Protein AF-0000000072251639 (afdb_homodimer)

Organism: Cyanidioschyzon merolae (strain NIES-3377 / 10D) (NCBI:txid280699)

Nearest PDB structures (foldseek):
  4tkm-assembly1_B  TM=5.376E-01  e=5.139E-01  Sphingomonas sp. A1
  6xwl-assembly3_C  TM=2.854E-01  e=1.997E-01  Toxoplasma gondii ME49
  4tkm-assembly1_A-2  TM=4.533E-01  e=2.532E+00  Sphingomonas sp. A1
  6xwl-assembly1_F  TM=2.696E-01  e=2.119E-01  Toxoplasma gondii ME49
  2gn1-assembly1_A  TM=3.396E-01  e=1.579E+00  Salmonella enterica subsp. enterica serovar Typhimurium

Foldseek 3Di:
DDDPPPPDDPPPVVVVVVVVVVVVVPPLPPPPPVPCPPPVPQDDDDPVQLVLLLVLQVVFDDCPPAWALLSNLCGSPVDDDFQCPCCNFLSNQDRDGPVVLVVQLVQLQVQVVQQADDLDFDLLVRQVRHHDFSGAAPPWDFFFDDAPQTFIDGDLSSVVVSCCCCCPRVVFAAAEEEEAADQVQPCRRVQRSCVSVVRHAYEYEAQPYDDDDPVGDPSSVSRYDYYNAHDAALQDCNALLNVCVVVVQLTPNRAHAEYEEDDQQRLLRRQLLLLVLVVVVVVPPDPPPDDDPSSVSSVSNLSSVLRYFKYKYKHQQVNDTSVSVVSSSVSCVVSAKGWHDKDANCPPPNRNIIITMIGHTDPVSNDDDPPVPD/DDDDPPPDDPPPVVVVVVVVVVVVVPPLPPPPPVPCPPPVPQDDDDPVQLVLLLVLQVVFDDCPPAWALLSNLCRSPVDDDFQCPCCNFLSNQDRDGPVVLVVQLVQLQVQVVQQADDLDFDLLVRQVRHHDFSGAAPDWDFFFDDAPQTFIDGDLSSVVVSQCCCCPRVVFAAAEEEEAADQVQPCRRVQRSCVSVVRHAYEYEAQPYDDDDPVGDPSSVSRYDYYNAHDAALQDCNALLNVCVVVVQLTPNHAAAEYEEDDQQRLLRRQLLLLVLVVVPVVCVPDPPDQDPSSVSSVSNLSSVLRYFKYKYKHQQVNDTSVSVVSSSVSCVVSAKGWHDKDANCPPPNRNIIITMIGGTDPVSNDDDPPVPD

Radius of gyration: 28.44 Å; Cα contacts (8 Å, |Δi|>4): 1311; chains: 2; bounding box: 60×128×89 Å

InterPro domains:
  IPR025714 Methyltransferase domain [PF13383] (86-271)
  IPR026913 Probable methyltransferase-like protein 24 [PTHR32026] (68-270)

Sequence (748 aa):
MTWRKPCIASGALTFLIYALIVIYRATSVLNGRSSGVQRADLPAVDDSCVRSVSRALRRGSSLRNAKTLTEIWDRTLPVTSKDTRALKESLGFWCESDALWAQRRIRSQRQRKRQTVTLEPNPSVFFYNNWEPDIGCTLEERIGNNGDGGKWVCDPPAILNRGRLFREQLRLPYRCIVYSFGSNDDFSFETKLHERLPDCDFFVFDPTSSPPSAMHSESFLERVRFFRRPLGPAESNNSLAEIMSGLGHLELPNVVEVLKIDIEGGEFTSFLGAFRAADKLLRQGRSQRELSSEEQYALRTWHALRHVNQVLIEVHAGFASIPELDEFFRGFMHAGFAIFHKEPNLYWCCGSCEEYSFIRMHDSFFEFKDTIHPMTWRKPCIASGALTFLIYALIVIYRATSVLNGRSSGVQRADLPAVDDSCVRSVSRALRRGSSLRNAKTLTEIWDRTLPVTSKDTRALKESLGFWCESDALWAQRRIRSQRQRKRQTVTLEPNPSVFFYNNWEPDIGCTLEERIGNNGDGGKWVCDPPAILNRGRLFREQLRLPYRCIVYSFGSNDDFSFETKLHERLPDCDFFVFDPTSSPPSAMHSESFLERVRFFRRPLGPAESNNSLAEIMSGLGHLELPNVVEVLKIDIEGGEFTSFLGAFRAADKLLRQGRSQRELSSEEQYALRTWHALRHVNQVLIEVHAGFASIPELDEFFRGFMHAGFAIFHKEPNLYWCCGSCEEYSFIRMHDSFFEFKDTIHP

Structure (mmCIF, N/CA/C/O backbone):
data_AF-0000000072251639-model_v1
#
loop_
_entity.id
_entity.type
_entity.pdbx_description
1 polymer 'Methyltransferase domain-containing protein'
#
loop_
_atom_site.group_PDB
_atom_site.id
_atom_site.type_symbol
_atom_site.label_atom_id
_atom_site.label_alt_id
_atom_site.label_comp_id
_atom_site.label_asym_id
_atom_site.label_entity_id
_atom_site.label_seq_id
_atom_site.pdbx_PDB_ins_code
_atom_site.Cartn_x
_atom_site.Cartn_y
_atom_site.Cartn_z
_atom_site.occupancy
_atom_site.B_iso_or_equiv
_atom_site.auth_seq_id
_atom_site.auth_comp_id
_atom_site.auth_asym_id
_atom_site.auth_atom_id
_atom_site.pdbx_PDB_model_num
ATOM 1 N N . MET A 1 1 ? 8.133 -52.625 -54.625 1 22.58 1 MET A N 1
ATOM 2 C CA . MET A 1 1 ? 8.477 -53.094 -53.281 1 22.58 1 MET A CA 1
ATOM 3 C C . MET A 1 1 ? 9.062 -51.969 -52.438 1 22.58 1 MET A C 1
ATOM 5 O O . MET A 1 1 ? 10.25 -51.688 -52.531 1 22.58 1 MET A O 1
ATOM 9 N N . THR A 1 2 ? 8.406 -50.875 -52.25 1 25.67 2 THR A N 1
ATOM 10 C CA . THR A 1 2 ? 8.727 -49.531 -51.75 1 25.67 2 THR A CA 1
ATOM 11 C C . THR A 1 2 ? 9.07 -49.562 -50.25 1 25.67 2 THR A C 1
ATOM 13 O O . THR A 1 2 ? 8.367 -50.188 -49.469 1 25.67 2 THR A O 1
ATOM 16 N N . TRP A 1 3 ? 10.383 -49.375 -49.875 1 24 3 TRP A N 1
ATOM 17 C CA . TRP A 1 3 ? 11.148 -49.531 -48.625 1 24 3 TRP A CA 1
ATOM 18 C C . TRP A 1 3 ? 10.656 -48.562 -47.562 1 24 3 TRP A C 1
ATOM 20 O O . TRP A 1 3 ? 10.633 -47.344 -47.781 1 24 3 TRP A O 1
ATOM 30 N N . ARG A 1 4 ? 9.625 -48.875 -46.75 1 24.38 4 ARG A N 1
ATOM 31 C CA . ARG A 1 4 ? 8.93 -48.156 -45.688 1 24.38 4 ARG A CA 1
ATOM 32 C C . ARG A 1 4 ? 9.875 -47.875 -44.531 1 24.38 4 ARG A C 1
ATOM 34 O O . ARG A 1 4 ? 10.438 -48.781 -43.938 1 24.38 4 ARG A O 1
ATOM 41 N N . LYS A 1 5 ? 10.68 -46.75 -44.625 1 26.56 5 LYS A N 1
ATOM 42 C CA . LYS A 1 5 ? 11.695 -46.344 -43.656 1 26.56 5 LYS A CA 1
ATOM 43 C C . LYS A 1 5 ? 11.094 -46.219 -42.25 1 26.56 5 LYS A C 1
ATOM 45 O O . LYS A 1 5 ? 10.078 -45.562 -42.062 1 26.56 5 LYS A O 1
ATOM 50 N N . PRO A 1 6 ? 11.359 -47.156 -41.312 1 25.11 6 PRO A N 1
ATOM 51 C CA . PRO A 1 6 ? 10.789 -47.219 -39.969 1 25.11 6 PRO A CA 1
ATOM 52 C C . PRO A 1 6 ? 11.188 -46.031 -39.094 1 25.11 6 PRO A C 1
ATOM 54 O O . PRO A 1 6 ? 12.305 -45.5 -39.219 1 25.11 6 PRO A O 1
ATOM 57 N N . CYS A 1 7 ? 10.32 -45.062 -38.875 1 23.05 7 CYS A N 1
ATOM 58 C CA . CYS A 1 7 ? 10.406 -43.844 -38.031 1 23.05 7 CYS A CA 1
ATOM 59 C C . CYS A 1 7 ? 10.836 -44.188 -36.625 1 23.05 7 CYS A C 1
ATOM 61 O O . CYS A 1 7 ? 10.078 -44.812 -35.875 1 23.05 7 CYS A O 1
ATOM 63 N N . ILE A 1 8 ? 12.086 -44.594 -36.344 1 23.31 8 ILE A N 1
ATOM 64 C CA . ILE A 1 8 ? 12.695 -45.062 -35.125 1 23.31 8 ILE A CA 1
ATOM 65 C C . ILE A 1 8 ? 12.391 -44.062 -34 1 23.31 8 ILE A C 1
ATOM 67 O O . ILE A 1 8 ? 12.078 -42.906 -34.25 1 23.31 8 ILE A O 1
ATOM 71 N N . ALA A 1 9 ? 13.164 -44.188 -32.656 1 23.5 9 ALA A N 1
ATOM 72 C CA . ALA A 1 9 ? 13.18 -44.312 -31.219 1 23.5 9 ALA A CA 1
ATOM 73 C C . ALA A 1 9 ? 13.453 -42.969 -30.547 1 23.5 9 ALA A C 1
ATOM 75 O O . ALA A 1 9 ? 14.602 -42.5 -30.531 1 23.5 9 ALA A O 1
ATOM 76 N N . SER A 1 10 ? 12.75 -41.906 -30.781 1 27.2 10 SER A N 1
ATOM 77 C CA . SER A 1 10 ? 12.961 -40.594 -30.188 1 27.2 10 SER A CA 1
ATOM 78 C C . SER A 1 10 ? 12.844 -40.656 -28.656 1 27.2 10 SER A C 1
ATOM 80 O O . SER A 1 10 ? 12.836 -39.625 -27.984 1 27.2 10 SER A O 1
ATOM 82 N N . GLY A 1 11 ? 12.688 -41.844 -28.062 1 28.42 11 GLY A N 1
ATOM 83 C CA . GLY A 1 11 ? 12.445 -41.938 -26.625 1 28.42 11 GLY A CA 1
ATOM 84 C C . GLY A 1 11 ? 13.633 -41.531 -25.797 1 28.42 11 GLY A C 1
ATOM 85 O O . GLY A 1 11 ? 13.531 -41.406 -24.578 1 28.42 11 GLY A O 1
ATOM 86 N N . ALA A 1 12 ? 14.852 -41.594 -26.312 1 29.94 12 ALA A N 1
ATOM 87 C CA . ALA A 1 12 ? 16.016 -41.594 -25.438 1 29.94 12 ALA A CA 1
ATOM 88 C C . ALA A 1 12 ? 16.297 -40.188 -24.906 1 29.94 12 ALA A C 1
ATOM 90 O O . ALA A 1 12 ? 16.875 -40.031 -23.828 1 29.94 12 ALA A O 1
ATOM 91 N N . LEU A 1 13 ? 15.914 -39.219 -25.656 1 30.42 13 LEU A N 1
ATOM 92 C CA . LEU A 1 13 ? 16.453 -37.906 -25.25 1 30.42 13 LEU A CA 1
ATOM 93 C C . LEU A 1 13 ? 15.719 -37.406 -24.016 1 30.42 13 LEU A C 1
ATOM 95 O O . LEU A 1 13 ? 16.281 -36.625 -23.234 1 30.42 13 LEU A O 1
ATOM 99 N N . THR A 1 14 ? 14.531 -37.906 -23.766 1 31.22 14 THR A N 1
ATOM 100 C CA . THR A 1 14 ? 13.805 -37.375 -22.609 1 31.22 14 THR A CA 1
ATOM 101 C C . THR A 1 14 ? 14.406 -37.875 -21.312 1 31.22 14 THR A C 1
ATOM 103 O O . THR A 1 14 ? 14.367 -37.188 -20.281 1 31.22 14 THR A O 1
ATOM 106 N N . PHE A 1 15 ? 15.102 -39.062 -21.312 1 34.19 15 PHE A N 1
ATOM 107 C CA . PHE A 1 15 ? 15.609 -39.625 -20.062 1 34.19 15 PHE A CA 1
ATOM 108 C C . PHE A 1 15 ? 16.859 -38.875 -19.609 1 34.19 15 PHE A C 1
ATOM 110 O O . PHE A 1 15 ? 17.094 -38.719 -18.406 1 34.19 15 PHE A O 1
ATOM 117 N N . LEU A 1 16 ? 17.641 -38.375 -20.531 1 33.41 16 LEU A N 1
ATOM 118 C CA . LEU A 1 16 ? 18.891 -37.75 -20.109 1 33.41 16 LEU A CA 1
ATOM 119 C C . LEU A 1 16 ? 18.641 -36.438 -19.391 1 33.41 16 LEU A C 1
ATOM 121 O O . LEU A 1 16 ? 19.328 -36.125 -18.406 1 33.41 16 LEU A O 1
ATOM 125 N N . ILE A 1 17 ? 17.625 -35.781 -19.781 1 33.38 17 ILE A N 1
ATOM 126 C CA . ILE A 1 17 ? 17.422 -34.531 -19.094 1 33.38 17 ILE A CA 1
ATOM 127 C C . ILE A 1 17 ? 16.953 -34.781 -17.656 1 33.38 17 ILE A C 1
ATOM 129 O O . ILE A 1 17 ? 17.406 -34.125 -16.734 1 33.38 17 ILE A O 1
ATOM 133 N N . TYR A 1 18 ? 16.359 -35.969 -17.406 1 34.75 18 TYR A N 1
ATOM 134 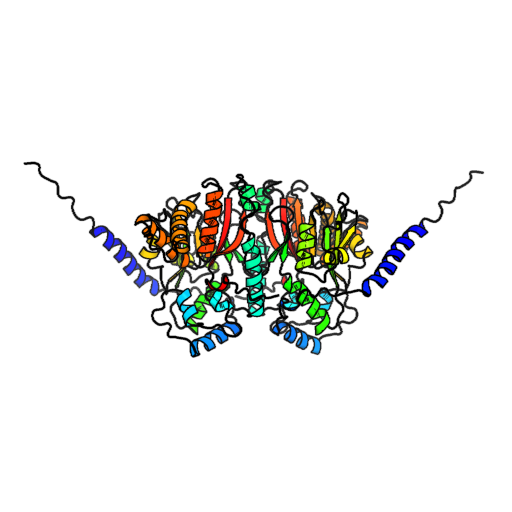C CA . TYR A 1 18 ? 15.945 -36.281 -16.047 1 34.75 18 TYR A CA 1
ATOM 135 C C . TYR A 1 18 ? 17.156 -36.688 -15.195 1 34.75 18 TYR A C 1
ATOM 137 O O . TYR A 1 18 ? 17.219 -36.312 -14.016 1 34.75 18 TYR A O 1
ATOM 145 N N . ALA A 1 19 ? 18.109 -37.406 -15.766 1 36.81 19 ALA A N 1
ATOM 146 C CA . ALA A 1 19 ? 19.234 -37.906 -14.977 1 36.81 19 ALA A CA 1
ATOM 147 C C . ALA A 1 19 ? 20.125 -36.75 -14.539 1 36.81 19 ALA A C 1
ATOM 149 O O . ALA A 1 19 ? 20.641 -36.75 -13.422 1 36.81 19 ALA A O 1
ATOM 150 N N . LEU A 1 20 ? 20.359 -35.812 -15.359 1 35.34 20 LEU A N 1
ATOM 151 C CA . LEU A 1 20 ? 21.234 -34.719 -14.953 1 35.34 20 LEU A CA 1
ATOM 152 C C . LEU A 1 20 ? 20.578 -33.875 -13.859 1 35.34 20 LEU A C 1
ATOM 154 O O . LEU A 1 20 ? 21.266 -33.312 -12.992 1 35.34 20 LEU A O 1
ATOM 158 N N . ILE A 1 21 ? 19.312 -33.906 -13.812 1 35.03 21 ILE A N 1
ATOM 159 C CA . ILE A 1 21 ? 18.656 -33.188 -12.727 1 35.03 21 ILE A CA 1
ATOM 160 C C . ILE A 1 21 ? 18.781 -33.969 -11.43 1 35.03 21 ILE A C 1
ATOM 162 O O . ILE A 1 21 ? 19.031 -33.406 -10.367 1 35.03 21 ILE A O 1
ATOM 166 N N . VAL A 1 22 ? 18.844 -35.312 -11.477 1 34.53 22 VAL A N 1
ATOM 167 C CA . VAL A 1 22 ? 18.969 -36.125 -10.266 1 34.53 22 VAL A CA 1
ATOM 168 C C . VAL A 1 22 ? 20.391 -36.031 -9.711 1 34.53 22 VAL A C 1
ATOM 170 O O . VAL A 1 22 ? 20.578 -35.906 -8.5 1 34.53 22 VAL A O 1
ATOM 173 N N . ILE A 1 23 ? 21.438 -36.125 -10.539 1 35.16 23 ILE A N 1
ATOM 174 C CA . ILE A 1 23 ? 22.797 -36.094 -10.031 1 35.16 23 ILE A CA 1
ATOM 175 C C . ILE A 1 23 ? 23.109 -34.719 -9.469 1 35.16 23 ILE A C 1
ATOM 177 O O . ILE A 1 23 ? 23.766 -34.594 -8.43 1 35.16 23 ILE A O 1
ATOM 181 N N . TYR A 1 24 ? 22.641 -33.656 -10.07 1 31.36 24 TYR A N 1
ATOM 182 C CA . TYR A 1 24 ? 22.906 -32.344 -9.492 1 31.36 24 TYR A CA 1
ATOM 183 C C . TYR A 1 24 ? 22.203 -32.188 -8.148 1 31.36 24 TYR A C 1
ATOM 185 O O . TYR A 1 24 ? 22.594 -31.359 -7.328 1 31.36 24 TYR A O 1
ATOM 193 N N . ARG A 1 25 ? 21.219 -32.969 -7.852 1 32.59 25 ARG A N 1
ATOM 194 C CA . ARG A 1 25 ? 20.578 -32.906 -6.543 1 32.59 25 ARG A CA 1
ATOM 195 C C . ARG A 1 25 ? 21.5 -33.5 -5.465 1 32.59 25 ARG A C 1
ATOM 197 O O . ARG A 1 25 ? 21.438 -33.062 -4.309 1 32.59 25 ARG A O 1
ATOM 204 N N . ALA A 1 26 ? 22.297 -34.5 -5.723 1 33.53 26 ALA A N 1
ATOM 205 C CA . ALA A 1 26 ? 23.031 -35.188 -4.668 1 33.53 26 ALA A CA 1
ATOM 206 C C . ALA A 1 26 ? 24.188 -34.344 -4.148 1 33.53 26 ALA A C 1
ATOM 208 O O . ALA A 1 26 ? 24.453 -34.312 -2.947 1 33.53 26 ALA A O 1
ATOM 209 N N . THR A 1 27 ? 25.062 -33.812 -5.004 1 32.5 27 THR A N 1
ATOM 210 C CA . THR A 1 27 ? 26.281 -33.219 -4.488 1 32.5 27 THR A CA 1
ATOM 211 C C . THR A 1 27 ? 25.984 -31.875 -3.838 1 32.5 27 THR A C 1
ATOM 213 O O . THR A 1 27 ? 26.75 -31.391 -2.998 1 32.5 27 THR A O 1
ATOM 216 N N . SER A 1 28 ? 25 -31.172 -4.324 1 29.19 28 SER A N 1
ATOM 217 C CA . SER A 1 28 ? 24.828 -29.828 -3.777 1 29.19 28 SER A CA 1
ATOM 218 C C . SER A 1 28 ? 24.328 -29.875 -2.34 1 29.19 28 SER A C 1
ATOM 220 O O . SER A 1 28 ? 24.188 -28.844 -1.691 1 29.19 28 SER A O 1
ATOM 222 N N . VAL A 1 29 ? 23.906 -31.062 -1.861 1 30.14 29 VAL A N 1
ATOM 223 C CA . VAL A 1 29 ? 23.438 -31.109 -0.481 1 30.14 29 VAL A CA 1
ATOM 224 C C . VAL A 1 29 ? 24.609 -30.969 0.473 1 30.14 29 VAL A C 1
ATOM 226 O O . VAL A 1 29 ? 24.453 -30.547 1.616 1 30.14 29 VAL A O 1
ATOM 229 N N . LEU A 1 30 ? 25.781 -31.406 0.069 1 28.42 30 LEU A N 1
ATOM 230 C CA . LEU A 1 30 ? 26.719 -31.578 1.165 1 28.42 30 LEU A CA 1
ATOM 231 C C . LEU A 1 30 ? 27.266 -30.219 1.627 1 28.42 30 LEU A C 1
ATOM 233 O O . LEU A 1 30 ? 27.484 -30.016 2.824 1 28.42 30 LEU A O 1
ATOM 237 N N . ASN A 1 31 ? 27.938 -29.531 0.713 1 28.33 31 ASN A N 1
ATOM 238 C CA . ASN A 1 31 ? 28.797 -28.5 1.289 1 28.33 31 ASN A CA 1
ATOM 239 C C . ASN A 1 31 ? 28 -27.25 1.653 1 28.33 31 ASN A C 1
ATOM 241 O O . ASN A 1 31 ? 27.922 -26.312 0.86 1 28.33 31 ASN A O 1
ATOM 245 N N . GLY A 1 32 ? 26.828 -27.422 2.074 1 25.53 32 GLY A N 1
ATOM 246 C CA . GLY A 1 32 ? 26.031 -26.297 2.547 1 25.53 32 GLY A CA 1
ATOM 247 C C . GLY A 1 32 ? 26.75 -25.453 3.576 1 25.53 32 GLY A C 1
ATOM 248 O O . GLY A 1 32 ? 26.641 -25.688 4.781 1 25.53 32 GLY A O 1
ATOM 249 N N . ARG A 1 33 ? 28.031 -24.969 3.289 1 26.08 33 ARG A N 1
ATOM 250 C CA . ARG A 1 33 ? 28.438 -23.953 4.242 1 26.08 33 ARG A CA 1
ATOM 251 C C . ARG A 1 33 ? 27.375 -22.859 4.355 1 26.08 33 ARG A C 1
ATOM 253 O O . ARG A 1 33 ? 27.016 -22.234 3.359 1 26.08 33 ARG A O 1
ATOM 260 N N . SER A 1 34 ? 26.391 -22.969 5.203 1 26.77 34 SER A N 1
ATOM 261 C CA . SER A 1 34 ? 25.5 -21.922 5.68 1 26.77 34 SER A CA 1
ATOM 262 C C . SER A 1 34 ? 26.219 -20.594 5.789 1 26.77 34 SER A C 1
ATOM 264 O O . SER A 1 34 ? 27.141 -20.438 6.582 1 26.77 34 SER A O 1
ATOM 266 N N . SER A 1 35 ? 26.609 -20.031 4.785 1 29.31 35 SER A N 1
ATOM 267 C CA . SER A 1 35 ? 27.016 -18.656 5.082 1 29.31 35 SER A CA 1
ATOM 268 C C . SER A 1 35 ? 26.047 -18 6.062 1 29.31 35 SER A C 1
ATOM 270 O O . SER A 1 35 ? 24.828 -18.109 5.918 1 29.31 35 SER A O 1
ATOM 272 N N . GLY A 1 36 ? 26.5 -17.828 7.316 1 27.44 36 GLY A N 1
ATOM 273 C CA . GLY A 1 36 ? 25.844 -17.188 8.445 1 27.44 36 GLY A CA 1
ATOM 274 C C . GLY A 1 36 ? 25.141 -15.891 8.078 1 27.44 36 GLY A C 1
ATOM 275 O O . GLY A 1 36 ? 25.75 -14.82 8.156 1 27.44 36 GLY A O 1
ATOM 276 N N . VAL A 1 37 ? 24.484 -15.828 7.016 1 31.42 37 VAL A N 1
ATOM 277 C CA . VAL A 1 37 ? 23.562 -14.703 7.102 1 31.42 37 VAL A CA 1
ATOM 278 C C . VAL A 1 37 ? 23.047 -14.555 8.531 1 31.42 37 VAL A C 1
ATOM 280 O O . VAL A 1 37 ? 22.578 -15.523 9.133 1 31.42 37 VAL A O 1
ATOM 283 N N . GLN A 1 38 ? 23.547 -13.727 9.25 1 32.75 38 GLN A N 1
ATOM 284 C CA . GLN A 1 38 ? 23.172 -13.484 10.641 1 32.75 38 GLN A CA 1
ATOM 285 C C . GLN A 1 38 ? 21.656 -13.594 10.836 1 32.75 38 GLN A C 1
ATOM 287 O O . GLN A 1 38 ? 20.891 -12.805 10.266 1 32.75 38 GLN A O 1
ATOM 292 N N . ARG A 1 39 ? 21.031 -14.758 11.109 1 36.56 39 ARG A N 1
ATOM 293 C CA . ARG A 1 39 ? 19.719 -15.164 11.594 1 36.56 39 ARG A CA 1
ATOM 294 C C . ARG A 1 39 ? 19.141 -14.109 12.531 1 36.56 39 ARG A C 1
ATOM 296 O O . ARG A 1 39 ? 18 -14.25 13 1 36.56 39 ARG A O 1
ATOM 303 N N . ALA A 1 40 ? 20 -13.258 12.93 1 37.31 40 ALA A N 1
ATOM 304 C CA . ALA A 1 40 ? 19.562 -12.367 14 1 37.31 40 ALA A CA 1
ATOM 305 C C . ALA A 1 40 ? 18.422 -11.477 13.531 1 37.31 40 ALA A C 1
ATOM 307 O O . ALA A 1 40 ? 17.656 -10.961 14.352 1 37.31 40 ALA A O 1
ATOM 308 N N . ASP A 1 41 ? 18.281 -11.203 12.203 1 42.19 41 ASP A N 1
ATOM 309 C CA . ASP A 1 41 ? 17.312 -10.203 11.773 1 42.19 41 ASP A CA 1
ATOM 310 C C . ASP A 1 41 ? 16 -10.859 11.375 1 42.19 41 ASP A C 1
ATOM 312 O O . ASP A 1 41 ? 15.172 -10.234 10.703 1 42.19 41 ASP A O 1
ATOM 316 N N . LEU A 1 42 ? 16.031 -12.211 11.523 1 47.34 42 LEU A N 1
ATOM 317 C CA . LEU A 1 42 ? 14.75 -12.766 11.086 1 47.34 42 LEU A CA 1
ATOM 318 C C . LEU A 1 42 ? 13.656 -12.492 12.117 1 47.34 42 LEU A C 1
ATOM 320 O O . LEU A 1 42 ? 13.844 -12.758 13.305 1 47.34 42 LEU A O 1
ATOM 324 N N . PRO A 1 43 ? 12.703 -11.852 11.781 1 52.06 43 PRO A N 1
ATOM 325 C CA . PRO A 1 43 ? 11.641 -11.5 12.727 1 52.06 43 PRO A CA 1
ATOM 326 C C . PRO A 1 43 ? 10.977 -12.727 13.344 1 52.06 43 PRO A C 1
ATOM 328 O O . PRO A 1 43 ? 10.82 -13.75 12.68 1 52.06 43 PRO A O 1
ATOM 331 N N . ALA A 1 44 ? 11.078 -12.828 14.594 1 51.12 44 ALA A N 1
ATOM 332 C CA . ALA A 1 44 ? 10.367 -13.852 15.359 1 51.12 44 ALA A CA 1
ATOM 333 C C . ALA A 1 44 ? 8.906 -13.938 14.938 1 51.12 44 ALA A C 1
ATOM 335 O O . ALA A 1 44 ? 8.266 -12.922 14.672 1 51.12 44 ALA A O 1
ATOM 336 N N . VAL A 1 45 ? 8.508 -15.195 14.438 1 55.69 45 VAL A N 1
ATOM 337 C CA . VAL A 1 45 ? 7.094 -15.469 14.211 1 55.69 45 VAL A CA 1
ATOM 338 C C . VAL A 1 45 ? 6.273 -14.984 15.406 1 55.69 45 VAL A C 1
ATOM 340 O O . VAL A 1 45 ? 6.688 -15.141 16.562 1 55.69 45 VAL A O 1
ATOM 343 N N . ASP A 1 46 ? 5.293 -14.172 15.078 1 61.41 46 ASP A N 1
ATOM 344 C CA . ASP A 1 46 ? 4.367 -13.719 16.109 1 61.41 46 ASP A CA 1
ATOM 345 C C . ASP A 1 46 ? 3.854 -14.891 16.938 1 61.41 46 ASP A C 1
ATOM 347 O O . ASP A 1 46 ? 3.256 -15.828 16.406 1 61.41 46 ASP A O 1
ATOM 351 N N . ASP A 1 47 ? 4.203 -14.906 18.094 1 68.12 47 ASP A N 1
ATOM 352 C CA . ASP A 1 47 ? 3.84 -15.945 19.047 1 68.12 47 ASP A CA 1
ATOM 353 C C . ASP A 1 47 ? 2.336 -16.219 19.031 1 68.12 47 ASP A C 1
ATOM 355 O O . ASP A 1 47 ? 1.902 -17.359 19.188 1 68.12 47 ASP A O 1
ATOM 359 N N . SER A 1 48 ? 1.656 -15.219 18.688 1 69.81 48 SER A N 1
ATOM 360 C CA . SER A 1 48 ? 0.208 -15.398 18.688 1 69.81 48 SER A CA 1
ATOM 361 C C . SER A 1 48 ? -0.23 -16.328 17.547 1 69.81 48 SER A C 1
ATOM 363 O O . SER A 1 48 ? -1.131 -17.141 17.734 1 69.81 48 SER A O 1
ATOM 365 N N . CYS A 1 49 ? 0.518 -16.297 16.547 1 75.69 49 CYS A N 1
ATOM 366 C CA . CYS A 1 49 ? 0.201 -17.141 15.406 1 75.69 49 CYS A CA 1
ATOM 367 C C . CYS A 1 49 ? 0.508 -18.594 15.703 1 75.69 49 CYS A C 1
ATOM 369 O O . CYS A 1 49 ? -0.292 -19.484 15.391 1 75.69 49 CYS A O 1
ATOM 371 N N . VAL A 1 50 ? 1.544 -18.75 16.359 1 77 50 VAL A N 1
ATOM 372 C CA . VAL A 1 50 ? 1.994 -20.094 16.703 1 77 50 VAL A CA 1
ATOM 373 C C . VAL A 1 50 ? 0.99 -20.75 17.656 1 77 50 VAL A C 1
ATOM 375 O O . VAL A 1 50 ? 0.62 -21.906 17.469 1 77 50 VAL A O 1
ATOM 378 N N . ARG A 1 51 ? 0.552 -19.953 18.484 1 77.88 51 ARG A N 1
ATOM 379 C CA . ARG A 1 51 ? -0.4 -20.484 19.469 1 77.88 51 ARG A CA 1
ATOM 380 C C . ARG A 1 51 ? -1.715 -20.859 18.797 1 77.88 51 ARG A C 1
ATOM 382 O O . ARG A 1 51 ? -2.305 -21.891 19.109 1 77.88 51 ARG A O 1
ATOM 389 N N . SER A 1 52 ? -2.074 -20.047 17.922 1 78.06 52 SER A N 1
ATOM 390 C CA . SER A 1 52 ? -3.322 -20.312 17.203 1 78.06 52 SER A CA 1
ATOM 391 C C . SER A 1 52 ? -3.225 -21.578 16.375 1 78.06 52 SER A C 1
ATOM 393 O O . SER A 1 52 ? -4.152 -22.391 16.359 1 78.06 52 SER A O 1
ATOM 395 N N . VAL A 1 53 ? -2.125 -21.766 15.75 1 81 53 VAL A N 1
ATOM 396 C CA . VAL A 1 53 ? -1.919 -22.938 14.906 1 81 53 VAL A CA 1
ATOM 397 C C . VAL A 1 53 ? -1.812 -24.188 15.766 1 81 53 VAL A C 1
ATOM 399 O O . VAL A 1 53 ? -2.391 -25.234 15.445 1 81 53 VAL A O 1
ATOM 402 N N . SER A 1 54 ? -1.134 -24 16.828 1 79.56 54 SER A N 1
ATOM 403 C CA . SER A 1 54 ? -0.972 -25.125 17.734 1 79.56 54 SER A CA 1
ATOM 404 C C . SER A 1 54 ? -2.316 -25.594 18.281 1 79.56 54 SER A C 1
ATOM 406 O O . SER A 1 54 ? -2.57 -26.797 18.359 1 79.56 54 SER A O 1
ATOM 408 N N . ARG A 1 55 ? -3.096 -24.688 18.609 1 79.06 55 ARG A N 1
ATOM 409 C CA . ARG A 1 55 ? -4.426 -25.016 19.109 1 79.06 55 ARG A CA 1
ATOM 410 C C . ARG A 1 55 ? -5.262 -25.703 18.031 1 79.06 55 ARG A C 1
ATOM 412 O O . ARG A 1 55 ? -6.004 -26.656 18.328 1 79.06 55 ARG A O 1
ATOM 419 N N . ALA A 1 56 ? -5.066 -25.219 16.875 1 78.31 56 ALA A N 1
ATOM 420 C CA . ALA A 1 56 ? -5.836 -25.766 15.75 1 78.31 56 ALA A CA 1
ATOM 421 C C . ALA A 1 56 ? -5.395 -27.188 15.43 1 78.31 56 ALA A C 1
ATOM 423 O O . ALA A 1 56 ? -6.219 -28.047 15.086 1 78.31 56 ALA A O 1
ATOM 424 N N . LEU A 1 57 ? -4.168 -27.484 15.57 1 80.12 57 LEU A N 1
ATOM 425 C CA . LEU A 1 57 ? -3.615 -28.797 15.234 1 80.12 57 LEU A CA 1
ATOM 426 C C . LEU A 1 57 ? -4.078 -29.844 16.219 1 80.12 57 LEU A C 1
ATOM 428 O O . LEU A 1 57 ? -4.18 -31.031 15.883 1 80.12 57 LEU A O 1
ATOM 432 N N . ARG A 1 58 ? -4.316 -29.312 17.359 1 77.31 58 ARG A N 1
ATOM 433 C CA . ARG A 1 58 ? -4.801 -30.266 18.359 1 77.31 58 ARG A CA 1
ATOM 434 C C . ARG A 1 58 ? -6.207 -30.75 18.016 1 77.31 58 ARG A C 1
ATOM 436 O O . ARG A 1 58 ? -6.598 -31.844 18.406 1 77.31 58 ARG A O 1
ATOM 443 N N . ARG A 1 59 ? -6.844 -29.906 17.297 1 69.62 59 ARG A N 1
ATOM 444 C CA . ARG A 1 59 ? -8.242 -30.203 17 1 69.62 59 ARG A CA 1
ATOM 445 C C . ARG A 1 59 ? -8.414 -30.672 15.555 1 69.62 59 ARG A C 1
ATOM 447 O O . ARG A 1 59 ? -9.477 -31.172 15.18 1 69.62 59 ARG A O 1
ATOM 454 N N . GLY A 1 60 ? -7.324 -30.344 14.859 1 64.81 60 GLY A N 1
ATOM 455 C CA . GLY A 1 60 ? -7.508 -30.484 13.422 1 64.81 60 GLY A CA 1
ATOM 456 C C . GLY A 1 60 ? -7.309 -31.906 12.93 1 64.81 60 GLY A C 1
ATOM 457 O O . GLY A 1 60 ? -7.062 -32.812 13.727 1 64.81 60 GLY A O 1
ATOM 458 N N . SER A 1 61 ? -7.668 -32.031 11.609 1 69.88 61 SER A N 1
ATOM 459 C CA . SER A 1 61 ? -7.586 -33.25 10.852 1 69.88 61 SER A CA 1
ATOM 460 C C . SER A 1 61 ? -6.152 -33.562 10.414 1 69.88 61 SER A C 1
ATOM 462 O O . SER A 1 61 ? -5.289 -32.688 10.484 1 69.88 61 SER A O 1
ATOM 464 N N . SER A 1 62 ? -6.027 -34.75 10.023 1 80.69 62 SER A N 1
ATOM 465 C CA . SER A 1 62 ? -4.746 -35.219 9.484 1 80.69 62 SER A CA 1
ATOM 466 C C . SER A 1 62 ? -4.355 -34.406 8.25 1 80.69 62 SER A C 1
ATOM 468 O O . SER A 1 62 ? -5.195 -34.125 7.402 1 80.69 62 SER A O 1
ATOM 470 N N . LEU A 1 63 ? -3.17 -33.938 8.25 1 89.12 63 LEU A N 1
ATOM 471 C CA . LEU A 1 63 ? -2.646 -33.188 7.117 1 89.12 63 LEU A CA 1
ATOM 472 C C . LEU A 1 63 ? -1.97 -34.125 6.117 1 89.12 63 LEU A C 1
ATOM 474 O O . LEU A 1 63 ? -1.402 -33.688 5.121 1 89.12 63 LEU A O 1
ATOM 478 N N . ARG A 1 64 ? -2.299 -35.375 6.371 1 84 64 ARG A N 1
ATOM 479 C CA . ARG A 1 64 ? -1.715 -36.375 5.48 1 84 64 ARG A CA 1
ATOM 480 C C . ARG A 1 64 ? -2.275 -36.25 4.07 1 84 64 ARG A C 1
ATOM 482 O O . ARG A 1 64 ? -3.479 -36.031 3.889 1 84 64 ARG A O 1
ATOM 489 N N . ASN A 1 65 ? -1.506 -36.125 3.066 1 87.31 65 ASN A N 1
ATOM 490 C CA . ASN A 1 65 ? -1.839 -36.156 1.646 1 87.31 65 ASN A CA 1
ATOM 491 C C . ASN A 1 65 ? -2.34 -34.812 1.168 1 87.31 65 ASN A C 1
ATOM 493 O O . ASN A 1 65 ? -2.893 -34.688 0.072 1 87.31 65 ASN A O 1
ATOM 497 N N . ALA A 1 66 ? -2.256 -33.844 2.074 1 91.69 66 ALA A N 1
ATOM 498 C CA . ALA A 1 66 ? -2.566 -32.531 1.578 1 91.69 66 ALA A CA 1
ATOM 499 C C . ALA A 1 66 ? -1.568 -32.094 0.506 1 91.69 66 ALA A C 1
ATOM 501 O O . ALA A 1 66 ? -0.359 -32.281 0.665 1 91.69 66 ALA A O 1
ATOM 502 N N . LYS A 1 67 ? -2.148 -31.531 -0.575 1 93.88 67 LYS A N 1
ATOM 503 C CA . LYS A 1 67 ? -1.288 -31.25 -1.724 1 93.88 67 LYS A CA 1
ATOM 504 C C . LYS A 1 67 ? -1.144 -29.75 -1.96 1 93.88 67 LYS A C 1
ATOM 506 O O . LYS A 1 67 ? -0.242 -29.312 -2.68 1 93.88 67 LYS A O 1
ATOM 511 N N . THR A 1 68 ? -2.072 -28.984 -1.41 1 96.06 68 THR A N 1
ATOM 512 C CA . THR A 1 68 ? -2.064 -27.547 -1.664 1 96.06 68 THR A CA 1
ATOM 513 C C . THR A 1 68 ? -2.178 -26.766 -0.359 1 96.06 68 THR A C 1
ATOM 515 O O . THR A 1 68 ? -2.594 -27.312 0.665 1 96.06 68 THR A O 1
ATOM 518 N N . LEU A 1 69 ? -1.828 -25.484 -0.386 1 96.12 69 LEU A N 1
ATOM 519 C CA . LEU A 1 69 ? -2.002 -24.609 0.77 1 96.12 69 LEU A CA 1
ATOM 520 C C . LEU A 1 69 ? -3.469 -24.531 1.183 1 96.12 69 LEU A C 1
ATOM 522 O O . LEU A 1 69 ? -3.783 -24.531 2.375 1 96.12 69 LEU A O 1
ATOM 526 N N . THR A 1 70 ? -4.305 -24.484 0.185 1 95.62 70 THR A N 1
ATOM 527 C CA . THR A 1 70 ? -5.734 -24.422 0.469 1 95.62 70 THR A CA 1
ATOM 528 C C . THR A 1 70 ? -6.172 -25.641 1.277 1 95.62 70 THR A C 1
ATOM 530 O O . THR A 1 70 ? -6.871 -25.516 2.285 1 95.62 70 THR A O 1
ATOM 533 N N . GLU A 1 71 ? -5.723 -26.781 0.888 1 94.31 71 GLU A N 1
ATOM 534 C CA . GLU A 1 71 ? -6.07 -28 1.601 1 94.31 71 GLU A CA 1
ATOM 535 C C . GLU A 1 71 ? -5.512 -28 3.02 1 94.31 71 GLU A C 1
ATOM 537 O O . GLU A 1 71 ? -6.195 -28.406 3.965 1 94.31 71 GLU A O 1
ATOM 542 N N . ILE A 1 72 ? -4.32 -27.547 3.154 1 93.94 72 ILE A N 1
ATOM 543 C CA . ILE A 1 72 ? -3.664 -27.516 4.457 1 93.94 72 ILE A CA 1
ATOM 544 C C . ILE A 1 72 ? -4.473 -26.641 5.418 1 93.94 72 ILE A C 1
ATOM 546 O O . ILE A 1 72 ? -4.789 -27.062 6.531 1 93.94 72 ILE A O 1
ATOM 550 N N . TRP A 1 73 ? -4.855 -25.578 4.992 1 93.06 73 TRP A N 1
ATOM 551 C CA . TRP A 1 73 ? -5.484 -24.625 5.906 1 93.06 73 TRP A CA 1
ATOM 552 C C . TRP A 1 73 ? -6.965 -24.953 6.094 1 93.06 73 TRP A C 1
ATOM 554 O O . TRP A 1 73 ? -7.543 -24.656 7.145 1 93.06 73 TRP A O 1
ATOM 564 N N . ASP A 1 74 ? -7.582 -25.609 5.09 1 92.75 74 ASP A N 1
ATOM 565 C CA . ASP A 1 74 ? -8.938 -26.125 5.285 1 92.75 74 ASP A CA 1
ATOM 566 C C . ASP A 1 74 ? -8.953 -27.234 6.34 1 92.75 74 ASP A C 1
ATOM 568 O O . ASP A 1 74 ? -9.898 -27.328 7.129 1 92.75 74 ASP A O 1
ATOM 572 N N . ARG A 1 75 ? -7.922 -27.969 6.316 1 91.38 75 ARG A N 1
ATOM 573 C CA . ARG A 1 75 ? -7.859 -29.094 7.242 1 91.38 75 ARG A CA 1
ATOM 574 C C . ARG A 1 75 ? -7.387 -28.641 8.617 1 91.38 75 ARG A C 1
ATOM 576 O O . ARG A 1 75 ? -7.816 -29.188 9.641 1 91.38 75 ARG A O 1
ATOM 583 N N . THR A 1 76 ? -6.508 -27.703 8.688 1 89.19 76 THR A N 1
ATOM 584 C CA . THR A 1 76 ? -5.996 -27.188 9.945 1 89.19 76 THR A CA 1
ATOM 585 C C . THR A 1 76 ? -7.066 -26.359 10.664 1 89.19 76 THR A C 1
ATOM 587 O O . THR A 1 76 ? -7.18 -26.422 11.891 1 89.19 76 THR A O 1
ATOM 590 N N . LEU A 1 77 ? -7.828 -25.625 9.836 1 89.06 77 LEU A N 1
ATOM 591 C CA . LEU A 1 77 ? -8.859 -24.75 10.375 1 89.06 77 LEU A CA 1
ATOM 592 C C . LEU A 1 77 ? -10.18 -24.938 9.641 1 89.06 77 LEU A C 1
ATOM 594 O O . LEU A 1 77 ? -10.664 -24.016 8.984 1 89.06 77 LEU A O 1
ATOM 598 N N . PRO A 1 78 ? -10.797 -26.062 9.883 1 82 78 PRO A N 1
ATOM 599 C CA . PRO A 1 78 ? -12.094 -26.281 9.227 1 82 78 PRO A CA 1
ATOM 600 C C . PRO A 1 78 ? -13.133 -25.234 9.641 1 82 78 PRO A C 1
ATOM 602 O O . PRO A 1 78 ? -13.93 -24.797 8.805 1 82 78 PRO A O 1
ATOM 605 N N . VAL A 1 79 ? -13.031 -24.906 10.93 1 79.94 79 VAL A N 1
ATOM 606 C CA . VAL A 1 79 ? -13.805 -23.797 11.469 1 79.94 79 VAL A CA 1
ATOM 607 C C . VAL A 1 79 ? -12.867 -22.797 12.141 1 79.94 79 VAL A C 1
ATOM 609 O O . VAL A 1 79 ? -11.953 -23.188 12.875 1 79.94 79 VAL A O 1
ATOM 612 N N . THR A 1 80 ? -13.133 -21.625 11.742 1 80.81 80 THR A N 1
ATOM 613 C CA . THR A 1 80 ? -12.227 -20.641 12.328 1 80.81 80 THR A CA 1
ATOM 614 C C . THR A 1 80 ? -12.617 -20.344 13.773 1 80.81 80 THR A C 1
ATOM 616 O O . THR A 1 80 ? -13.805 -20.281 14.102 1 80.81 80 THR A O 1
ATOM 619 N N . SER A 1 81 ? -11.586 -20.266 14.57 1 79.94 81 SER A N 1
ATOM 620 C CA . SER A 1 81 ? -11.719 -19.828 15.953 1 79.94 81 SER A CA 1
ATOM 621 C C . SER A 1 81 ? -11.148 -18.438 16.156 1 79.94 81 SER A C 1
ATOM 623 O O . SER A 1 81 ? -10.875 -17.734 15.172 1 79.94 81 SER A O 1
ATOM 625 N N . LYS A 1 82 ? -11.125 -18.047 17.359 1 78.19 82 LYS A N 1
ATOM 626 C CA . LYS A 1 82 ? -10.688 -16.688 17.672 1 78.19 82 LYS A CA 1
ATOM 627 C C . LYS A 1 82 ? -9.297 -16.422 17.094 1 78.19 82 LYS A C 1
ATOM 629 O O . LYS A 1 82 ? -8.359 -17.172 17.344 1 78.19 82 LYS A O 1
ATOM 634 N N . ASP A 1 83 ? -9.211 -15.453 16.281 1 80.88 83 ASP A N 1
ATOM 635 C CA . ASP A 1 83 ? -7.977 -14.883 15.742 1 80.88 83 ASP A CA 1
ATOM 636 C C . ASP A 1 83 ? -7.258 -15.883 14.828 1 80.88 83 ASP A C 1
ATOM 638 O O . ASP A 1 83 ? -6.027 -15.969 14.852 1 80.88 83 ASP A O 1
ATOM 642 N N . THR A 1 84 ? -8.102 -16.719 14.094 1 88 84 THR A N 1
ATOM 643 C CA . THR A 1 84 ? -7.48 -17.656 13.164 1 88 84 THR A CA 1
ATOM 644 C C . THR A 1 84 ? -7.973 -17.406 11.742 1 88 84 THR A C 1
ATOM 646 O O . THR A 1 84 ? -7.453 -18 10.789 1 88 84 THR A O 1
ATOM 649 N N . ARG A 1 85 ? -8.875 -16.547 11.633 1 91.38 85 ARG A N 1
ATOM 650 C CA . ARG A 1 85 ? -9.477 -16.344 10.32 1 91.38 85 ARG A CA 1
ATOM 651 C C . ARG A 1 85 ? -8.453 -15.805 9.328 1 91.38 85 ARG A C 1
ATOM 653 O O . ARG A 1 85 ? -8.406 -16.234 8.172 1 91.38 85 ARG A O 1
ATOM 660 N N . ALA A 1 86 ? -7.645 -14.844 9.805 1 93.69 86 ALA A N 1
ATOM 661 C CA . ALA A 1 86 ? -6.613 -14.273 8.938 1 93.69 86 ALA A CA 1
ATOM 662 C C . ALA A 1 86 ? -5.664 -15.359 8.43 1 93.69 86 ALA A C 1
ATOM 664 O O . ALA A 1 86 ? -5.285 -15.359 7.258 1 93.69 86 ALA A O 1
ATOM 665 N N . LEU A 1 87 ? -5.34 -16.25 9.281 1 92.44 87 LEU A N 1
ATOM 666 C CA . LEU A 1 87 ? -4.422 -17.328 8.93 1 92.44 87 LEU A CA 1
ATOM 667 C C . LEU A 1 87 ? -5.008 -18.219 7.84 1 92.44 87 LEU A C 1
ATOM 669 O O . LEU A 1 87 ? -4.348 -18.5 6.836 1 92.44 87 LEU A O 1
ATOM 673 N N . LYS A 1 88 ? -6.176 -18.594 8.016 1 93.06 88 LYS A N 1
ATOM 674 C CA . LYS A 1 88 ? -6.824 -19.453 7.039 1 93.06 88 LYS A CA 1
ATOM 675 C C . LYS A 1 88 ? -7.027 -18.734 5.711 1 93.06 88 LYS A C 1
ATOM 677 O O . LYS A 1 88 ? -6.605 -19.219 4.66 1 93.06 88 LYS A O 1
ATOM 682 N N . GLU A 1 89 ? -7.551 -17.531 5.816 1 96.19 89 GLU A N 1
ATOM 683 C CA . GLU A 1 89 ? -7.996 -16.844 4.605 1 96.19 89 GLU A CA 1
ATOM 684 C C . GLU A 1 89 ? -6.812 -16.266 3.832 1 96.19 89 GLU A C 1
ATOM 686 O O . GLU A 1 89 ? -6.934 -15.961 2.646 1 96.19 89 GLU A O 1
ATOM 691 N N . SER A 1 90 ? -5.68 -16.078 4.5 1 96.88 90 SER A N 1
ATOM 692 C CA . SER A 1 90 ? -4.473 -15.633 3.812 1 96.88 90 SER A CA 1
ATOM 693 C C . SER A 1 90 ? -3.568 -16.812 3.465 1 96.88 90 SER A C 1
ATOM 695 O O . SER A 1 90 ? -2.418 -16.625 3.066 1 96.88 90 SER A O 1
ATOM 697 N N . LEU A 1 91 ? -4.047 -18 3.701 1 96.31 91 LEU A N 1
ATOM 698 C CA . LEU A 1 91 ? -3.318 -19.219 3.408 1 96.31 91 LEU A CA 1
ATOM 699 C C . LEU A 1 91 ? -1.996 -19.266 4.164 1 96.31 91 LEU A C 1
ATOM 701 O O . LEU A 1 91 ? -0.951 -19.562 3.582 1 96.31 91 LEU A O 1
ATOM 705 N N . GLY A 1 92 ? -2.088 -18.828 5.434 1 93.31 92 GLY A N 1
ATOM 706 C CA . GLY A 1 92 ? -0.947 -18.906 6.332 1 93.31 92 GLY A CA 1
ATOM 707 C C . GLY A 1 92 ? -0.007 -17.719 6.207 1 93.31 92 GLY A C 1
ATOM 708 O O . GLY A 1 92 ? 1.111 -17.75 6.727 1 93.31 92 GLY A O 1
ATOM 709 N N . PHE A 1 93 ? -0.388 -16.672 5.562 1 95.19 93 PHE A N 1
ATOM 710 C CA . PHE A 1 93 ? 0.487 -15.555 5.258 1 95.19 93 PHE A CA 1
ATOM 711 C C . PHE A 1 93 ? 0.463 -14.531 6.387 1 95.19 93 PHE A C 1
ATOM 713 O O . PHE A 1 93 ? 1.509 -14.008 6.785 1 95.19 93 PHE A O 1
ATOM 720 N N . TRP A 1 94 ? -0.738 -14.211 6.855 1 93.62 94 TRP A N 1
ATOM 721 C CA . TRP A 1 94 ? -0.871 -13.211 7.91 1 93.62 94 TRP A CA 1
ATOM 722 C C . TRP A 1 94 ? -1.525 -13.805 9.148 1 93.62 94 TRP A C 1
ATOM 724 O O . TRP A 1 94 ? -2.422 -14.648 9.039 1 93.62 94 TRP A O 1
ATOM 734 N N . CYS A 1 95 ? -1.051 -13.367 10.312 1 88.88 95 CYS A N 1
ATOM 735 C CA . CYS A 1 95 ? -1.637 -13.656 11.617 1 88.88 95 CYS A CA 1
ATOM 736 C C . CYS A 1 95 ? -2.086 -12.375 12.305 1 88.88 95 CYS A C 1
ATOM 738 O O . CYS A 1 95 ? -1.287 -11.711 12.961 1 88.88 95 CYS A O 1
ATOM 740 N N . GLU A 1 96 ? -3.297 -12.07 12.094 1 88.19 96 GLU A N 1
ATOM 741 C CA . GLU A 1 96 ? -3.869 -10.836 12.633 1 88.19 96 GLU A CA 1
ATOM 742 C C . GLU A 1 96 ? -5.141 -11.125 13.422 1 88.19 96 GLU A C 1
ATOM 744 O O . GLU A 1 96 ? -5.715 -12.211 13.32 1 88.19 96 GLU A O 1
ATOM 749 N N . SER A 1 97 ? -5.523 -10.133 14.234 1 85.75 97 SER A N 1
ATOM 750 C CA . SER A 1 97 ? -6.754 -10.281 15.008 1 85.75 97 SER A CA 1
ATOM 751 C C . SER A 1 97 ? -7.973 -10.367 14.094 1 85.75 97 SER A C 1
ATOM 753 O O . SER A 1 97 ? -7.961 -9.836 12.984 1 85.75 97 SER A O 1
ATOM 755 N N . ASP A 1 98 ? -9 -11.055 14.602 1 87.94 98 ASP A N 1
ATOM 756 C CA . ASP A 1 98 ? -10.242 -11.156 13.852 1 87.94 98 ASP A CA 1
ATOM 757 C C . ASP A 1 98 ? -10.828 -9.773 13.57 1 87.94 98 ASP A C 1
ATOM 759 O O . ASP A 1 98 ? -11.422 -9.547 12.516 1 87.94 98 ASP A O 1
ATOM 763 N N . ALA A 1 99 ? -10.617 -8.859 14.461 1 87 99 ALA A N 1
ATOM 764 C CA . ALA A 1 99 ? -11.148 -7.504 14.312 1 87 99 ALA A CA 1
ATOM 765 C C . ALA A 1 99 ? -10.484 -6.785 13.141 1 87 99 ALA A C 1
ATOM 767 O O . ALA A 1 99 ? -11.164 -6.211 12.289 1 87 99 ALA A O 1
ATOM 768 N N . LEU A 1 100 ? -9.195 -6.84 13.125 1 90.06 100 LEU A N 1
ATOM 769 C CA . LEU A 1 100 ? -8.477 -6.203 12.023 1 90.06 100 LEU A CA 1
ATOM 770 C C . LEU A 1 100 ? -8.789 -6.891 10.703 1 90.06 100 LEU A C 1
ATOM 772 O O . LEU A 1 100 ? -8.977 -6.223 9.68 1 90.06 100 LEU A O 1
ATOM 776 N N . TRP A 1 101 ? -8.875 -8.219 10.734 1 92.94 101 TRP A N 1
ATOM 777 C CA . TRP A 1 101 ? -9.133 -8.977 9.516 1 92.94 101 TRP A CA 1
ATOM 778 C C . TRP A 1 101 ? -10.523 -8.664 8.961 1 92.94 101 TRP A C 1
ATOM 780 O O . TRP A 1 101 ? -10.719 -8.594 7.75 1 92.94 101 TRP A O 1
ATOM 790 N N . ALA A 1 102 ? -11.461 -8.508 9.875 1 92.56 102 ALA A N 1
ATOM 791 C CA . ALA A 1 102 ? -12.805 -8.125 9.445 1 92.56 102 ALA A CA 1
ATOM 792 C C . ALA A 1 102 ? -12.781 -6.785 8.711 1 92.56 102 ALA A C 1
ATOM 794 O O . ALA A 1 102 ? -13.461 -6.621 7.695 1 92.56 102 ALA A O 1
ATOM 795 N N . GLN A 1 103 ? -11.977 -5.875 9.195 1 93.06 103 GLN A N 1
ATOM 796 C CA . GLN A 1 103 ? -11.859 -4.574 8.539 1 93.06 103 GLN A CA 1
ATOM 797 C C . GLN A 1 103 ? -11.203 -4.703 7.168 1 93.06 103 GLN A C 1
ATOM 799 O O . GLN A 1 103 ? -11.594 -4.02 6.219 1 93.06 103 GLN A O 1
ATOM 804 N N . ARG A 1 104 ? -10.227 -5.578 7.066 1 95.06 104 ARG A N 1
ATOM 805 C CA . ARG A 1 104 ? -9.578 -5.828 5.777 1 95.06 104 ARG A CA 1
ATOM 806 C C . ARG A 1 104 ? -10.586 -6.344 4.754 1 95.06 104 ARG A C 1
ATOM 808 O O . ARG A 1 104 ? -10.578 -5.918 3.6 1 95.06 104 ARG A O 1
ATOM 815 N N . ARG A 1 105 ? -11.398 -7.25 5.254 1 95.19 105 ARG A N 1
ATOM 816 C CA . ARG A 1 105 ? -12.406 -7.844 4.379 1 95.19 105 ARG A CA 1
ATOM 817 C C . ARG A 1 105 ? -13.398 -6.793 3.895 1 95.19 105 ARG A C 1
ATOM 819 O O . ARG A 1 105 ? -13.719 -6.73 2.705 1 95.19 105 ARG A O 1
ATOM 826 N N . ILE A 1 106 ? -13.828 -5.957 4.789 1 93.75 106 ILE A N 1
ATOM 827 C CA . ILE A 1 106 ? -14.797 -4.918 4.461 1 93.75 106 ILE A CA 1
ATOM 828 C C . ILE A 1 106 ? -14.188 -3.947 3.449 1 93.75 106 ILE A C 1
ATOM 830 O O . ILE A 1 106 ? -14.82 -3.611 2.445 1 93.75 106 ILE A O 1
ATOM 834 N N . ARG A 1 107 ? -13.016 -3.578 3.736 1 94.19 107 ARG A N 1
ATOM 835 C CA . ARG A 1 107 ? -12.32 -2.658 2.842 1 94.19 107 ARG A CA 1
ATOM 836 C C . ARG A 1 107 ? -12.125 -3.279 1.462 1 94.19 107 ARG A C 1
ATOM 838 O O . ARG A 1 107 ? -12.312 -2.609 0.443 1 94.19 107 ARG A O 1
ATOM 845 N N . SER A 1 108 ? -11.742 -4.492 1.404 1 95.69 108 SER A N 1
ATOM 846 C CA . SER A 1 108 ? -11.555 -5.199 0.139 1 95.69 108 SER A CA 1
ATOM 847 C C . SER A 1 108 ? -12.852 -5.25 -0.66 1 95.69 108 SER A C 1
ATOM 849 O O . SER A 1 108 ? -12.859 -4.973 -1.86 1 95.69 108 SER A O 1
ATOM 851 N N . GLN A 1 109 ? -13.906 -5.551 0.008 1 94.25 109 GLN A N 1
ATOM 852 C CA . GLN A 1 109 ? -15.203 -5.656 -0.646 1 94.25 109 GLN A CA 1
ATOM 853 C C . GLN A 1 109 ? -15.625 -4.316 -1.242 1 94.25 109 GLN A C 1
ATOM 855 O O . GLN A 1 109 ? -16.156 -4.266 -2.357 1 94.25 109 GLN A O 1
ATOM 860 N N . ARG A 1 110 ? -15.422 -3.281 -0.501 1 92.62 110 ARG A N 1
ATOM 861 C CA . ARG A 1 110 ? -15.805 -1.953 -0.966 1 92.62 110 ARG A CA 1
ATOM 862 C C . ARG A 1 110 ? -15.094 -1.598 -2.264 1 92.62 110 ARG A C 1
ATOM 864 O O . ARG A 1 110 ? -15.703 -1.083 -3.199 1 92.62 110 ARG A O 1
ATOM 871 N N . GLN A 1 111 ? -13.836 -1.874 -2.295 1 94.06 111 GLN A N 1
ATOM 872 C CA . GLN A 1 111 ? -13.086 -1.548 -3.498 1 94.06 111 GLN A CA 1
ATOM 873 C C . GLN A 1 111 ? -13.453 -2.479 -4.648 1 94.06 111 GLN A C 1
ATOM 875 O O . GLN A 1 111 ? -13.523 -2.051 -5.805 1 94.06 111 GLN A O 1
ATOM 880 N N . ARG A 1 112 ? -13.688 -3.746 -4.387 1 93.88 112 ARG A N 1
ATOM 881 C CA . ARG A 1 112 ? -13.977 -4.734 -5.418 1 93.88 112 ARG A CA 1
ATOM 882 C C . ARG A 1 112 ? -15.258 -4.383 -6.176 1 93.88 112 ARG A C 1
ATOM 884 O O . ARG A 1 112 ? -15.375 -4.664 -7.367 1 93.88 112 ARG A O 1
ATOM 891 N N . LYS A 1 113 ? -16.141 -3.684 -5.539 1 91.81 113 LYS A N 1
ATOM 892 C CA . LYS A 1 113 ? -17.422 -3.303 -6.141 1 91.81 113 LYS A CA 1
ATOM 893 C C . LYS A 1 113 ? -17.234 -2.174 -7.152 1 91.81 113 LYS A C 1
ATOM 895 O O . LYS A 1 113 ? -18.125 -1.902 -7.957 1 91.81 113 LYS A O 1
ATOM 900 N N . ARG A 1 114 ? -16.062 -1.618 -7.109 1 91.75 114 ARG A N 1
ATOM 901 C CA . ARG A 1 114 ? -15.875 -0.475 -8 1 91.75 114 ARG A CA 1
ATOM 902 C C . ARG A 1 114 ? -14.594 -0.618 -8.812 1 91.75 114 ARG A C 1
ATOM 904 O O . ARG A 1 114 ? -13.906 0.37 -9.078 1 91.75 114 ARG A O 1
ATOM 911 N N . GLN A 1 115 ? -14.242 -1.837 -9.141 1 94.12 115 GLN A N 1
ATOM 912 C CA . GLN A 1 115 ? -13.008 -2.105 -9.867 1 94.12 115 GLN A CA 1
ATOM 913 C C . GLN A 1 115 ? -13.109 -1.627 -11.312 1 94.12 115 GLN A C 1
ATOM 915 O O . GLN A 1 115 ? -12.094 -1.312 -11.945 1 94.12 115 GLN A O 1
ATOM 920 N N . THR A 1 116 ? -14.312 -1.632 -11.898 1 91.5 116 THR A N 1
ATOM 921 C CA . THR A 1 116 ? -14.477 -1.176 -13.273 1 91.5 116 THR A CA 1
ATOM 922 C C . THR A 1 116 ? -15.461 -0.009 -13.344 1 91.5 116 THR A C 1
ATOM 924 O O . THR A 1 116 ? -16.641 -0.169 -13.039 1 91.5 116 THR A O 1
ATOM 927 N N . VAL A 1 117 ? -14.93 1.111 -13.758 1 87.38 117 VAL A N 1
ATOM 928 C CA . VAL A 1 117 ? -15.742 2.324 -13.836 1 87.38 117 VAL A CA 1
ATOM 929 C C . VAL A 1 117 ? -15.977 2.699 -15.297 1 87.38 117 VAL A C 1
ATOM 931 O O . VAL A 1 117 ? -17.047 3.191 -15.656 1 87.38 117 VAL A O 1
ATOM 934 N N . THR A 1 118 ? -15.008 2.469 -16.078 1 90.12 118 THR A N 1
ATOM 935 C CA . THR A 1 118 ? -15.133 2.865 -17.484 1 90.12 118 THR A CA 1
ATOM 936 C C . THR A 1 118 ? -14.383 1.895 -18.391 1 90.12 118 THR A C 1
ATOM 938 O O . THR A 1 118 ? -13.391 1.292 -17.984 1 90.12 118 THR A O 1
ATOM 941 N N . LEU A 1 119 ? -14.875 1.743 -19.594 1 93 119 LEU A N 1
ATOM 942 C CA . LEU A 1 119 ? -14.188 0.966 -20.625 1 93 119 LEU A CA 1
ATOM 943 C C . LEU A 1 119 ? -13.805 1.849 -21.797 1 93 119 LEU A C 1
ATOM 945 O O . LEU A 1 119 ? -13.766 1.385 -22.938 1 93 119 LEU A O 1
ATOM 949 N N . GLU A 1 120 ? -13.484 3.082 -21.438 1 88.31 120 GLU A N 1
ATOM 950 C CA . GLU A 1 120 ? -13.023 4.02 -22.469 1 88.31 120 GLU A CA 1
ATOM 951 C C . GLU A 1 120 ? -11.781 3.49 -23.172 1 88.31 120 GLU A C 1
ATOM 953 O O . GLU A 1 120 ? -10.906 2.881 -22.547 1 88.31 120 GLU A O 1
ATOM 958 N N . PRO A 1 121 ? -11.609 3.76 -24.453 1 89.31 121 PRO A N 1
ATOM 959 C CA . PRO A 1 121 ? -10.609 3.104 -25.297 1 89.31 121 PRO A CA 1
ATOM 960 C C . PRO A 1 121 ? -9.188 3.564 -24.984 1 89.31 121 PRO A C 1
ATOM 962 O O . PRO A 1 121 ? -8.219 2.906 -25.375 1 89.31 121 PRO A O 1
ATOM 965 N N . ASN A 1 122 ? -8.969 4.582 -24.344 1 89.38 122 ASN A N 1
ATOM 966 C CA . ASN A 1 122 ? -7.625 5.02 -23.969 1 89.38 122 ASN A CA 1
ATOM 967 C C . ASN A 1 122 ? -7.086 4.223 -22.781 1 89.38 122 ASN A C 1
ATOM 969 O O . ASN A 1 122 ? -7.586 4.348 -21.672 1 89.38 122 ASN A O 1
ATOM 973 N N . PRO A 1 123 ? -6.023 3.453 -23.016 1 90.81 123 PRO A N 1
ATOM 974 C CA . PRO A 1 123 ? -5.516 2.582 -21.953 1 90.81 123 PRO A CA 1
ATOM 975 C C . PRO A 1 123 ? -5.125 3.352 -20.688 1 90.81 123 PRO A C 1
ATOM 977 O O . PRO A 1 123 ? -5.305 2.852 -19.578 1 90.81 123 PRO A O 1
ATOM 980 N N . SER A 1 124 ? -4.586 4.512 -20.906 1 87.75 124 SER A N 1
ATOM 981 C CA . SER A 1 124 ? -4.203 5.312 -19.75 1 87.75 124 SER A CA 1
ATOM 982 C C . SER A 1 124 ? -5.422 5.688 -18.906 1 87.75 124 SER A C 1
ATOM 984 O O . SER A 1 124 ? -5.355 5.695 -17.672 1 87.75 124 SER A O 1
ATOM 986 N N . VAL A 1 125 ? -6.465 6 -19.578 1 88.44 125 VAL A N 1
ATOM 987 C CA . VAL A 1 125 ? -7.703 6.344 -18.891 1 88.44 125 VAL A CA 1
ATOM 988 C C . VAL A 1 125 ? -8.289 5.098 -18.234 1 88.44 125 VAL A C 1
ATOM 990 O O . VAL A 1 125 ? -8.812 5.164 -17.125 1 88.44 125 VAL A O 1
ATOM 993 N N . PHE A 1 126 ? -8.203 3.967 -18.906 1 92.94 126 PHE A N 1
ATOM 994 C CA . PHE A 1 126 ? -8.664 2.697 -18.359 1 92.94 126 PHE A CA 1
ATOM 995 C C . PHE A 1 126 ? -7.953 2.383 -17.047 1 92.94 126 PHE A C 1
ATOM 997 O O . PHE A 1 126 ? -8.602 2.109 -16.031 1 92.94 126 PHE A O 1
ATOM 1004 N N . PHE A 1 127 ? -6.652 2.473 -17.047 1 92.5 127 PHE A N 1
ATOM 1005 C CA . PHE A 1 127 ? -5.875 2.125 -15.867 1 92.5 127 PHE A CA 1
ATOM 1006 C C . PHE A 1 127 ? -6.09 3.143 -14.758 1 92.5 127 PHE A C 1
ATOM 1008 O O . PHE A 1 127 ? -6.125 2.785 -13.578 1 92.5 127 PHE A O 1
ATOM 1015 N N . TYR A 1 128 ? -6.262 4.352 -15.148 1 89.56 128 TYR A N 1
ATOM 1016 C CA . TYR A 1 128 ? -6.418 5.426 -14.172 1 89.56 128 TYR A CA 1
ATOM 1017 C C . TYR A 1 128 ? -7.719 5.27 -13.398 1 89.56 128 TYR A C 1
ATOM 1019 O O . TYR A 1 128 ? -7.805 5.66 -12.227 1 89.56 128 TYR A O 1
ATOM 1027 N N . ASN A 1 129 ? -8.688 4.59 -13.992 1 92.38 129 ASN A N 1
ATOM 1028 C CA . ASN A 1 129 ? -10.023 4.598 -13.414 1 92.38 129 ASN A CA 1
ATOM 1029 C C . ASN A 1 129 ? -10.43 3.211 -12.906 1 92.38 129 ASN A C 1
ATOM 1031 O O . ASN A 1 129 ? -11.461 3.057 -12.258 1 92.38 129 ASN A O 1
ATOM 1035 N N . ASN A 1 130 ? -9.586 2.254 -13.297 1 94.88 130 ASN A N 1
ATOM 1036 C CA . ASN A 1 130 ? -10.031 0.893 -13.023 1 94.88 130 ASN A CA 1
ATOM 1037 C C . ASN A 1 130 ? -8.977 0.098 -12.258 1 94.88 130 ASN A C 1
ATOM 1039 O O . ASN A 1 130 ? -7.797 0.449 -12.281 1 94.88 130 ASN A O 1
ATOM 1043 N N . TRP A 1 131 ? -9.43 -0.909 -11.523 1 96.25 131 TRP A N 1
ATOM 1044 C CA . TRP A 1 131 ? -8.648 -1.999 -10.961 1 96.25 131 TRP A CA 1
ATOM 1045 C C . TRP A 1 131 ? -7.59 -1.465 -10 1 96.25 131 TRP A C 1
ATOM 1047 O O . TRP A 1 131 ? -6.402 -1.769 -10.141 1 96.25 131 TRP A O 1
ATOM 1057 N N . GLU A 1 132 ? -8.039 -0.776 -9.016 1 96.12 132 GLU A N 1
ATOM 1058 C CA . GLU A 1 132 ? -7.223 -0.244 -7.93 1 96.12 132 GLU A CA 1
ATOM 1059 C C . GLU A 1 132 ? -6.945 -1.31 -6.875 1 96.12 132 GLU A C 1
ATOM 1061 O O . GLU A 1 132 ? -7.676 -2.299 -6.777 1 96.12 132 GLU A O 1
ATOM 1066 N N . PRO A 1 133 ? -5.863 -1.162 -6.133 1 96.94 133 PRO A N 1
ATOM 1067 C CA . PRO A 1 133 ? -5.602 -2.104 -5.043 1 96.94 133 PRO A CA 1
ATOM 1068 C C . PRO A 1 133 ? -6.805 -2.285 -4.117 1 96.94 133 PRO A C 1
ATOM 1070 O O . PRO A 1 133 ? -7.406 -1.301 -3.68 1 96.94 133 PRO A O 1
ATOM 1073 N N . ASP A 1 134 ? -7.145 -3.566 -3.871 1 97.06 134 ASP A N 1
ATOM 1074 C CA . ASP A 1 134 ? -8.297 -3.854 -3.027 1 97.06 134 ASP A CA 1
ATOM 1075 C C . ASP A 1 134 ? -7.879 -4.547 -1.734 1 97.06 134 ASP A C 1
ATOM 1077 O O . ASP A 1 134 ? -8.727 -5.039 -0.983 1 97.06 134 ASP A O 1
ATOM 1081 N N . ILE A 1 135 ? -6.621 -4.609 -1.494 1 97.06 135 ILE A N 1
ATOM 1082 C CA . ILE A 1 135 ? -6.074 -5.062 -0.219 1 97.06 135 ILE A CA 1
ATOM 1083 C C . ILE A 1 135 ? -4.773 -4.32 0.079 1 97.06 135 ILE A C 1
ATOM 1085 O O . ILE A 1 135 ? -4.07 -3.895 -0.84 1 97.06 135 ILE A O 1
ATOM 1089 N N . GLY A 1 136 ? -4.516 -4.07 1.319 1 95.62 136 GLY A N 1
ATOM 1090 C CA . GLY A 1 136 ? -3.264 -3.434 1.7 1 95.62 136 GLY A CA 1
ATOM 1091 C C . GLY A 1 136 ? -2.217 -4.418 2.186 1 95.62 136 GLY A C 1
ATOM 1092 O O . GLY A 1 136 ? -2.553 -5.496 2.684 1 95.62 136 GLY A O 1
ATOM 1093 N N . CYS A 1 137 ? -0.998 -4.027 2.049 1 96.75 137 CYS A N 1
ATOM 1094 C CA . CYS A 1 137 ? 0.134 -4.809 2.535 1 96.75 137 CYS A CA 1
ATOM 1095 C C . CYS A 1 137 ? 1.079 -3.943 3.361 1 96.75 137 CYS A C 1
ATOM 1097 O O . CYS A 1 137 ? 1.726 -3.039 2.828 1 96.75 137 CYS A O 1
ATOM 1099 N N . THR A 1 138 ? 1.192 -4.273 4.598 1 94.25 138 THR A N 1
ATOM 1100 C CA . THR A 1 138 ? 1.92 -3.473 5.574 1 94.25 138 THR A CA 1
ATOM 1101 C C . THR A 1 138 ? 3.402 -3.4 5.219 1 94.25 138 THR A C 1
ATOM 1103 O O . THR A 1 138 ? 4.02 -2.338 5.324 1 94.25 138 THR A O 1
ATOM 1106 N N . LEU A 1 139 ? 3.92 -4.516 4.797 1 96.56 139 LEU A N 1
ATOM 1107 C CA . LEU A 1 139 ? 5.355 -4.582 4.551 1 96.56 139 LEU A CA 1
ATOM 1108 C C . LEU A 1 139 ? 5.645 -4.789 3.068 1 96.56 139 LEU A C 1
ATOM 1110 O O . LEU A 1 139 ? 6.523 -5.574 2.705 1 96.56 139 LEU A O 1
ATOM 1114 N N . GLU A 1 140 ? 4.859 -4.133 2.217 1 97 140 GLU A N 1
ATOM 1115 C CA . GLU A 1 140 ? 5.195 -4.176 0.798 1 97 140 GLU A CA 1
ATOM 1116 C C . GLU A 1 140 ? 6.504 -3.443 0.519 1 97 140 GLU A C 1
ATOM 1118 O O . GLU A 1 140 ? 6.785 -2.41 1.132 1 97 140 GLU A O 1
ATOM 1123 N N . GLU A 1 141 ? 7.27 -3.982 -0.365 1 95.19 141 GLU A N 1
ATOM 1124 C CA . GLU A 1 141 ? 8.578 -3.426 -0.678 1 95.19 141 GLU A CA 1
ATOM 1125 C C . GLU A 1 141 ? 8.859 -3.475 -2.178 1 95.19 141 GLU A C 1
ATOM 1127 O O . GLU A 1 141 ? 8.547 -4.465 -2.84 1 95.19 141 GLU A O 1
ATOM 1132 N N . ARG A 1 142 ? 9.328 -2.348 -2.641 1 94.88 142 ARG A N 1
ATOM 1133 C CA . ARG A 1 142 ? 9.836 -2.365 -4.008 1 94.88 142 ARG A CA 1
ATOM 1134 C C . ARG A 1 142 ? 11.18 -3.092 -4.078 1 94.88 142 ARG A C 1
ATOM 1136 O O . ARG A 1 142 ? 12.148 -2.674 -3.451 1 94.88 142 ARG A O 1
ATOM 1143 N N . ILE A 1 143 ? 11.219 -4.133 -4.848 1 96.19 143 ILE A N 1
ATOM 1144 C CA . ILE A 1 143 ? 12.398 -4.988 -4.949 1 96.19 143 ILE A CA 1
ATOM 1145 C C . ILE A 1 143 ? 13.031 -4.824 -6.332 1 96.19 143 ILE A C 1
ATOM 1147 O O . ILE A 1 143 ? 12.328 -4.824 -7.348 1 96.19 143 ILE A O 1
ATOM 1151 N N . GLY A 1 144 ? 14.375 -4.781 -6.363 1 93.56 144 GLY A N 1
ATOM 1152 C CA . GLY A 1 144 ? 15.078 -4.539 -7.613 1 93.56 144 GLY A CA 1
ATOM 1153 C C . GLY A 1 144 ? 15.344 -3.066 -7.871 1 93.56 144 GLY A C 1
ATOM 1154 O O . GLY A 1 144 ? 15.391 -2.266 -6.938 1 93.56 144 GLY A O 1
ATOM 1155 N N . ASN A 1 145 ? 15.57 -2.672 -9.078 1 86.56 145 ASN A N 1
ATOM 1156 C CA . ASN A 1 145 ? 15.828 -1.286 -9.461 1 86.56 145 ASN A CA 1
ATOM 1157 C C . ASN A 1 145 ? 14.625 -0.393 -9.172 1 86.56 145 ASN A C 1
ATOM 1159 O O . ASN A 1 145 ? 13.477 -0.853 -9.203 1 86.56 145 ASN A O 1
ATOM 1163 N N . ASN A 1 146 ? 15.086 0.875 -8.867 1 82.75 146 ASN A N 1
ATOM 1164 C CA . ASN A 1 146 ? 14 1.842 -8.906 1 82.75 146 ASN A CA 1
ATOM 1165 C C . ASN A 1 146 ? 13.508 2.074 -10.336 1 82.75 146 ASN A C 1
ATOM 1167 O O . ASN A 1 146 ? 14.281 1.992 -11.281 1 82.75 146 ASN A O 1
ATOM 1171 N N . GLY A 1 147 ? 12.32 2.254 -10.539 1 80.75 147 GLY A N 1
ATOM 1172 C CA . GLY A 1 147 ? 11.797 2.443 -11.875 1 80.75 147 GLY A CA 1
ATOM 1173 C C . GLY A 1 147 ? 11.57 1.141 -12.625 1 80.75 147 GLY A C 1
ATOM 1174 O O . GLY A 1 147 ? 10.961 0.214 -12.086 1 80.75 147 GLY A O 1
ATOM 1175 N N . ASP A 1 148 ? 12.305 1.111 -13.773 1 80.75 148 ASP A N 1
ATOM 1176 C CA . ASP A 1 148 ? 12.062 -0.047 -14.625 1 80.75 148 ASP A CA 1
ATOM 1177 C C . ASP A 1 148 ? 12.758 -1.29 -14.078 1 80.75 148 ASP A C 1
ATOM 1179 O O . ASP A 1 148 ? 13.891 -1.213 -13.594 1 80.75 148 ASP A O 1
ATOM 1183 N N . GLY A 1 149 ? 12.109 -2.4 -14.047 1 84.44 149 GLY A N 1
ATOM 1184 C CA . GLY A 1 149 ? 12.695 -3.666 -13.633 1 84.44 149 GLY A CA 1
ATOM 1185 C C . GLY A 1 149 ? 12.305 -4.062 -12.219 1 84.44 149 GLY A C 1
ATOM 1186 O O . GLY A 1 149 ? 12.32 -5.246 -11.875 1 84.44 149 GLY A O 1
ATOM 1187 N N . GLY A 1 150 ? 12.062 -3.078 -11.352 1 91.44 150 GLY A N 1
ATOM 1188 C CA . GLY A 1 150 ? 11.633 -3.381 -9.992 1 91.44 150 GLY A CA 1
ATOM 1189 C C . GLY A 1 150 ? 10.164 -3.752 -9.898 1 91.44 150 GLY A C 1
ATOM 1190 O O . GLY A 1 150 ? 9.375 -3.424 -10.789 1 91.44 150 GLY A O 1
ATOM 1191 N N . LYS A 1 151 ? 9.875 -4.574 -8.914 1 96.38 151 LYS A N 1
ATOM 1192 C CA . LYS A 1 151 ? 8.492 -4.969 -8.648 1 96.38 151 LYS A CA 1
ATOM 1193 C C . LYS A 1 151 ? 8.172 -4.875 -7.16 1 96.38 151 LYS A C 1
ATOM 1195 O O . LYS A 1 151 ? 9.078 -4.922 -6.324 1 96.38 151 LYS A O 1
ATOM 1200 N N . TRP A 1 152 ? 6.949 -4.684 -6.898 1 97.38 152 TRP A N 1
ATOM 1201 C CA . TRP A 1 152 ? 6.5 -4.617 -5.512 1 97.38 152 TRP A CA 1
ATOM 1202 C C . TRP A 1 152 ? 6.125 -6.004 -4.992 1 97.38 152 TRP A C 1
ATOM 1204 O O . TRP A 1 152 ? 5.324 -6.707 -5.613 1 97.38 152 TRP A O 1
ATOM 1214 N N . VAL A 1 153 ? 6.762 -6.402 -3.891 1 98.56 153 VAL A N 1
ATOM 1215 C CA . VAL A 1 153 ? 6.508 -7.672 -3.221 1 98.56 153 VAL A CA 1
ATOM 1216 C C . VAL A 1 153 ? 5.84 -7.422 -1.869 1 98.56 153 VAL A C 1
ATOM 1218 O O . VAL A 1 153 ? 6.234 -6.504 -1.14 1 98.56 153 VAL A O 1
ATOM 1221 N N . CYS A 1 154 ? 4.859 -8.227 -1.634 1 98.44 154 CYS A N 1
ATOM 1222 C CA . CYS A 1 154 ? 4.168 -8.055 -0.361 1 98.44 154 CYS A CA 1
ATOM 1223 C C . CYS A 1 154 ? 4.844 -8.867 0.739 1 98.44 154 CYS A C 1
ATOM 1225 O O . CYS A 1 154 ? 4.906 -10.094 0.659 1 98.44 154 CYS A O 1
ATOM 1227 N N . ASP A 1 155 ? 5.383 -8.234 1.754 1 97.19 155 ASP A N 1
ATOM 1228 C CA . ASP A 1 155 ? 5.672 -8.773 3.08 1 97.19 155 ASP A CA 1
ATOM 1229 C C . ASP A 1 155 ? 6.621 -9.969 2.992 1 97.19 155 ASP A C 1
ATOM 1231 O O . ASP A 1 155 ? 6.273 -11.07 3.41 1 97.19 155 ASP A O 1
ATOM 1235 N N . PRO A 1 156 ? 7.875 -9.797 2.52 1 97.25 156 PRO A N 1
ATOM 1236 C CA . PRO A 1 156 ? 8.852 -10.891 2.467 1 97.25 156 PRO A CA 1
ATOM 1237 C C . PRO A 1 156 ? 9.016 -11.602 3.811 1 97.25 156 PRO A C 1
ATOM 1239 O O . PRO A 1 156 ? 9.078 -12.828 3.859 1 97.25 156 PRO A O 1
ATOM 1242 N N . PRO A 1 157 ? 8.953 -10.914 4.934 1 94.62 157 PRO A N 1
ATOM 1243 C CA . PRO A 1 157 ? 9.023 -11.625 6.215 1 94.62 157 PRO A CA 1
ATOM 1244 C C . PRO A 1 157 ? 7.887 -12.625 6.395 1 94.62 157 PRO A C 1
ATOM 1246 O O . PRO A 1 157 ? 8.086 -13.688 6.996 1 94.62 157 PRO A O 1
ATOM 1249 N N . ALA A 1 158 ? 6.75 -12.312 5.922 1 94.88 158 ALA A N 1
ATOM 1250 C CA . ALA A 1 158 ? 5.625 -13.234 6.051 1 94.88 158 ALA A CA 1
ATOM 1251 C C . ALA A 1 158 ? 5.859 -14.508 5.242 1 94.88 158 ALA A C 1
ATOM 1253 O O . ALA A 1 158 ? 5.426 -15.594 5.637 1 94.88 158 ALA A O 1
ATOM 1254 N N . ILE A 1 159 ? 6.539 -14.391 4.117 1 97.12 159 ILE A N 1
ATOM 1255 C CA . ILE A 1 159 ? 6.895 -15.562 3.326 1 97.12 159 ILE A CA 1
ATOM 1256 C C . ILE A 1 159 ? 7.82 -16.469 4.137 1 97.12 159 ILE A C 1
ATOM 1258 O O . ILE A 1 159 ? 7.598 -17.672 4.215 1 97.12 159 ILE A O 1
ATOM 1262 N N . LEU A 1 160 ? 8.789 -15.859 4.758 1 95.12 160 LEU A N 1
ATOM 1263 C CA . LEU A 1 160 ? 9.711 -16.625 5.598 1 95.12 160 LEU A CA 1
ATOM 1264 C C . LEU A 1 160 ? 8.977 -17.266 6.762 1 95.12 160 LEU A C 1
ATOM 1266 O O . LEU A 1 160 ? 9.227 -18.438 7.094 1 95.12 160 LEU A O 1
ATOM 1270 N N . ASN A 1 161 ? 8.078 -16.531 7.344 1 92.06 161 ASN A N 1
ATOM 1271 C CA . ASN A 1 161 ? 7.324 -17.047 8.484 1 92.06 161 ASN A CA 1
ATOM 1272 C C . ASN A 1 161 ? 6.438 -18.219 8.086 1 92.06 161 ASN A C 1
ATOM 1274 O O . ASN A 1 161 ? 6.242 -19.141 8.875 1 92.06 161 ASN A O 1
ATOM 1278 N N . ARG A 1 162 ? 5.859 -18.141 6.938 1 93.62 162 ARG A N 1
ATOM 1279 C CA . ARG A 1 162 ? 5.047 -19.266 6.488 1 93.62 162 ARG A CA 1
ATOM 1280 C C . ARG A 1 162 ? 5.879 -20.547 6.406 1 93.62 162 ARG A C 1
ATOM 1282 O O . ARG A 1 162 ? 5.438 -21.609 6.844 1 93.62 162 ARG A O 1
ATOM 1289 N N . GLY A 1 163 ? 7.074 -20.391 5.84 1 93.69 163 GLY A N 1
ATOM 1290 C CA . GLY A 1 163 ? 7.965 -21.531 5.801 1 93.69 163 GLY A CA 1
ATOM 1291 C C . GLY A 1 163 ? 8.266 -22.094 7.176 1 93.69 163 GLY A C 1
ATOM 1292 O O . GLY A 1 163 ? 8.25 -23.312 7.367 1 93.69 163 GLY A O 1
ATOM 1293 N N . ARG A 1 164 ? 8.477 -21.25 8.062 1 91.38 164 ARG A N 1
ATOM 1294 C CA . ARG A 1 164 ? 8.766 -21.672 9.43 1 91.38 164 ARG A CA 1
ATOM 1295 C C . ARG A 1 164 ? 7.562 -22.375 10.047 1 91.38 164 ARG A C 1
ATOM 1297 O O . ARG A 1 164 ? 7.711 -23.391 10.734 1 91.38 164 ARG A O 1
ATOM 1304 N N . LEU A 1 165 ? 6.43 -21.75 9.867 1 90 165 LEU A N 1
ATOM 1305 C CA . LEU A 1 165 ? 5.199 -22.328 10.383 1 90 165 LEU A CA 1
ATOM 1306 C C . LEU A 1 165 ? 5.012 -23.75 9.867 1 90 165 LEU A C 1
ATOM 1308 O O . LEU A 1 165 ? 4.637 -24.656 10.625 1 90 165 LEU A O 1
ATOM 1312 N N . PHE A 1 166 ? 5.273 -23.969 8.656 1 92.19 166 PHE A N 1
ATOM 1313 C CA . PHE A 1 166 ? 5.141 -25.281 8.047 1 92.19 166 PHE A CA 1
ATOM 1314 C C . PHE A 1 166 ? 6.141 -26.266 8.656 1 92.19 166 PHE A C 1
ATOM 1316 O O . PHE A 1 166 ? 5.762 -27.344 9.109 1 92.19 166 PHE A O 1
ATOM 1323 N N . ARG A 1 167 ? 7.332 -25.844 8.805 1 92.25 167 ARG A N 1
ATOM 1324 C CA . ARG A 1 167 ? 8.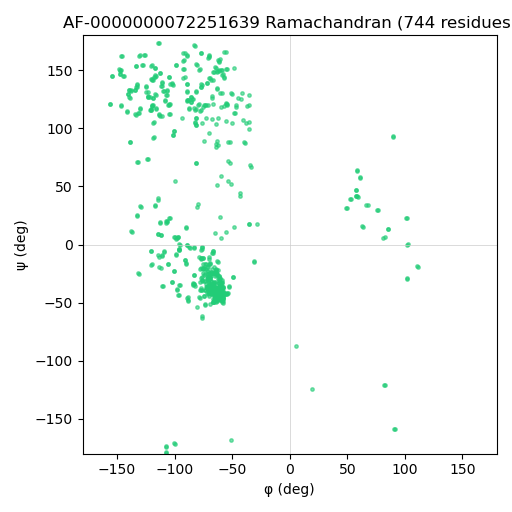391 -26.75 9.242 1 92.25 167 ARG A CA 1
ATOM 1325 C C . ARG A 1 167 ? 8.305 -27.016 10.742 1 92.25 167 ARG A C 1
ATOM 1327 O O . ARG A 1 167 ? 8.445 -28.156 11.188 1 92.25 167 ARG A O 1
ATOM 1334 N N . GLU A 1 168 ? 7.984 -25.984 11.438 1 89.56 168 GLU A N 1
ATOM 1335 C CA . GLU A 1 168 ? 8.125 -26.078 12.891 1 89.56 168 GLU A CA 1
ATOM 1336 C C . GLU A 1 168 ? 6.793 -26.406 13.555 1 89.56 168 GLU A C 1
ATOM 1338 O O . GLU A 1 168 ? 6.75 -27.156 14.531 1 89.56 168 GLU A O 1
ATOM 1343 N N . GLN A 1 169 ? 5.777 -25.859 13.07 1 87.44 169 GLN A N 1
ATOM 1344 C CA . GLN A 1 169 ? 4.492 -26.062 13.727 1 87.44 169 GLN A CA 1
ATOM 1345 C C . GLN A 1 169 ? 3.699 -27.188 13.062 1 87.44 169 GLN A C 1
ATOM 1347 O O . GLN A 1 169 ? 3.178 -28.078 13.734 1 87.44 169 GLN A O 1
ATOM 1352 N N . LEU A 1 170 ? 3.705 -27.188 11.781 1 89.44 170 LEU A N 1
ATOM 1353 C CA . LEU A 1 170 ? 2.912 -28.188 11.07 1 89.44 170 LEU A CA 1
ATOM 1354 C C . LEU A 1 170 ? 3.729 -29.438 10.82 1 89.44 170 LEU A C 1
ATOM 1356 O O . LEU A 1 170 ? 3.17 -30.5 10.5 1 89.44 170 LEU A O 1
ATOM 1360 N N . ARG A 1 171 ? 4.992 -29.344 10.93 1 90.06 171 ARG A N 1
ATOM 1361 C CA . ARG A 1 171 ? 5.914 -30.453 10.695 1 90.06 171 ARG A CA 1
ATOM 1362 C C . ARG A 1 171 ? 5.75 -31.016 9.289 1 90.06 171 ARG A C 1
ATOM 1364 O O . ARG A 1 171 ? 5.648 -32.219 9.102 1 90.06 171 ARG A O 1
ATOM 1371 N N . LEU A 1 172 ? 5.598 -30.094 8.383 1 92.69 172 LEU A N 1
ATOM 1372 C CA . LEU A 1 172 ? 5.508 -30.422 6.965 1 92.69 172 LEU A CA 1
ATOM 1373 C C . LEU A 1 172 ? 6.68 -29.828 6.195 1 92.69 172 LEU A C 1
ATOM 1375 O O . LEU A 1 172 ? 7.184 -28.766 6.551 1 92.69 172 LEU A O 1
ATOM 1379 N N . PRO A 1 173 ? 7.082 -30.578 5.211 1 94.06 173 PRO A N 1
ATOM 1380 C CA . PRO A 1 173 ? 8.117 -29.969 4.371 1 94.06 173 PRO A CA 1
ATOM 1381 C C . PRO A 1 173 ? 7.617 -28.75 3.605 1 94.06 173 PRO A C 1
ATOM 1383 O O . PRO A 1 173 ? 6.426 -28.656 3.297 1 94.06 173 PRO A O 1
ATOM 1386 N N . TYR A 1 174 ? 8.539 -27.828 3.389 1 95.38 174 TYR A N 1
ATOM 1387 C CA . TYR A 1 174 ? 8.234 -26.578 2.713 1 95.38 174 TYR A CA 1
ATOM 1388 C C . TYR A 1 174 ? 9.422 -26.094 1.887 1 95.38 174 TYR A C 1
ATOM 1390 O O . TYR A 1 174 ? 10.516 -25.906 2.416 1 95.38 174 TYR A O 1
ATOM 1398 N N . ARG A 1 175 ? 9.156 -25.969 0.598 1 97.69 175 ARG A N 1
ATOM 1399 C CA . ARG A 1 175 ? 10.164 -25.438 -0.303 1 97.69 175 ARG A CA 1
ATOM 1400 C C . ARG A 1 175 ? 9.672 -24.156 -0.979 1 97.69 175 ARG A C 1
ATOM 1402 O O . ARG A 1 175 ? 8.648 -24.172 -1.667 1 97.69 175 ARG A O 1
ATOM 1409 N N . CYS A 1 176 ? 10.414 -23.094 -0.751 1 98.38 176 CYS A N 1
ATOM 1410 C CA . CYS A 1 176 ? 10.062 -21.781 -1.294 1 98.38 176 CYS A CA 1
ATOM 1411 C C . CYS A 1 176 ? 10.586 -21.625 -2.719 1 98.38 176 CYS A C 1
ATOM 1413 O O . CYS A 1 176 ? 11.781 -21.766 -2.967 1 98.38 176 CYS A O 1
ATOM 1415 N N . ILE A 1 177 ? 9.664 -21.297 -3.637 1 98.81 177 ILE A N 1
ATOM 1416 C CA . ILE A 1 177 ? 10.016 -21.172 -5.047 1 98.81 177 ILE A CA 1
ATOM 1417 C C . ILE A 1 177 ? 9.617 -19.797 -5.562 1 98.81 177 ILE A C 1
ATOM 1419 O O . ILE A 1 177 ? 8.531 -19.297 -5.246 1 98.81 177 ILE A O 1
ATOM 1423 N N . VAL A 1 178 ? 10.508 -19.156 -6.348 1 98.88 178 VAL A N 1
ATOM 1424 C CA . VAL A 1 178 ? 10.242 -17.922 -7.062 1 98.88 178 VAL A CA 1
ATOM 1425 C C . VAL A 1 178 ? 10.398 -18.141 -8.562 1 98.88 178 VAL A C 1
ATOM 1427 O O . VAL A 1 178 ? 11.406 -18.688 -9.016 1 98.88 178 VAL A O 1
ATOM 1430 N N . TYR A 1 179 ? 9.367 -17.797 -9.312 1 98.81 179 TYR A N 1
ATOM 1431 C CA . TYR A 1 179 ? 9.422 -17.797 -10.773 1 98.81 179 TYR A CA 1
ATOM 1432 C C . TYR A 1 179 ? 9.609 -16.391 -11.328 1 98.81 179 TYR A C 1
ATOM 1434 O O . TYR A 1 179 ? 9.023 -15.438 -10.82 1 98.81 179 TYR A O 1
ATOM 1442 N N . SER A 1 180 ? 10.469 -16.281 -12.305 1 98.44 180 SER A N 1
ATOM 1443 C CA . SER A 1 180 ? 10.672 -15.008 -12.992 1 98.44 180 SER A CA 1
ATOM 1444 C C . SER A 1 180 ? 10.695 -15.195 -14.508 1 98.44 180 SER A C 1
ATOM 1446 O O . SER A 1 180 ? 11.609 -15.828 -15.047 1 98.44 180 SER A O 1
ATOM 1448 N N . PHE A 1 181 ? 9.656 -14.656 -15.172 1 98.31 181 PHE A N 1
ATOM 1449 C CA . PHE A 1 181 ? 9.594 -14.703 -16.625 1 98.31 181 PHE A CA 1
ATOM 1450 C C . PHE A 1 181 ? 9.922 -13.336 -17.219 1 98.31 181 PHE A C 1
ATOM 1452 O O . PHE A 1 181 ? 9.234 -12.352 -16.953 1 98.31 181 PHE A O 1
ATOM 1459 N N . GLY A 1 182 ? 10.883 -13.195 -18.016 1 95.94 182 GLY A N 1
ATOM 1460 C CA . GLY A 1 182 ? 11.312 -11.953 -18.641 1 95.94 182 GLY A CA 1
ATOM 1461 C C . GLY A 1 182 ? 12.336 -11.195 -17.812 1 95.94 182 GLY A C 1
ATOM 1462 O O . GLY A 1 182 ? 11.984 -10.281 -17.062 1 95.94 182 GLY A O 1
ATOM 1463 N N . SER A 1 183 ? 13.609 -11.391 -18.016 1 88.94 183 SER A N 1
ATOM 1464 C CA . SER A 1 183 ? 14.664 -10.742 -17.234 1 88.94 183 SER A CA 1
ATOM 1465 C C . SER A 1 183 ? 15.281 -9.578 -18.016 1 88.94 183 SER A C 1
ATOM 1467 O O . SER A 1 183 ? 15.648 -8.562 -17.422 1 88.94 183 SER A O 1
ATOM 1469 N N . ASN A 1 184 ? 15.328 -9.703 -19.297 1 91.31 184 ASN A N 1
ATOM 1470 C CA . ASN A 1 184 ? 15.992 -8.711 -20.141 1 91.31 184 ASN A CA 1
ATOM 1471 C C . ASN A 1 184 ? 17.422 -8.461 -19.672 1 91.31 184 ASN A C 1
ATOM 1473 O O . ASN A 1 184 ? 17.859 -7.309 -19.594 1 91.31 184 ASN A O 1
ATOM 1477 N N . ASP A 1 185 ? 18.078 -9.492 -19.281 1 91.69 185 ASP A N 1
ATOM 1478 C CA . ASP A 1 185 ? 19.469 -9.484 -18.812 1 91.69 185 ASP A CA 1
ATOM 1479 C C . ASP A 1 185 ? 19.625 -8.656 -17.547 1 91.69 185 ASP A C 1
ATOM 1481 O O . ASP A 1 185 ? 20.719 -8.203 -17.219 1 91.69 185 ASP A O 1
ATOM 1485 N N . ASP A 1 186 ? 18.578 -8.352 -16.891 1 92.38 186 ASP A N 1
ATOM 1486 C CA . ASP A 1 186 ? 18.562 -7.641 -15.625 1 92.38 186 ASP A CA 1
ATOM 1487 C C . ASP A 1 186 ? 18.062 -8.547 -14.5 1 92.38 186 ASP A C 1
ATOM 1489 O O . ASP A 1 186 ? 16.875 -8.891 -14.461 1 92.38 186 ASP A O 1
ATOM 1493 N N . PHE A 1 187 ? 19 -8.891 -13.555 1 94.88 187 PHE A N 1
ATOM 1494 C CA . PHE A 1 187 ? 18.656 -9.805 -12.477 1 94.88 187 PHE A CA 1
ATOM 1495 C C . PHE A 1 187 ? 18.531 -9.055 -11.148 1 94.88 187 PHE A C 1
ATOM 1497 O O . PHE A 1 187 ? 18.625 -9.664 -10.078 1 94.88 187 PHE A O 1
ATOM 1504 N N . SER A 1 188 ? 18.328 -7.707 -11.242 1 94.25 188 SER A N 1
ATOM 1505 C CA . SER A 1 188 ? 18.266 -6.906 -10.023 1 94.25 188 SER A CA 1
ATOM 1506 C C . SER A 1 188 ? 17.109 -7.336 -9.133 1 94.25 188 SER A C 1
ATOM 1508 O O . SER A 1 188 ? 17.25 -7.398 -7.906 1 94.25 188 SER A O 1
ATOM 1510 N N . PHE A 1 189 ? 16 -7.719 -9.719 1 97.12 189 PHE A N 1
ATOM 1511 C CA . PHE A 1 189 ? 14.859 -8.172 -8.93 1 97.12 189 PHE A CA 1
ATOM 1512 C C . PHE A 1 189 ? 15.18 -9.484 -8.219 1 97.12 189 PHE A C 1
ATOM 1514 O O . PHE A 1 189 ? 15.031 -9.578 -6.996 1 97.12 189 PHE A O 1
ATOM 1521 N N . GLU A 1 190 ? 15.703 -10.43 -8.977 1 97.62 190 GLU A N 1
ATOM 1522 C CA . GLU A 1 190 ? 15.969 -11.75 -8.422 1 97.62 190 GLU A CA 1
ATOM 1523 C C . GLU A 1 190 ? 17.031 -11.688 -7.324 1 97.62 190 GLU A C 1
ATOM 1525 O O . GLU A 1 190 ? 16.875 -12.297 -6.266 1 97.62 190 GLU A O 1
ATOM 1530 N N . THR A 1 191 ? 18.047 -10.922 -7.59 1 96.62 191 THR A N 1
ATOM 1531 C CA . THR A 1 191 ? 19.141 -10.852 -6.637 1 96.62 191 THR A CA 1
ATOM 1532 C C . THR A 1 191 ? 18.703 -10.164 -5.348 1 96.62 191 THR A C 1
ATOM 1534 O O . THR A 1 191 ? 19.016 -10.633 -4.25 1 96.62 191 THR A O 1
ATOM 1537 N N . LYS A 1 192 ? 17.953 -9.117 -5.469 1 96.19 192 LYS A N 1
ATOM 1538 C CA . LYS A 1 192 ? 17.516 -8.391 -4.281 1 96.19 192 LYS A CA 1
ATOM 1539 C C . LYS A 1 192 ? 16.453 -9.188 -3.52 1 96.19 192 LYS A C 1
ATOM 1541 O O . LYS A 1 192 ? 16.406 -9.141 -2.289 1 96.19 192 LYS A O 1
ATOM 1546 N N . LEU A 1 193 ? 15.609 -9.867 -4.266 1 98.06 193 LEU A N 1
ATOM 1547 C CA . LEU A 1 193 ? 14.625 -10.695 -3.584 1 98.06 193 LEU A CA 1
ATOM 1548 C C . LEU A 1 193 ? 15.305 -11.852 -2.852 1 98.06 193 LEU A C 1
ATOM 1550 O O . LEU A 1 193 ? 14.867 -12.242 -1.767 1 98.06 193 LEU A O 1
ATOM 1554 N N . HIS A 1 194 ? 16.359 -12.359 -3.426 1 98.06 194 HIS A N 1
ATOM 1555 C CA . HIS A 1 194 ? 17.141 -13.398 -2.773 1 98.06 194 HIS A CA 1
ATOM 1556 C C . HIS A 1 194 ? 17.703 -12.922 -1.44 1 98.06 194 HIS A C 1
ATOM 1558 O O . HIS A 1 194 ? 17.766 -13.688 -0.478 1 98.06 194 HIS A O 1
ATOM 1564 N N . GLU A 1 195 ? 18.016 -11.695 -1.367 1 96.56 195 GLU A N 1
ATOM 1565 C CA . GLU A 1 195 ? 18.5 -11.133 -0.109 1 96.56 195 GLU A CA 1
ATOM 1566 C C . GLU A 1 195 ? 17.406 -11.156 0.961 1 96.56 195 GLU A C 1
ATOM 1568 O O . GLU A 1 195 ? 17.703 -11.297 2.15 1 96.56 195 GLU A O 1
ATOM 1573 N N . ARG A 1 196 ? 16.188 -11.008 0.496 1 96.69 196 ARG A N 1
ATOM 1574 C CA . ARG A 1 196 ? 15.062 -11.023 1.43 1 96.69 196 ARG A CA 1
ATOM 1575 C C . ARG A 1 196 ? 14.625 -12.453 1.731 1 96.69 196 ARG A C 1
ATOM 1577 O O . ARG A 1 196 ? 14.117 -12.734 2.818 1 96.69 196 ARG A O 1
ATOM 1584 N N . LEU A 1 197 ? 14.766 -13.305 0.695 1 97.88 197 LEU A N 1
ATOM 1585 C CA . LEU A 1 197 ? 14.32 -14.688 0.763 1 97.88 197 LEU A CA 1
ATOM 1586 C C . LEU A 1 197 ? 15.461 -15.648 0.462 1 97.88 197 LEU A C 1
ATOM 1588 O O . LEU A 1 197 ? 15.438 -16.359 -0.547 1 97.88 197 LEU A O 1
ATOM 1592 N N . PRO A 1 198 ? 16.297 -15.773 1.357 1 96.06 198 PRO A N 1
ATOM 1593 C CA . PRO A 1 198 ? 17.516 -16.516 1.067 1 96.06 198 PRO A CA 1
ATOM 1594 C C . PRO A 1 198 ? 17.281 -18.016 0.886 1 96.06 198 PRO A C 1
ATOM 1596 O O . PRO A 1 198 ? 18.078 -18.703 0.264 1 96.06 198 PRO A O 1
ATOM 1599 N N . ASP A 1 199 ? 16.141 -18.484 1.344 1 93.75 199 ASP A N 1
ATOM 1600 C CA . ASP A 1 199 ? 15.898 -19.922 1.296 1 93.75 199 ASP A CA 1
ATOM 1601 C C . ASP A 1 199 ? 15.047 -20.297 0.083 1 93.75 199 ASP A C 1
ATOM 1603 O O . ASP A 1 199 ? 14.703 -21.469 -0.102 1 93.75 199 ASP A O 1
ATOM 1607 N N . CYS A 1 200 ? 14.742 -19.375 -0.75 1 98.44 200 CYS A N 1
ATOM 1608 C CA . CYS A 1 200 ? 13.93 -19.672 -1.92 1 98.44 200 CYS A CA 1
ATOM 1609 C C . CYS A 1 200 ? 14.797 -20.047 -3.115 1 98.44 200 CYS A C 1
ATOM 1611 O O . CYS A 1 200 ? 15.906 -19.531 -3.26 1 98.44 200 CYS A O 1
ATOM 1613 N N . ASP A 1 201 ? 14.312 -20.953 -3.881 1 98.62 201 ASP A N 1
ATOM 1614 C CA . ASP A 1 201 ? 14.914 -21.25 -5.176 1 98.62 201 ASP A CA 1
ATOM 1615 C C . ASP A 1 201 ? 14.312 -20.375 -6.277 1 98.62 201 ASP A C 1
ATOM 1617 O O . ASP A 1 201 ? 13.102 -20.141 -6.289 1 98.62 201 ASP A O 1
ATOM 1621 N N . PHE A 1 202 ? 15.195 -19.922 -7.117 1 98.69 202 PHE A N 1
ATOM 1622 C CA . PHE A 1 202 ? 14.773 -19.016 -8.18 1 98.69 202 PHE A CA 1
ATOM 1623 C C . PHE A 1 202 ? 14.82 -19.719 -9.539 1 98.69 202 PHE A C 1
ATOM 1625 O O . PHE A 1 202 ? 15.859 -20.281 -9.914 1 98.69 202 PHE A O 1
ATOM 1632 N N . PHE A 1 203 ? 13.727 -19.734 -10.219 1 98.69 203 PHE A N 1
ATOM 1633 C CA . PHE A 1 203 ? 13.633 -20.219 -11.586 1 98.69 203 PHE A CA 1
ATOM 1634 C C . PHE A 1 203 ? 13.359 -19.078 -12.562 1 98.69 203 PHE A C 1
ATOM 1636 O O . PHE A 1 203 ? 12.273 -18.5 -12.555 1 98.69 203 PHE A O 1
ATOM 1643 N N . VAL A 1 204 ? 14.359 -18.766 -13.383 1 98.25 204 VAL A N 1
ATOM 1644 C CA . VAL A 1 204 ? 14.281 -17.625 -14.305 1 98.25 204 VAL A CA 1
ATOM 1645 C C . VAL A 1 204 ? 14.125 -18.141 -15.734 1 98.25 204 VAL A C 1
ATOM 1647 O O . VAL A 1 204 ? 14.867 -19.016 -16.172 1 98.25 204 VAL A O 1
ATOM 1650 N N . PHE A 1 205 ? 13.125 -17.625 -16.422 1 98.19 205 PHE A N 1
ATOM 1651 C CA . PHE A 1 205 ? 12.82 -18 -17.797 1 98.19 205 PHE A CA 1
ATOM 1652 C C . PHE A 1 205 ? 12.914 -16.797 -18.734 1 98.19 205 PHE A C 1
ATOM 1654 O O . PHE A 1 205 ? 12.195 -15.82 -18.562 1 98.19 205 PHE A O 1
ATOM 1661 N N . ASP A 1 206 ? 13.789 -16.859 -19.688 1 96.88 206 ASP A N 1
ATOM 1662 C CA . ASP A 1 206 ? 13.953 -15.812 -20.688 1 96.88 206 ASP A CA 1
ATOM 1663 C C . ASP A 1 206 ? 14.578 -16.375 -21.969 1 96.88 206 ASP A C 1
ATOM 1665 O O . ASP A 1 206 ? 15.719 -16.844 -21.969 1 96.88 206 ASP A O 1
ATOM 1669 N N . PRO A 1 207 ? 13.914 -16.266 -23.078 1 95.12 207 PRO A N 1
ATOM 1670 C CA . PRO A 1 207 ? 14.414 -16.875 -24.312 1 95.12 207 PRO A CA 1
ATOM 1671 C C . PRO A 1 207 ? 15.555 -16.062 -24.938 1 95.12 207 PRO A C 1
ATOM 1673 O O . PRO A 1 207 ? 16.234 -16.562 -25.844 1 95.12 207 PRO A O 1
ATOM 1676 N N . THR A 1 208 ? 15.82 -14.883 -24.531 1 93.38 208 THR A N 1
ATOM 1677 C CA . THR A 1 208 ? 16.734 -14.016 -25.266 1 93.38 208 THR A CA 1
ATOM 1678 C C . THR A 1 208 ? 17.922 -13.625 -24.375 1 93.38 208 THR A C 1
ATOM 1680 O O . THR A 1 208 ? 18.938 -13.148 -24.891 1 93.38 208 THR A O 1
ATOM 1683 N N . SER A 1 209 ? 17.781 -13.789 -23.109 1 92 209 SER A N 1
ATOM 1684 C CA . SER A 1 209 ? 18.812 -13.32 -22.188 1 92 209 SER A CA 1
ATOM 1685 C C . SER A 1 209 ? 19.844 -14.414 -21.906 1 92 209 SER A C 1
ATOM 1687 O O . SER A 1 209 ? 19.609 -15.586 -22.234 1 92 209 SER A O 1
ATOM 1689 N N . SER A 1 210 ? 20.984 -13.977 -21.344 1 91.75 210 SER A N 1
ATOM 1690 C CA . SER A 1 210 ? 22 -14.891 -20.844 1 91.75 210 SER A CA 1
ATOM 1691 C C . SER A 1 210 ? 21.781 -15.203 -19.359 1 91.75 210 SER A C 1
ATOM 1693 O O . SER A 1 210 ? 21.219 -14.398 -18.625 1 91.75 210 SER A O 1
ATOM 1695 N N . PRO A 1 211 ? 22.219 -16.391 -19 1 92.31 211 PRO A N 1
ATOM 1696 C CA . PRO A 1 211 ? 22.141 -16.703 -17.578 1 92.31 211 PRO A CA 1
ATOM 1697 C C . PRO A 1 211 ? 22.969 -15.766 -16.703 1 92.31 211 PRO A C 1
ATOM 1699 O O . PRO A 1 211 ? 23.844 -15.07 -17.219 1 92.31 211 PRO A O 1
ATOM 1702 N N . PRO A 1 212 ? 22.578 -15.695 -15.414 1 89.88 212 PRO A N 1
ATOM 1703 C CA . PRO A 1 212 ? 23.391 -14.867 -14.523 1 89.88 212 PRO A CA 1
ATOM 1704 C C . PRO A 1 212 ? 24.875 -15.281 -14.539 1 89.88 212 PRO A C 1
ATOM 1706 O O . PRO A 1 212 ? 25.188 -16.453 -14.742 1 89.88 212 PRO A O 1
ATOM 1709 N N . SER A 1 213 ? 25.688 -14.281 -14.289 1 85.94 213 SER A N 1
ATOM 1710 C CA . SER A 1 213 ? 27.125 -14.516 -14.406 1 85.94 213 SER A CA 1
ATOM 1711 C C . SER A 1 213 ? 27.781 -14.562 -13.031 1 85.94 213 SER A C 1
ATOM 1713 O O . SER A 1 213 ? 27.109 -14.414 -12.008 1 85.94 213 SER A O 1
ATOM 1715 N N . ALA A 1 214 ? 29.031 -14.742 -13.117 1 79 214 ALA A N 1
ATOM 1716 C CA . ALA A 1 214 ? 29.844 -14.875 -11.914 1 79 214 ALA A CA 1
ATOM 1717 C C . ALA A 1 214 ? 29.891 -13.57 -11.125 1 79 214 ALA A C 1
ATOM 1719 O O . ALA A 1 214 ? 30.312 -13.547 -9.977 1 79 214 ALA A O 1
ATOM 1720 N N . MET A 1 215 ? 29.328 -12.578 -11.695 1 85.38 215 MET A N 1
ATOM 1721 C CA . MET A 1 215 ? 29.312 -11.289 -11.008 1 85.38 215 MET A CA 1
ATOM 1722 C C . MET A 1 215 ? 28.266 -11.258 -9.906 1 85.38 215 MET A C 1
ATOM 1724 O O . MET A 1 215 ? 28.297 -10.398 -9.023 1 85.38 215 MET A O 1
ATOM 1728 N N . HIS A 1 216 ? 27.484 -12.242 -9.977 1 88.12 216 HIS A N 1
ATOM 1729 C CA . HIS A 1 216 ? 26.469 -12.328 -8.938 1 88.12 216 HIS A CA 1
ATOM 1730 C C . HIS A 1 216 ? 26.969 -13.164 -7.758 1 88.12 216 HIS A C 1
ATOM 1732 O O . HIS A 1 216 ? 27.906 -13.953 -7.898 1 88.12 216 HIS A O 1
ATOM 1738 N N . SER A 1 217 ? 26.359 -12.953 -6.637 1 90.19 217 SER A N 1
ATOM 1739 C CA . SER A 1 217 ? 26.812 -13.617 -5.422 1 90.19 217 SER A CA 1
ATOM 1740 C C . SER A 1 217 ? 26.719 -15.133 -5.551 1 90.19 217 SER A C 1
ATOM 1742 O O . SER A 1 217 ? 25.797 -15.656 -6.18 1 90.19 217 SER A O 1
ATOM 1744 N N . GLU A 1 218 ? 27.625 -15.805 -4.867 1 92.31 218 GLU A N 1
ATOM 1745 C CA . GLU A 1 218 ? 27.641 -17.266 -4.879 1 92.31 218 GLU A CA 1
ATOM 1746 C C . GLU A 1 218 ? 26.359 -17.844 -4.285 1 92.31 218 GLU A C 1
ATOM 1748 O O . GLU A 1 218 ? 25.828 -18.844 -4.777 1 92.31 218 GLU A O 1
ATOM 1753 N N . SER A 1 219 ? 25.969 -17.172 -3.287 1 94.31 219 SER A N 1
ATOM 1754 C CA . SER A 1 219 ? 24.75 -17.641 -2.637 1 94.31 219 SER A CA 1
ATOM 1755 C C . SER A 1 219 ? 23.547 -17.578 -3.584 1 94.31 219 SER A C 1
ATOM 1757 O O . SER A 1 219 ? 22.688 -18.453 -3.57 1 94.31 219 SER A O 1
ATOM 1759 N N . PHE A 1 220 ? 23.516 -16.578 -4.375 1 95.75 220 PHE A N 1
ATOM 1760 C CA . PHE A 1 220 ? 22.438 -16.438 -5.355 1 95.75 220 PHE A CA 1
ATOM 1761 C C . PHE A 1 220 ? 22.609 -17.469 -6.473 1 95.75 220 PHE A C 1
ATOM 1763 O O . PHE A 1 220 ? 21.641 -18.109 -6.875 1 95.75 220 PHE A O 1
ATOM 1770 N N . LEU A 1 221 ? 23.812 -17.656 -6.898 1 95.62 221 LEU A N 1
ATOM 1771 C CA . LEU A 1 221 ? 24.094 -18.547 -8.016 1 95.62 221 LEU A CA 1
ATOM 1772 C C . LEU A 1 221 ? 23.75 -19.984 -7.652 1 95.62 221 LEU A C 1
ATOM 1774 O O . LEU A 1 221 ? 23.359 -20.781 -8.523 1 95.62 221 LEU A O 1
ATOM 1778 N N . GLU A 1 222 ? 23.812 -20.266 -6.398 1 95.75 222 GLU A N 1
ATOM 1779 C CA . GLU A 1 222 ? 23.469 -21.609 -5.926 1 95.75 222 GLU A CA 1
ATOM 1780 C C . GLU A 1 222 ? 21.953 -21.844 -5.953 1 95.75 222 GLU A C 1
ATOM 1782 O O . GLU A 1 222 ? 21.5 -22.984 -5.992 1 95.75 222 GLU A O 1
ATOM 1787 N N . ARG A 1 223 ? 21.219 -20.781 -5.965 1 96.75 223 ARG A N 1
ATOM 1788 C CA . ARG A 1 223 ? 19.781 -20.906 -5.793 1 96.75 223 ARG A CA 1
ATOM 1789 C C . ARG A 1 223 ? 19.047 -20.594 -7.098 1 96.75 223 ARG A C 1
ATOM 1791 O O . ARG A 1 223 ? 17.828 -20.812 -7.199 1 96.75 223 ARG A O 1
ATOM 1798 N N . VAL A 1 224 ? 19.75 -20.156 -8.117 1 97.56 224 VAL A N 1
ATOM 1799 C CA . VAL A 1 224 ? 19.094 -19.703 -9.328 1 97.56 224 VAL A CA 1
ATOM 1800 C C . VAL A 1 224 ? 19.281 -20.734 -10.445 1 97.56 224 VAL A C 1
ATOM 1802 O O . VAL A 1 224 ? 20.344 -21.328 -10.578 1 97.56 224 VAL A O 1
ATOM 1805 N N . ARG A 1 225 ? 18.266 -21.078 -11.109 1 97.44 225 ARG A N 1
ATOM 1806 C CA . ARG A 1 225 ? 18.25 -21.859 -12.344 1 97.44 225 ARG A CA 1
ATOM 1807 C C . ARG A 1 225 ? 17.688 -21.031 -13.5 1 97.44 225 ARG A C 1
ATOM 1809 O O . ARG A 1 225 ? 16.625 -20.422 -13.367 1 97.44 225 ARG A O 1
ATOM 1816 N N . PHE A 1 226 ? 18.422 -21.016 -14.562 1 97.25 226 PHE A N 1
ATOM 1817 C CA . PHE A 1 226 ? 18.047 -20.219 -15.727 1 97.25 226 PHE A CA 1
ATOM 1818 C C . PHE A 1 226 ? 17.609 -21.109 -16.875 1 97.25 226 PHE A C 1
ATOM 1820 O O . PHE A 1 226 ? 18.281 -22.094 -17.203 1 97.25 226 PHE A O 1
ATOM 1827 N N . PHE A 1 227 ? 16.516 -20.797 -17.469 1 97.12 227 PHE A N 1
ATOM 1828 C CA . PHE A 1 227 ? 15.961 -21.531 -18.609 1 97.12 227 PHE A CA 1
ATOM 1829 C C . PHE A 1 227 ? 15.773 -20.609 -19.797 1 97.12 227 PHE A C 1
ATOM 1831 O O . PHE A 1 227 ? 15.094 -19.594 -19.703 1 97.12 227 PHE A O 1
ATOM 1838 N N . ARG A 1 228 ? 16.312 -20.984 -20.953 1 95.56 228 ARG A N 1
ATOM 1839 C CA . ARG A 1 228 ? 16.078 -20.234 -22.188 1 95.56 228 ARG A CA 1
ATOM 1840 C C . ARG A 1 228 ? 14.742 -20.625 -22.812 1 95.56 228 ARG A C 1
ATOM 1842 O O . ARG A 1 228 ? 14.711 -21.219 -23.891 1 95.56 228 ARG A O 1
ATOM 1849 N N . ARG A 1 229 ? 13.719 -20.234 -22.172 1 95.44 229 ARG A N 1
ATOM 1850 C CA . ARG A 1 229 ? 12.359 -20.594 -22.562 1 95.44 229 ARG A CA 1
ATOM 1851 C C . ARG A 1 229 ? 11.391 -19.438 -22.281 1 95.44 229 ARG A C 1
ATOM 1853 O O . ARG A 1 229 ? 11.562 -18.688 -21.312 1 95.44 229 ARG A O 1
ATOM 1860 N N . PRO A 1 230 ? 10.375 -19.281 -23.156 1 96.44 230 PRO A N 1
ATOM 1861 C CA . PRO A 1 230 ? 9.344 -18.266 -22.906 1 96.44 230 PRO A CA 1
ATOM 1862 C C . PRO A 1 230 ? 8.18 -18.797 -22.078 1 96.44 230 PRO A C 1
ATOM 1864 O O . PRO A 1 230 ? 8.062 -20.016 -21.875 1 96.44 230 PRO A O 1
ATOM 1867 N N . LEU A 1 231 ? 7.43 -17.875 -21.531 1 97.88 231 LEU A N 1
ATOM 1868 C CA . LEU A 1 231 ? 6.078 -18.234 -21.109 1 97.88 231 LEU A CA 1
ATOM 1869 C C . LEU A 1 231 ? 5.109 -18.172 -22.297 1 97.88 231 LEU A C 1
ATOM 1871 O O . LEU A 1 231 ? 4.898 -17.094 -22.875 1 97.88 231 LEU A O 1
ATOM 1875 N N . GLY A 1 232 ? 4.543 -19.328 -22.609 1 95.88 232 GLY A N 1
ATOM 1876 C CA . GLY A 1 232 ? 3.717 -19.406 -23.797 1 95.88 232 GLY A CA 1
ATOM 1877 C C . GLY A 1 232 ? 2.23 -19.344 -23.5 1 95.88 232 GLY A C 1
ATOM 1878 O O . GLY A 1 232 ? 1.829 -19.125 -22.359 1 95.88 232 GLY A O 1
ATOM 1879 N N . PRO A 1 233 ? 1.442 -19.609 -24.578 1 95.12 233 PRO A N 1
ATOM 1880 C CA . PRO A 1 233 ? -0.016 -19.609 -24.438 1 95.12 233 PRO A CA 1
ATOM 1881 C C . PRO A 1 233 ? -0.52 -20.672 -23.469 1 95.12 233 PRO A C 1
ATOM 1883 O O . PRO A 1 233 ? 0.133 -21.703 -23.281 1 95.12 233 PRO A O 1
ATOM 1886 N N . ALA A 1 234 ? -1.688 -20.453 -22.984 1 91.56 234 ALA A N 1
ATOM 1887 C CA . ALA A 1 234 ? -2.275 -21.328 -21.969 1 91.56 234 ALA A CA 1
ATOM 1888 C C . ALA A 1 234 ? -2.463 -22.734 -22.5 1 91.56 234 ALA A C 1
ATOM 1890 O O . ALA A 1 234 ? -2.451 -23.703 -21.734 1 91.56 234 ALA A O 1
ATOM 1891 N N . GLU A 1 235 ? -2.523 -22.922 -23.828 1 87.69 235 GLU A N 1
ATOM 1892 C CA . GLU A 1 235 ? -2.805 -24.203 -24.438 1 87.69 235 GLU A CA 1
ATOM 1893 C C . GLU A 1 235 ? -1.55 -24.797 -25.078 1 87.69 235 GLU A C 1
ATOM 1895 O O . GLU A 1 235 ? -1.639 -25.688 -25.922 1 87.69 235 GLU A O 1
ATOM 1900 N N . SER A 1 236 ? -0.437 -24.297 -24.672 1 91.06 236 SER A N 1
ATOM 1901 C CA . SER A 1 236 ? 0.792 -24.734 -25.328 1 91.06 236 SER A CA 1
ATOM 1902 C C . SER A 1 236 ? 1.665 -25.531 -24.359 1 91.06 236 SER A C 1
ATOM 1904 O O . SER A 1 236 ? 1.383 -25.609 -23.172 1 91.06 236 SER A O 1
ATOM 1906 N N . ASN A 1 237 ? 2.697 -26.062 -24.891 1 92.75 237 ASN A N 1
ATOM 1907 C CA . ASN A 1 237 ? 3.654 -26.828 -24.094 1 92.75 237 ASN A CA 1
ATOM 1908 C C . ASN A 1 237 ? 4.555 -25.922 -23.281 1 92.75 237 ASN A C 1
ATOM 1910 O O . ASN A 1 237 ? 5.293 -26.375 -22.406 1 92.75 237 ASN A O 1
ATOM 1914 N N . ASN A 1 238 ? 4.43 -24.625 -23.453 1 95.62 238 ASN A N 1
ATOM 1915 C CA . ASN A 1 238 ? 5.195 -23.656 -22.688 1 95.62 238 ASN A CA 1
ATOM 1916 C C . ASN A 1 238 ? 4.297 -22.844 -21.75 1 95.62 238 ASN A C 1
ATOM 1918 O O . ASN A 1 238 ? 4.68 -21.781 -21.281 1 95.62 238 ASN A O 1
ATOM 1922 N N . SER A 1 239 ? 3.113 -23.469 -21.531 1 98 239 SER A N 1
ATOM 1923 C CA . SER A 1 239 ? 2.195 -22.797 -20.609 1 98 239 SER A CA 1
ATOM 1924 C C . SER A 1 239 ? 2.699 -22.875 -19.172 1 98 239 SER A C 1
ATOM 1926 O O . SER A 1 239 ? 3.568 -23.688 -18.859 1 98 239 SER A O 1
ATOM 1928 N N . LEU A 1 240 ? 2.178 -21.984 -18.344 1 98.56 240 LEU A N 1
ATOM 1929 C CA . LEU A 1 240 ? 2.52 -22.016 -16.922 1 98.56 240 LEU A CA 1
ATOM 1930 C C . LEU A 1 240 ? 2.256 -23.391 -16.328 1 98.56 240 LEU A C 1
ATOM 1932 O O . LEU A 1 240 ? 3.076 -23.922 -15.578 1 98.56 240 LEU A O 1
ATOM 1936 N N . ALA A 1 241 ? 1.143 -24 -16.703 1 98.19 241 ALA A N 1
ATOM 1937 C CA . ALA A 1 241 ? 0.769 -25.328 -16.203 1 98.19 241 ALA A CA 1
ATOM 1938 C C . ALA A 1 241 ? 1.815 -26.359 -16.578 1 98.19 241 ALA A C 1
ATOM 1940 O O . ALA A 1 241 ? 2.223 -27.172 -15.75 1 98.19 241 ALA A O 1
ATOM 1941 N N . GLU A 1 242 ? 2.201 -26.344 -17.797 1 97.88 242 GLU A N 1
ATOM 1942 C CA . GLU A 1 242 ? 3.16 -27.328 -18.281 1 97.88 242 GLU A CA 1
ATOM 1943 C C . GLU A 1 242 ? 4.531 -27.125 -17.641 1 97.88 242 GLU A C 1
ATOM 1945 O O . GLU A 1 242 ? 5.199 -28.094 -17.281 1 97.88 242 GLU A O 1
ATOM 1950 N N . ILE A 1 243 ? 4.898 -25.891 -17.516 1 98.31 243 ILE A N 1
ATOM 1951 C CA . ILE A 1 243 ? 6.191 -25.578 -16.906 1 98.31 243 ILE A CA 1
ATOM 1952 C C . ILE A 1 243 ? 6.191 -26.031 -15.445 1 98.31 243 ILE A C 1
ATOM 1954 O O . ILE A 1 243 ? 7.09 -26.75 -15.016 1 98.31 243 ILE A O 1
ATOM 1958 N N . MET A 1 244 ? 5.215 -25.688 -14.688 1 98.31 244 MET A N 1
ATOM 1959 C CA . MET A 1 244 ? 5.133 -26.031 -13.273 1 98.31 244 MET A CA 1
ATOM 1960 C C . MET A 1 244 ? 5.02 -27.547 -13.094 1 98.31 244 MET A C 1
ATOM 1962 O O . MET A 1 244 ? 5.629 -28.109 -12.188 1 98.31 244 MET A O 1
ATOM 1966 N N . SER A 1 245 ? 4.219 -28.156 -13.977 1 97.62 245 SER A N 1
ATOM 1967 C CA . SER A 1 245 ? 4.082 -29.609 -13.922 1 97.62 245 SER A CA 1
ATOM 1968 C C . SER A 1 245 ? 5.41 -30.297 -14.211 1 97.62 245 SER A C 1
ATOM 1970 O O . SER A 1 245 ? 5.801 -31.219 -13.492 1 97.62 245 SER A O 1
ATOM 1972 N N . GLY A 1 246 ? 6.031 -29.875 -15.211 1 97.25 246 GLY A N 1
ATOM 1973 C CA . GLY A 1 246 ? 7.309 -30.469 -15.594 1 97.25 246 GLY A CA 1
ATOM 1974 C C . GLY A 1 246 ? 8.367 -30.344 -14.508 1 97.25 246 GLY A C 1
ATOM 1975 O O . GLY A 1 246 ? 9.227 -31.219 -14.375 1 97.25 246 GLY A O 1
ATOM 1976 N N . LEU A 1 247 ? 8.266 -29.281 -13.703 1 97.94 247 LEU A N 1
ATOM 1977 C CA . LEU A 1 247 ? 9.25 -29.047 -12.656 1 97.94 247 LEU A CA 1
ATOM 1978 C C . LEU A 1 247 ? 8.766 -29.594 -11.32 1 97.94 247 LEU A C 1
ATOM 1980 O O . LEU A 1 247 ? 9.469 -29.516 -10.312 1 97.94 247 LEU A O 1
ATOM 1984 N N . GLY A 1 248 ? 7.527 -30.109 -11.289 1 97.38 248 GLY A N 1
ATOM 1985 C CA . GLY A 1 248 ? 6.969 -30.703 -10.078 1 97.38 248 GLY A CA 1
ATOM 1986 C C . GLY A 1 248 ? 6.531 -29.656 -9.07 1 97.38 248 GLY A C 1
ATOM 1987 O O . GLY A 1 248 ? 6.602 -29.891 -7.859 1 97.38 248 GLY A O 1
ATOM 1988 N N . HIS A 1 249 ? 6.137 -28.5 -9.555 1 98.12 249 HIS A N 1
ATOM 1989 C CA . HIS A 1 249 ? 5.883 -27.391 -8.641 1 98.12 249 HIS A CA 1
ATOM 1990 C C . HIS A 1 249 ? 4.387 -27.156 -8.453 1 98.12 249 HIS A C 1
ATOM 1992 O O . HIS A 1 249 ? 3.965 -26.078 -8.055 1 98.12 249 HIS A O 1
ATOM 1998 N N . LEU A 1 250 ? 3.529 -28.172 -8.703 1 97.06 250 LEU A N 1
ATOM 1999 C CA . LEU A 1 250 ? 2.082 -28 -8.625 1 97.06 250 LEU A CA 1
ATOM 2000 C C . LEU A 1 250 ? 1.553 -28.453 -7.27 1 97.06 250 LEU A C 1
ATOM 2002 O O . LEU A 1 250 ? 0.36 -28.312 -6.984 1 97.06 250 LEU A O 1
ATOM 2006 N N . GLU A 1 251 ? 2.461 -29 -6.449 1 96 251 GLU A N 1
ATOM 2007 C CA . GLU A 1 251 ? 2.023 -29.516 -5.156 1 96 251 GLU A CA 1
ATOM 2008 C C . GLU A 1 251 ? 3.094 -29.312 -4.09 1 96 251 GLU A C 1
ATOM 2010 O O . GLU A 1 251 ? 4.262 -29.078 -4.41 1 96 251 GLU A O 1
ATOM 2015 N N . LEU A 1 252 ? 2.623 -29.406 -2.822 1 94.81 252 LEU A N 1
ATOM 2016 C CA . LEU A 1 252 ? 3.555 -29.422 -1.699 1 94.81 252 LEU A CA 1
ATOM 2017 C C . LEU A 1 252 ? 4.559 -30.562 -1.84 1 94.81 252 LEU A C 1
ATOM 2019 O O . LEU A 1 252 ? 4.242 -31.609 -2.416 1 94.81 252 LEU A O 1
ATOM 2023 N N . PRO A 1 253 ? 5.75 -30.328 -1.44 1 96.19 253 PRO A N 1
ATOM 2024 C CA . PRO A 1 253 ? 6.195 -29.25 -0.562 1 96.19 253 PRO A CA 1
ATOM 2025 C C . PRO A 1 253 ? 6.57 -27.984 -1.33 1 96.19 253 PRO A C 1
ATOM 2027 O O . PRO A 1 253 ? 6.961 -26.984 -0.724 1 96.19 253 PRO A O 1
ATOM 2030 N N . ASN A 1 254 ? 6.445 -28.031 -2.682 1 96.81 254 ASN A N 1
ATOM 2031 C CA . ASN A 1 254 ? 6.844 -26.875 -3.48 1 96.81 254 ASN A CA 1
ATOM 2032 C C . ASN A 1 254 ? 5.773 -25.781 -3.463 1 96.81 254 ASN A C 1
ATOM 2034 O O . ASN A 1 254 ? 4.625 -26.031 -3.84 1 96.81 254 ASN A O 1
ATOM 2038 N N . VAL A 1 255 ? 6.137 -24.641 -3.008 1 96.75 255 VAL A N 1
ATOM 2039 C CA . VAL A 1 255 ? 5.227 -23.5 -2.928 1 96.75 255 VAL A CA 1
ATOM 2040 C C . VAL A 1 255 ? 5.781 -22.344 -3.752 1 96.75 255 VAL A C 1
ATOM 2042 O O . VAL A 1 255 ? 6.848 -21.812 -3.443 1 96.75 255 VAL A O 1
ATOM 2045 N N . VAL A 1 256 ? 5.07 -21.969 -4.781 1 98.69 256 VAL A N 1
ATOM 2046 C CA . VAL A 1 256 ? 5.465 -20.812 -5.566 1 98.69 256 VAL A CA 1
ATOM 2047 C C . VAL A 1 256 ? 4.988 -19.531 -4.871 1 98.69 256 VAL A C 1
ATOM 2049 O O . VAL A 1 256 ? 3.818 -19.156 -4.98 1 98.69 256 VAL A O 1
ATOM 2052 N N . GLU A 1 257 ? 5.918 -18.875 -4.23 1 98.81 257 GLU A N 1
ATOM 2053 C CA . GLU A 1 257 ? 5.586 -17.719 -3.408 1 98.81 257 GLU A CA 1
ATOM 2054 C C . GLU A 1 257 ? 5.465 -16.453 -4.258 1 98.81 257 GLU A C 1
ATOM 2056 O O . GLU A 1 257 ? 4.66 -15.57 -3.951 1 98.81 257 GLU A O 1
ATOM 2061 N N . VAL A 1 258 ? 6.312 -16.422 -5.297 1 98.88 258 VAL A N 1
ATOM 2062 C CA . VAL A 1 258 ? 6.301 -15.234 -6.141 1 98.88 258 VAL A CA 1
ATOM 2063 C C . VAL A 1 258 ? 6.445 -15.633 -7.605 1 98.88 258 VAL A C 1
ATOM 2065 O O . VAL A 1 258 ? 7.309 -16.453 -7.949 1 98.88 258 VAL A O 1
ATOM 2068 N N . LEU A 1 259 ? 5.582 -15.141 -8.406 1 98.88 259 LEU A N 1
ATOM 2069 C CA . LEU A 1 259 ? 5.641 -15.25 -9.859 1 98.88 259 LEU A CA 1
ATOM 2070 C C . LEU A 1 259 ? 5.754 -13.875 -10.508 1 98.88 259 LEU A C 1
ATOM 2072 O O . LEU A 1 259 ? 4.789 -13.102 -10.508 1 98.88 259 LEU A O 1
ATOM 2076 N N . LYS A 1 260 ? 6.922 -13.539 -10.984 1 98.69 260 LYS A N 1
ATOM 2077 C CA . LYS A 1 260 ? 7.145 -12.32 -11.75 1 98.69 260 LYS A CA 1
ATOM 2078 C C . LYS A 1 260 ? 6.922 -12.555 -13.242 1 98.69 260 LYS A C 1
ATOM 2080 O O . LYS A 1 260 ? 7.41 -13.539 -13.797 1 98.69 260 LYS A O 1
ATOM 2085 N N . ILE A 1 261 ? 6.148 -11.688 -13.922 1 98.31 261 ILE A N 1
ATOM 2086 C CA . ILE A 1 261 ? 5.898 -11.789 -15.359 1 98.31 261 ILE A CA 1
ATOM 2087 C C . ILE A 1 261 ? 6.125 -10.438 -16.016 1 98.31 261 ILE A C 1
ATOM 2089 O O . ILE A 1 261 ? 5.406 -9.477 -15.742 1 98.31 261 ILE A O 1
ATOM 2093 N N . ASP A 1 262 ? 7.055 -10.305 -16.797 1 96.5 262 ASP A N 1
ATOM 2094 C CA . ASP A 1 262 ? 7.348 -9.156 -17.656 1 96.5 262 ASP A CA 1
ATOM 2095 C C . ASP A 1 262 ? 7.797 -9.602 -19.047 1 96.5 262 ASP A C 1
ATOM 2097 O O . ASP A 1 262 ? 9 -9.688 -19.312 1 96.5 262 ASP A O 1
ATOM 2101 N N . ILE A 1 263 ? 6.758 -9.781 -19.938 1 96.38 263 ILE A N 1
ATOM 2102 C CA . ILE A 1 263 ? 7.09 -10.508 -21.156 1 96.38 263 ILE A CA 1
ATOM 2103 C C . ILE A 1 263 ? 6.531 -9.766 -22.375 1 96.38 263 ILE A C 1
ATOM 2105 O O . ILE A 1 263 ? 6.156 -10.383 -23.375 1 96.38 263 ILE A O 1
ATOM 2109 N N . GLU A 1 264 ? 6.316 -8.508 -22.312 1 93.12 264 GLU A N 1
ATOM 2110 C CA . GLU A 1 264 ? 6.07 -7.551 -23.391 1 93.12 264 GLU A CA 1
ATOM 2111 C C . GLU A 1 264 ? 4.852 -7.953 -24.219 1 93.12 264 GLU A C 1
ATOM 2113 O O . GLU A 1 264 ? 4.93 -8.047 -25.438 1 93.12 264 GLU A O 1
ATOM 2118 N N . GLY A 1 265 ? 3.771 -8.289 -23.531 1 95.12 265 GLY A N 1
ATOM 2119 C CA . GLY A 1 265 ? 2.492 -8.516 -24.172 1 95.12 265 GLY A CA 1
ATOM 2120 C C . GLY A 1 265 ? 2.057 -9.969 -24.141 1 95.12 265 GLY A C 1
ATOM 2121 O O . GLY A 1 265 ? 0.873 -10.273 -24.297 1 95.12 265 GLY A O 1
ATOM 2122 N N . GLY A 1 266 ? 2.938 -10.898 -23.922 1 97.06 266 GLY A N 1
ATOM 2123 C CA . GLY A 1 266 ? 2.637 -12.32 -23.859 1 97.06 266 GLY A CA 1
ATOM 2124 C C . GLY A 1 266 ? 1.701 -12.68 -22.719 1 97.06 266 GLY A C 1
ATOM 2125 O O . GLY A 1 266 ? 1.11 -13.766 -22.719 1 97.06 266 GLY A O 1
ATOM 2126 N N . GLU A 1 267 ? 1.5 -11.789 -21.766 1 98 267 GLU A N 1
ATOM 2127 C CA . GLU A 1 267 ? 0.701 -12.094 -20.594 1 98 267 GLU A CA 1
ATOM 2128 C C . GLU A 1 267 ? -0.753 -12.367 -20.953 1 98 267 GLU A C 1
ATOM 2130 O O . GLU A 1 267 ? -1.434 -13.148 -20.297 1 98 267 GLU A O 1
ATOM 2135 N N . PHE A 1 268 ? -1.182 -11.828 -22.078 1 97.94 268 PHE A N 1
ATOM 2136 C CA . PHE A 1 268 ? -2.574 -12.023 -22.453 1 97.94 268 PHE A CA 1
ATOM 2137 C C . PHE A 1 268 ? -2.787 -13.414 -23.031 1 97.94 268 PHE A C 1
ATOM 2139 O O . PHE A 1 268 ? -3.709 -14.125 -22.625 1 97.94 268 PHE A O 1
ATOM 2146 N N . THR A 1 269 ? -1.938 -13.812 -23.891 1 97.25 269 THR A N 1
ATOM 2147 C CA . THR A 1 269 ? -2.076 -15.141 -24.484 1 97.25 269 THR A CA 1
ATOM 2148 C C . THR A 1 269 ? -1.808 -16.219 -23.438 1 97.25 269 THR A C 1
ATOM 2150 O O . THR A 1 269 ? -2.363 -17.312 -23.516 1 97.25 269 THR A O 1
ATOM 2153 N N . SER A 1 270 ? -1.027 -15.883 -22.469 1 98.25 270 SER A N 1
ATOM 2154 C CA . SER A 1 270 ? -0.66 -16.844 -21.438 1 98.25 270 SER A CA 1
ATOM 2155 C C . SER A 1 270 ? -1.839 -17.156 -20.531 1 98.25 270 SER A C 1
ATOM 2157 O O . SER A 1 270 ? -1.919 -18.234 -19.953 1 98.25 270 SER A O 1
ATOM 2159 N N . PHE A 1 271 ? -2.838 -16.188 -20.406 1 98.56 271 PHE A N 1
ATOM 2160 C CA . PHE A 1 271 ? -3.764 -16.422 -19.297 1 98.56 271 PHE A CA 1
ATOM 2161 C C . PHE A 1 271 ? -5.207 -16.281 -19.766 1 98.56 271 PHE A C 1
ATOM 2163 O O . PHE A 1 271 ? -6.117 -16.859 -19.172 1 98.56 271 PHE A O 1
ATOM 2170 N N . LEU A 1 272 ? -5.484 -15.531 -20.828 1 98.06 272 LEU A N 1
ATOM 2171 C CA . LEU A 1 272 ? -6.867 -15.219 -21.172 1 98.06 272 LEU A CA 1
ATOM 2172 C C . LEU A 1 272 ? -7.641 -16.484 -21.516 1 98.06 272 LEU A C 1
ATOM 2174 O O . LEU A 1 272 ? -8.797 -16.641 -21.125 1 98.06 272 LEU A O 1
ATOM 2178 N N . GLY A 1 273 ? -7.012 -17.391 -22.297 1 97 273 GLY A N 1
ATOM 2179 C CA . GLY A 1 273 ? -7.676 -18.656 -22.578 1 97 273 GLY A CA 1
ATOM 2180 C C . GLY A 1 273 ? -8.07 -19.422 -21.344 1 97 273 GLY A C 1
ATOM 2181 O O . GLY A 1 273 ? -9.164 -19.984 -21.281 1 97 273 GLY A O 1
ATOM 2182 N N . ALA A 1 274 ? -7.203 -19.453 -20.391 1 97.88 274 ALA A N 1
ATOM 2183 C CA . ALA A 1 274 ? -7.461 -20.141 -19.141 1 97.88 274 ALA A CA 1
ATOM 2184 C C . ALA A 1 274 ? -8.586 -19.469 -18.359 1 97.88 274 ALA A C 1
ATOM 2186 O O . ALA A 1 274 ? -9.461 -20.141 -17.797 1 97.88 274 ALA A O 1
ATOM 2187 N N . PHE A 1 275 ? -8.578 -18.172 -18.344 1 97.94 275 PHE A N 1
ATOM 2188 C CA . PHE A 1 275 ? -9.594 -17.406 -17.625 1 97.94 275 PHE A CA 1
ATOM 2189 C C . PHE A 1 275 ? -10.969 -17.625 -18.25 1 97.94 275 PHE A C 1
ATOM 2191 O O . PHE A 1 275 ? -11.961 -17.797 -17.531 1 97.94 275 PHE A O 1
ATOM 2198 N N . ARG A 1 276 ? -11.023 -17.625 -19.547 1 96.31 276 ARG A N 1
ATOM 2199 C CA . ARG A 1 276 ? -12.281 -17.828 -20.25 1 96.31 276 ARG A CA 1
ATOM 2200 C C . ARG A 1 276 ? -12.828 -19.234 -20 1 96.31 276 ARG A C 1
ATOM 2202 O O . ARG A 1 276 ? -14.031 -19.406 -19.766 1 96.31 276 ARG A O 1
ATOM 2209 N N . ALA A 1 277 ? -11.969 -20.172 -20.031 1 95.12 277 ALA A N 1
ATOM 2210 C CA . ALA A 1 277 ? -12.375 -21.531 -19.75 1 95.12 277 ALA A CA 1
ATOM 2211 C C . ALA A 1 277 ? -12.922 -21.672 -18.328 1 95.12 277 ALA A C 1
ATOM 2213 O O . ALA A 1 277 ? -13.953 -22.312 -18.109 1 95.12 277 ALA A O 1
ATOM 2214 N N . ALA A 1 278 ? -12.281 -21.047 -17.422 1 94.81 278 ALA A N 1
ATOM 2215 C CA . ALA A 1 278 ? -12.711 -21.078 -16.016 1 94.81 278 ALA A CA 1
ATOM 2216 C C . ALA A 1 278 ? -14.07 -20.406 -15.852 1 94.81 278 ALA A C 1
ATOM 2218 O O . ALA A 1 278 ? -14.938 -20.906 -15.133 1 94.81 278 ALA A O 1
ATOM 2219 N N . ASP A 1 279 ? -14.219 -19.297 -16.438 1 92.62 279 ASP A N 1
ATOM 2220 C CA . ASP A 1 279 ? -15.484 -18.562 -16.359 1 92.62 279 ASP A CA 1
ATOM 2221 C C . ASP A 1 279 ? -16.641 -19.406 -16.906 1 92.62 279 ASP A C 1
ATOM 2223 O O . ASP A 1 279 ? -17.734 -19.391 -16.344 1 92.62 279 ASP A O 1
ATOM 2227 N N . LYS A 1 280 ? -16.375 -19.984 -18 1 90.5 280 LYS A N 1
ATOM 2228 C CA . LYS A 1 280 ? -17.391 -20.875 -18.578 1 90.5 280 LYS A CA 1
ATOM 2229 C C . LYS A 1 280 ? -17.781 -21.984 -17.609 1 90.5 280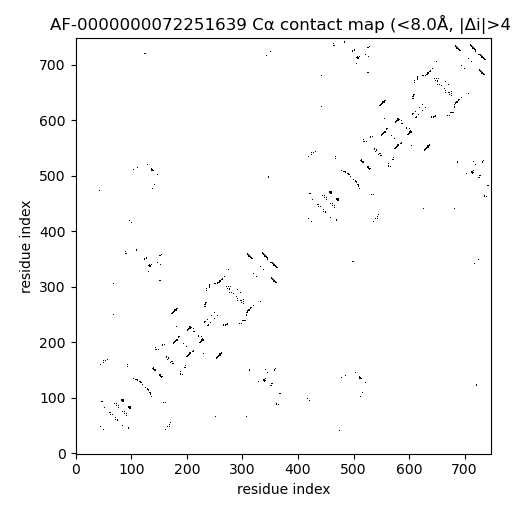 LYS A C 1
ATOM 2231 O O . LYS A 1 280 ? -18.953 -22.297 -17.469 1 90.5 280 LYS A O 1
ATOM 2236 N N . LEU A 1 281 ? -16.828 -22.516 -16.984 1 88.06 281 LEU A N 1
ATOM 2237 C CA . LEU A 1 281 ? -17.078 -23.578 -16.016 1 88.06 281 LEU A CA 1
ATOM 2238 C C . LEU A 1 281 ? -17.875 -23.062 -14.828 1 88.06 281 LEU A C 1
ATOM 2240 O O . LEU A 1 281 ? -18.781 -23.734 -14.328 1 88.06 281 LEU A O 1
ATOM 2244 N N . LEU A 1 282 ? -17.531 -21.875 -14.32 1 81.88 282 LEU A N 1
ATOM 2245 C CA . LEU A 1 282 ? -18.172 -21.312 -13.133 1 81.88 282 LEU A CA 1
ATOM 2246 C C . LEU A 1 282 ? -19.609 -20.906 -13.43 1 81.88 282 LEU A C 1
ATOM 2248 O O . LEU A 1 282 ? -20.469 -20.984 -12.547 1 81.88 282 LEU A O 1
ATOM 2252 N N . ARG A 1 283 ? -19.938 -20.375 -14.5 1 76 283 ARG A N 1
ATOM 2253 C CA . ARG A 1 283 ? -21.281 -19.969 -14.875 1 76 283 ARG A CA 1
ATOM 2254 C C . ARG A 1 283 ? -22.172 -21.188 -15.125 1 76 283 ARG A C 1
ATOM 2256 O O . ARG A 1 283 ? -23.391 -21.125 -14.969 1 76 283 ARG A O 1
ATOM 2263 N N . GLN A 1 284 ? -21.609 -22.109 -15.812 1 64.69 284 GLN A N 1
ATOM 2264 C CA . GLN A 1 284 ? -22.391 -23.297 -16.141 1 64.69 284 GLN A CA 1
ATOM 2265 C C . GLN A 1 284 ? -22.766 -24.078 -14.891 1 64.69 284 GLN A C 1
ATOM 2267 O O . GLN A 1 284 ? -23.656 -24.938 -14.93 1 64.69 284 GLN A O 1
ATOM 2272 N N . GLY A 1 285 ? -22.547 -23.516 -13.633 1 51.81 285 GLY A N 1
ATOM 2273 C CA . GLY A 1 285 ? -23.031 -24.547 -12.734 1 51.81 285 GLY A CA 1
ATOM 2274 C C . GLY A 1 285 ? -23.438 -25.812 -13.461 1 51.81 285 GLY A C 1
ATOM 2275 O O . GLY A 1 285 ? -23.125 -26.922 -13.023 1 51.81 285 GLY A O 1
ATOM 2276 N N . ARG A 1 286 ? -24.938 -25.688 -13.898 1 46.53 286 ARG A N 1
ATOM 2277 C CA . ARG A 1 286 ? -26.219 -26.359 -14.156 1 46.53 286 ARG A CA 1
ATOM 2278 C C . ARG A 1 286 ? -26.219 -27.016 -15.531 1 46.53 286 ARG A C 1
ATOM 2280 O O . ARG A 1 286 ? -26.734 -28.125 -15.688 1 46.53 286 ARG A O 1
ATOM 2287 N N . SER A 1 287 ? -25.828 -25.969 -16.672 1 45.75 287 SER A N 1
ATOM 2288 C CA . SER A 1 287 ? -26.109 -26.656 -17.922 1 45.75 287 SER A CA 1
ATOM 2289 C C . SER A 1 287 ? -24.859 -27.359 -18.453 1 45.75 287 SER A C 1
ATOM 2291 O O . SER A 1 287 ? -23.75 -26.859 -18.281 1 45.75 287 SER A O 1
ATOM 2293 N N . GLN A 1 288 ? -24.625 -28.594 -18.5 1 48.66 288 GLN A N 1
ATOM 2294 C CA . GLN A 1 288 ? -23.719 -29.672 -18.891 1 48.66 288 GLN A CA 1
ATOM 2295 C C . GLN A 1 288 ? -22.875 -29.281 -20.094 1 48.66 288 GLN A C 1
ATOM 2297 O O . GLN A 1 288 ? -22.562 -30.109 -20.953 1 48.66 288 GLN A O 1
ATOM 2302 N N . ARG A 1 289 ? -22.766 -27.875 -20.422 1 57.81 289 ARG A N 1
ATOM 2303 C CA . ARG A 1 289 ? -21.969 -27.75 -21.656 1 57.81 289 ARG A CA 1
ATOM 2304 C C . ARG A 1 289 ? -20.5 -28.078 -21.391 1 57.81 289 ARG A C 1
ATOM 2306 O O . ARG A 1 289 ? -19.875 -27.5 -20.5 1 57.81 289 ARG A O 1
ATOM 2313 N N . GLU A 1 290 ? -19.906 -29.047 -22.016 1 75.69 290 GLU A N 1
ATOM 2314 C CA . GLU A 1 290 ? -18.609 -29.719 -21.969 1 75.69 290 GLU A CA 1
ATOM 2315 C C . GLU A 1 290 ? -17.5 -28.844 -22.531 1 75.69 290 GLU A C 1
ATOM 2317 O O . GLU A 1 290 ? -17.672 -28.203 -23.578 1 75.69 290 GLU A O 1
ATOM 2322 N N . LEU A 1 291 ? -16.516 -28.266 -21.75 1 87.81 291 LEU A N 1
ATOM 2323 C CA . LEU A 1 291 ? -15.305 -27.609 -22.25 1 87.81 291 LEU A CA 1
ATOM 2324 C C . LEU A 1 291 ? -14.695 -28.406 -23.406 1 87.81 291 LEU A C 1
ATOM 2326 O O . LEU A 1 291 ? -14.68 -29.641 -23.375 1 87.81 291 LEU A O 1
ATOM 2330 N N . SER A 1 292 ? -14.398 -27.688 -24.5 1 90.69 292 SER A N 1
ATOM 2331 C CA . SER A 1 292 ? -13.617 -28.328 -25.547 1 90.69 292 SER A CA 1
ATOM 2332 C C . SER A 1 292 ? -12.281 -28.844 -25.016 1 90.69 292 SER A C 1
ATOM 2334 O O . SER A 1 292 ? -11.891 -28.5 -23.891 1 90.69 292 SER A O 1
ATOM 2336 N N . SER A 1 293 ? -11.648 -29.688 -25.797 1 90.62 293 SER A N 1
ATOM 2337 C CA . SER A 1 293 ? -10.344 -30.203 -25.422 1 90.62 293 SER A CA 1
ATOM 2338 C C . SER A 1 293 ? -9.344 -29.062 -25.203 1 90.62 293 SER A C 1
ATOM 2340 O O . SER A 1 293 ? -8.555 -29.094 -24.25 1 90.62 293 SER A O 1
ATOM 2342 N N . GLU A 1 294 ? -9.453 -28.078 -26 1 91 294 GLU A N 1
ATOM 2343 C CA . GLU A 1 294 ? -8.562 -26.922 -25.891 1 91 294 GLU A CA 1
ATOM 2344 C C . GLU A 1 294 ? -8.844 -26.141 -24.609 1 91 294 GLU A C 1
ATOM 2346 O O . GLU A 1 294 ? -7.914 -25.688 -23.938 1 91 294 GLU A O 1
ATOM 2351 N N . GLU A 1 295 ? -10.047 -26.031 -24.312 1 92.69 295 GLU A N 1
ATOM 2352 C CA . GLU A 1 295 ? -10.445 -25.312 -23.109 1 92.69 295 GLU A CA 1
ATOM 2353 C C . GLU A 1 295 ? -10.031 -26.062 -21.844 1 92.69 295 GLU A C 1
ATOM 2355 O O . GLU A 1 295 ? -9.617 -25.453 -20.859 1 92.69 295 GLU A O 1
ATOM 2360 N N . GLN A 1 296 ? -10.148 -27.312 -21.953 1 91.94 296 GLN A N 1
ATOM 2361 C CA . GLN A 1 296 ? -9.719 -28.156 -20.828 1 91.94 296 GLN A CA 1
ATOM 2362 C C . GLN A 1 296 ? -8.219 -28.031 -20.594 1 91.94 296 GLN A C 1
ATOM 2364 O O . GLN A 1 296 ? -7.77 -27.984 -19.453 1 91.94 296 GLN A O 1
ATOM 2369 N N . TYR A 1 297 ? -7.586 -28 -21.672 1 92.88 297 TYR A N 1
ATOM 2370 C CA . TYR A 1 297 ? -6.137 -27.844 -21.578 1 92.88 297 TYR A CA 1
ATOM 2371 C C . TYR A 1 297 ? -5.77 -26.484 -20.984 1 92.88 297 TYR A C 1
ATOM 2373 O O . TYR A 1 297 ? -4.914 -26.391 -20.109 1 92.88 297 TYR A O 1
ATOM 2381 N N . ALA A 1 298 ? -6.492 -25.5 -21.375 1 93.12 298 ALA A N 1
ATOM 2382 C CA . ALA A 1 298 ? -6.242 -24.141 -20.891 1 93.12 298 ALA A CA 1
ATOM 2383 C C . ALA A 1 298 ? -6.586 -24.016 -19.422 1 93.12 298 ALA A C 1
ATOM 2385 O O . ALA A 1 298 ? -5.938 -23.266 -18.688 1 93.12 298 ALA A O 1
ATOM 2386 N N . LEU A 1 299 ? -7.516 -24.75 -19.047 1 95.31 299 LEU A N 1
ATOM 2387 C CA . LEU A 1 299 ? -7.988 -24.703 -17.656 1 95.31 299 LEU A CA 1
ATOM 2388 C C . LEU A 1 299 ? -6.887 -25.141 -16.703 1 95.31 299 LEU A C 1
ATOM 2390 O O . LEU A 1 299 ? -6.859 -24.703 -15.547 1 95.31 299 LEU A O 1
ATOM 2394 N N . ARG A 1 300 ? -5.973 -25.938 -17.203 1 96.44 300 ARG A N 1
ATOM 2395 C CA . ARG A 1 300 ? -4.844 -26.359 -16.391 1 96.44 300 ARG A CA 1
ATOM 2396 C C . ARG A 1 300 ? -4.008 -25.172 -15.93 1 96.44 300 ARG A C 1
ATOM 2398 O O . ARG A 1 300 ? -3.467 -25.172 -14.82 1 96.44 300 ARG A O 1
ATOM 2405 N N . THR A 1 301 ? -3.922 -24.188 -16.781 1 98.06 301 THR A N 1
ATOM 2406 C CA . THR A 1 301 ? -3.174 -22.969 -16.438 1 98.06 301 THR A CA 1
ATOM 2407 C C . THR A 1 301 ? -3.877 -22.203 -15.328 1 98.06 301 THR A C 1
ATOM 2409 O O . THR A 1 301 ? -3.223 -21.625 -14.453 1 98.06 301 THR A O 1
ATOM 2412 N N . TRP A 1 302 ? -5.18 -22.172 -15.367 1 96.88 302 TRP A N 1
ATOM 2413 C CA . TRP A 1 302 ? -5.938 -21.547 -14.289 1 96.88 302 TRP A CA 1
ATOM 2414 C C . TRP A 1 302 ? -5.684 -22.25 -12.961 1 96.88 302 TRP A C 1
ATOM 2416 O O . TRP A 1 302 ? -5.465 -21.594 -11.938 1 96.88 302 TRP A O 1
ATOM 2426 N N . HIS A 1 303 ? -5.633 -23.547 -13.016 1 95.62 303 HIS A N 1
ATOM 2427 C CA . HIS A 1 303 ? -5.367 -24.312 -11.812 1 95.62 303 HIS A CA 1
ATOM 2428 C C . HIS A 1 303 ? -3.945 -24.094 -11.312 1 95.62 303 HIS A C 1
ATOM 2430 O O . HIS A 1 303 ? -3.721 -23.953 -10.109 1 95.62 303 HIS A O 1
ATOM 2436 N N . ALA A 1 304 ? -3.025 -24.062 -12.25 1 97.75 304 ALA A N 1
ATOM 2437 C CA . ALA A 1 304 ? -1.632 -23.828 -11.883 1 97.75 304 ALA A CA 1
ATOM 2438 C C . ALA A 1 304 ? -1.457 -22.453 -11.234 1 97.75 304 ALA A C 1
ATOM 2440 O O . ALA A 1 304 ? -0.735 -22.328 -10.242 1 97.75 304 ALA A O 1
ATOM 2441 N N . LEU A 1 305 ? -2.148 -21.484 -11.773 1 98.19 305 LEU A N 1
ATOM 2442 C CA . LEU A 1 305 ? -2.074 -20.125 -11.266 1 98.19 305 LEU A CA 1
ATOM 2443 C C . LEU A 1 305 ? -2.547 -20.062 -9.812 1 98.19 305 LEU A C 1
ATOM 2445 O O . LEU A 1 305 ? -2.008 -19.281 -9.016 1 98.19 305 LEU A O 1
ATOM 2449 N N . ARG A 1 306 ? -3.453 -20.859 -9.469 1 96.06 306 ARG A N 1
ATOM 2450 C CA . ARG A 1 306 ? -4.027 -20.844 -8.133 1 96.06 306 ARG A CA 1
ATOM 2451 C C . ARG A 1 306 ? -3.08 -21.484 -7.121 1 96.06 306 ARG A C 1
ATOM 2453 O O . ARG A 1 306 ? -3.359 -21.5 -5.922 1 96.06 306 ARG A O 1
ATOM 2460 N N . HIS A 1 307 ? -1.928 -21.984 -7.633 1 95.81 307 HIS A N 1
ATOM 2461 C CA . HIS A 1 307 ? -0.878 -22.5 -6.762 1 95.81 307 HIS A CA 1
ATOM 2462 C C . HIS A 1 307 ? 0.229 -21.469 -6.562 1 95.81 307 HIS A C 1
ATOM 2464 O O . HIS A 1 307 ? 1.233 -21.75 -5.902 1 95.81 307 HIS A O 1
ATOM 2470 N N . VAL A 1 308 ? 0.042 -20.297 -7.051 1 98.5 308 VAL A N 1
ATOM 2471 C CA . VAL A 1 308 ? 0.962 -19.172 -6.879 1 98.5 308 VAL A CA 1
ATOM 2472 C C . VAL A 1 308 ? 0.415 -18.219 -5.824 1 98.5 308 VAL A C 1
ATOM 2474 O O . VAL A 1 308 ? -0.785 -17.938 -5.801 1 98.5 308 VAL A O 1
ATOM 2477 N N . ASN A 1 309 ? 1.272 -17.719 -4.984 1 98.62 309 ASN A N 1
ATOM 2478 C CA . ASN A 1 309 ? 0.774 -16.922 -3.867 1 98.62 309 ASN A CA 1
ATOM 2479 C C . ASN A 1 309 ? 0.812 -15.43 -4.18 1 98.62 309 ASN A C 1
ATOM 2481 O O . ASN A 1 309 ? -0.019 -14.664 -3.686 1 98.62 309 ASN A O 1
ATOM 2485 N N . GLN A 1 310 ? 1.812 -14.992 -4.93 1 98.88 310 GLN A N 1
ATOM 2486 C CA . GLN A 1 310 ? 1.853 -13.617 -5.422 1 98.88 310 GLN A CA 1
ATOM 2487 C C . GLN A 1 310 ? 2.209 -13.578 -6.906 1 98.88 310 GLN A C 1
ATOM 2489 O O . GLN A 1 310 ? 3.08 -14.32 -7.359 1 98.88 310 GLN A O 1
ATOM 2494 N N . VAL A 1 311 ? 1.509 -12.773 -7.645 1 98.94 311 VAL A N 1
ATOM 2495 C CA . VAL A 1 311 ? 1.823 -12.523 -9.047 1 98.94 311 VAL A CA 1
ATOM 2496 C C . VAL A 1 311 ? 2.195 -11.055 -9.242 1 98.94 311 VAL A C 1
ATOM 2498 O O . VAL A 1 311 ? 1.413 -10.156 -8.906 1 98.94 311 VAL A O 1
ATOM 2501 N N . LEU A 1 312 ? 3.41 -10.812 -9.641 1 98.69 312 LEU A N 1
ATOM 2502 C CA . LEU A 1 312 ? 3.906 -9.5 -10.031 1 98.69 312 LEU A CA 1
ATOM 2503 C C . LEU A 1 312 ? 4.027 -9.391 -11.547 1 98.69 312 LEU A C 1
ATOM 2505 O O . LEU A 1 312 ? 4.883 -10.039 -12.156 1 98.69 312 LEU A O 1
ATOM 2509 N N . ILE A 1 313 ? 3.166 -8.523 -12.188 1 98.38 313 ILE A N 1
ATOM 2510 C CA . ILE A 1 313 ? 3.061 -8.617 -13.641 1 98.38 313 ILE A CA 1
ATOM 2511 C C . ILE A 1 313 ? 3.029 -7.211 -14.242 1 98.38 313 ILE A C 1
ATOM 2513 O O . ILE A 1 313 ? 2.377 -6.312 -13.703 1 98.38 313 ILE A O 1
ATOM 2517 N N . GLU A 1 314 ? 3.811 -7.012 -15.242 1 96.69 314 GLU A N 1
ATOM 2518 C CA . GLU A 1 314 ? 3.625 -5.828 -16.078 1 96.69 314 GLU A CA 1
ATOM 2519 C C . GLU A 1 314 ? 2.596 -6.082 -17.172 1 96.69 314 GLU A C 1
ATOM 2521 O O . GLU A 1 314 ? 2.732 -7.027 -17.953 1 96.69 314 GLU A O 1
ATOM 2526 N N . VAL A 1 315 ? 1.633 -5.277 -17.281 1 97.12 315 VAL A N 1
ATOM 2527 C CA . VAL A 1 315 ? 0.557 -5.414 -18.25 1 97.12 315 VAL A CA 1
ATOM 2528 C C . VAL A 1 315 ? 0.741 -4.398 -19.375 1 97.12 315 VAL A C 1
ATOM 2530 O O . VAL A 1 315 ? 0.757 -3.189 -19.125 1 97.12 315 VAL A O 1
ATOM 2533 N N . HIS A 1 316 ? 0.875 -4.941 -20.594 1 95.25 316 HIS A N 1
ATOM 2534 C CA . HIS A 1 316 ? 1.093 -4.105 -21.766 1 95.25 316 HIS A CA 1
ATOM 2535 C C . HIS A 1 316 ? -0.2 -3.91 -22.547 1 95.25 316 HIS A C 1
ATOM 2537 O O . HIS A 1 316 ? -0.525 -4.711 -23.438 1 95.25 316 HIS A O 1
ATOM 2543 N N . ALA A 1 317 ? -0.85 -2.803 -22.312 1 94.44 317 ALA A N 1
ATOM 2544 C CA . ALA A 1 317 ? -2.191 -2.549 -22.828 1 94.44 317 ALA A CA 1
ATOM 2545 C C . ALA A 1 317 ? -2.193 -2.502 -24.344 1 94.44 317 ALA A C 1
ATOM 2547 O O . ALA A 1 317 ? -3.227 -2.73 -24.984 1 94.44 317 ALA A O 1
ATOM 2548 N N . GLY A 1 318 ? -1.098 -2.264 -25.016 1 92.5 318 GLY A N 1
ATOM 2549 C CA . GLY A 1 318 ? -1.024 -2.18 -26.469 1 92.5 318 GLY A CA 1
ATOM 2550 C C . GLY A 1 318 ? -1.277 -3.508 -27.156 1 92.5 318 GLY A C 1
ATOM 2551 O O . GLY A 1 318 ? -1.502 -3.553 -28.359 1 92.5 318 GLY A O 1
ATOM 2552 N N . PHE A 1 319 ? -1.376 -4.539 -26.375 1 94.62 319 PHE A N 1
ATOM 2553 C CA . PHE A 1 319 ? -1.48 -5.867 -26.969 1 94.62 319 PHE A CA 1
ATOM 2554 C C . PHE A 1 319 ? -2.857 -6.469 -26.719 1 94.62 319 PHE A C 1
ATOM 2556 O O . PHE A 1 319 ? -3.078 -7.656 -26.969 1 94.62 319 PHE A O 1
ATOM 2563 N N . ALA A 1 320 ? -3.752 -5.703 -26.203 1 95.5 320 ALA A N 1
ATOM 2564 C CA . ALA A 1 320 ? -5.113 -6.16 -25.938 1 95.5 320 ALA A CA 1
ATOM 2565 C C . ALA A 1 320 ? -6.117 -5.023 -26.094 1 95.5 320 ALA A C 1
ATOM 2567 O O . ALA A 1 320 ? -5.762 -3.852 -25.953 1 95.5 320 ALA A O 1
ATOM 2568 N N . SER A 1 321 ? -7.359 -5.434 -26.469 1 96 321 SER A N 1
ATOM 2569 C CA . SER A 1 321 ? -8.438 -4.457 -26.406 1 96 321 SER A CA 1
ATOM 2570 C C . SER A 1 321 ? -8.812 -4.117 -24.969 1 96 321 SER A C 1
ATOM 2572 O O . SER A 1 321 ? -8.469 -4.852 -24.047 1 96 321 SER A O 1
ATOM 2574 N N . ILE A 1 322 ? -9.477 -3.066 -24.797 1 96.12 322 ILE A N 1
ATOM 2575 C CA . ILE A 1 322 ? -9.867 -2.617 -23.469 1 96.12 322 ILE A CA 1
ATOM 2576 C C . ILE A 1 322 ? -10.773 -3.664 -22.812 1 96.12 322 ILE A C 1
ATOM 2578 O O . ILE A 1 322 ? -10.578 -4.023 -21.656 1 96.12 322 ILE A O 1
ATOM 2582 N N . PRO A 1 323 ? -11.734 -4.191 -23.578 1 96.44 323 PRO A N 1
ATOM 2583 C CA . PRO A 1 323 ? -12.531 -5.254 -22.969 1 96.44 323 PRO A CA 1
ATOM 2584 C C . PRO A 1 323 ? -11.688 -6.465 -22.562 1 96.44 323 PRO A C 1
ATOM 2586 O O . PRO A 1 323 ? -11.938 -7.074 -21.516 1 96.44 323 PRO A O 1
ATOM 2589 N N . GLU A 1 324 ? -10.727 -6.777 -23.328 1 96.69 324 GLU A N 1
ATOM 2590 C CA . GLU A 1 324 ? -9.836 -7.887 -22.984 1 96.69 324 GLU A CA 1
ATOM 2591 C C . GLU A 1 324 ? -9.016 -7.574 -21.734 1 96.69 324 GLU A C 1
ATOM 2593 O O . GLU A 1 324 ? -8.758 -8.461 -20.922 1 96.69 324 GLU A O 1
ATOM 2598 N N . LEU A 1 325 ? -8.633 -6.336 -21.656 1 97 325 LEU A N 1
ATOM 2599 C CA . LEU A 1 325 ? -7.934 -5.887 -20.469 1 97 325 LEU A CA 1
ATOM 2600 C C . LEU A 1 325 ? -8.789 -6.094 -19.219 1 97 325 LEU A C 1
ATOM 2602 O O . LEU A 1 325 ? -8.305 -6.602 -18.203 1 97 325 LEU A O 1
ATOM 2606 N N . ASP A 1 326 ? -9.977 -5.688 -19.312 1 97.62 326 ASP A N 1
ATOM 2607 C CA . ASP A 1 326 ? -10.906 -5.863 -18.203 1 97.62 326 ASP A CA 1
ATOM 2608 C C . ASP A 1 326 ? -11.102 -7.34 -17.875 1 97.62 326 ASP A C 1
ATOM 2610 O O . ASP A 1 326 ? -11.125 -7.723 -16.703 1 97.62 326 ASP A O 1
ATOM 2614 N N . GLU A 1 327 ? -11.234 -8.117 -18.953 1 97.25 327 GLU A N 1
ATOM 2615 C CA . GLU A 1 327 ? -11.383 -9.555 -18.797 1 97.25 327 GLU A CA 1
ATOM 2616 C C . GLU A 1 327 ? -10.172 -10.172 -18.094 1 97.25 327 GLU A C 1
ATOM 2618 O O . GLU A 1 327 ? -10.312 -11.078 -17.281 1 97.25 327 GLU A O 1
ATOM 2623 N N . PHE A 1 328 ? -9.078 -9.711 -18.438 1 98.31 328 PHE A N 1
ATOM 2624 C CA . PHE A 1 328 ? -7.809 -10.172 -17.891 1 98.31 328 PHE A CA 1
ATOM 2625 C C . PHE A 1 328 ? -7.777 -9.984 -16.375 1 98.31 328 PHE A C 1
ATOM 2627 O O . PHE A 1 328 ? -7.477 -10.922 -15.641 1 98.31 328 PHE A O 1
ATOM 2634 N N . PHE A 1 329 ? -8.148 -8.82 -15.867 1 98.38 329 PHE A N 1
ATOM 2635 C CA . PHE A 1 329 ? -8.148 -8.531 -14.438 1 98.38 329 PHE A CA 1
ATOM 2636 C C . PHE A 1 329 ? -9.266 -9.281 -13.734 1 98.38 329 PHE A C 1
ATOM 2638 O O . PHE A 1 329 ? -9.086 -9.766 -12.609 1 98.38 329 PHE A O 1
ATOM 2645 N N . ARG A 1 330 ? -10.375 -9.43 -14.375 1 97.31 330 ARG A N 1
ATOM 2646 C CA . ARG A 1 330 ? -11.469 -10.227 -13.812 1 97.31 330 ARG A CA 1
ATOM 2647 C C . ARG A 1 330 ? -11.047 -11.68 -13.641 1 97.31 330 ARG A C 1
ATOM 2649 O O . ARG A 1 330 ? -11.469 -12.336 -12.688 1 97.31 330 ARG A O 1
ATOM 2656 N N . GLY A 1 331 ? -10.305 -12.109 -14.594 1 97.81 331 GLY A N 1
ATOM 2657 C CA . GLY A 1 331 ? -9.781 -13.461 -14.5 1 97.81 331 GLY A CA 1
ATOM 2658 C C . GLY A 1 331 ? -8.945 -13.688 -13.25 1 97.81 331 GLY A C 1
ATOM 2659 O O . GLY A 1 331 ? -9.109 -14.703 -12.562 1 97.81 331 GLY A O 1
ATOM 2660 N N . PHE A 1 332 ? -8.016 -12.742 -12.93 1 98.38 332 PHE A N 1
ATOM 2661 C CA . PHE A 1 332 ? -7.223 -12.828 -11.711 1 98.38 332 PHE A CA 1
ATOM 2662 C C . PHE A 1 332 ? -8.117 -12.805 -10.477 1 98.38 332 PHE A C 1
ATOM 2664 O O . PHE A 1 332 ? -7.918 -13.57 -9.531 1 98.38 332 PHE A O 1
ATOM 2671 N N . MET A 1 333 ? -9.078 -11.922 -10.547 1 96.5 333 MET A N 1
ATOM 2672 C CA . MET A 1 333 ? -10 -11.805 -9.422 1 96.5 333 MET A CA 1
ATOM 2673 C C . MET A 1 333 ? -10.734 -13.117 -9.188 1 96.5 333 MET A C 1
ATOM 2675 O O . MET A 1 333 ? -10.828 -13.586 -8.047 1 96.5 333 MET A O 1
ATOM 2679 N N . HIS A 1 334 ? -11.172 -13.742 -10.242 1 95.19 334 HIS A N 1
ATOM 2680 C CA . HIS A 1 334 ? -11.93 -14.984 -10.133 1 95.19 334 HIS A CA 1
ATOM 2681 C C . HIS A 1 334 ? -11.031 -16.156 -9.758 1 95.19 334 HIS A C 1
ATOM 2683 O O . HIS A 1 334 ? -11.508 -17.172 -9.25 1 95.19 334 HIS A O 1
ATOM 2689 N N . ALA A 1 335 ? -9.789 -15.984 -10.008 1 96.88 335 ALA A N 1
ATOM 2690 C CA . ALA A 1 335 ? -8.836 -17.031 -9.633 1 96.88 335 ALA A CA 1
ATOM 2691 C C . ALA A 1 335 ? -8.438 -16.906 -8.164 1 96.88 335 ALA A C 1
ATOM 2693 O O . ALA A 1 335 ? -7.637 -17.703 -7.664 1 96.88 335 ALA A O 1
ATOM 2694 N N . GLY A 1 336 ? -8.93 -15.898 -7.422 1 96.88 336 GLY A N 1
ATOM 2695 C CA . GLY A 1 336 ? -8.711 -15.781 -5.988 1 96.88 336 GLY A CA 1
ATOM 2696 C C . GLY A 1 336 ? -7.629 -14.773 -5.633 1 96.88 336 GLY A C 1
ATOM 2697 O O . GLY A 1 336 ? -7.02 -14.859 -4.562 1 96.88 336 GLY A O 1
ATOM 2698 N N . PHE A 1 337 ? -7.398 -13.852 -6.555 1 98.56 337 PHE A N 1
ATOM 2699 C CA . PHE A 1 337 ? -6.34 -12.883 -6.305 1 98.56 337 PHE A CA 1
ATOM 2700 C C . PHE A 1 337 ? -6.926 -11.523 -5.934 1 98.56 337 PHE A C 1
ATOM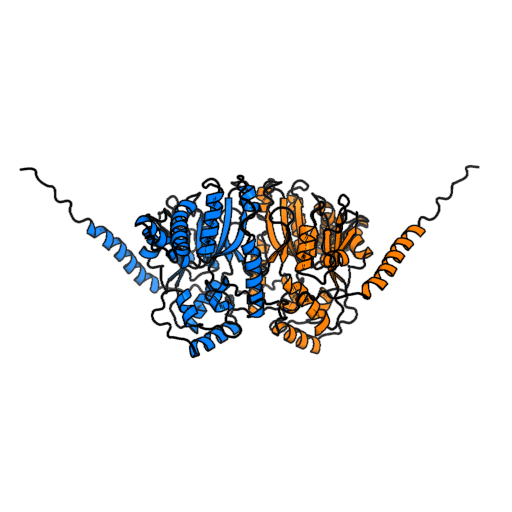 2702 O O . PHE A 1 337 ? -7.996 -11.156 -6.418 1 98.56 337 PHE A O 1
ATOM 2709 N N . ALA A 1 338 ? -6.262 -10.836 -5.047 1 98.44 338 ALA A N 1
ATOM 2710 C CA . ALA A 1 338 ? -6.484 -9.422 -4.73 1 98.44 338 ALA A CA 1
ATOM 2711 C C . ALA A 1 338 ? -5.297 -8.57 -5.164 1 98.44 338 ALA A C 1
ATOM 2713 O O . ALA A 1 338 ? -4.156 -9.039 -5.18 1 98.44 338 ALA A O 1
ATOM 2714 N N . ILE A 1 339 ? -5.559 -7.34 -5.551 1 98.62 339 ILE A N 1
ATOM 2715 C CA . ILE A 1 339 ? -4.512 -6.414 -5.961 1 98.62 339 ILE A CA 1
ATOM 2716 C C . ILE A 1 339 ? -3.982 -5.66 -4.742 1 98.62 339 ILE A C 1
ATOM 2718 O O . ILE A 1 339 ? -4.75 -5.02 -4.02 1 98.62 339 ILE A O 1
ATOM 2722 N N . PHE A 1 340 ? -2.629 -5.715 -4.484 1 98.25 340 PHE A N 1
ATOM 2723 C CA . PHE A 1 340 ? -2.129 -4.953 -3.348 1 98.25 340 PHE A CA 1
ATOM 2724 C C . PHE A 1 340 ? -1.271 -3.781 -3.814 1 98.25 340 PHE A C 1
ATOM 2726 O O . PHE A 1 340 ? -0.946 -2.891 -3.027 1 98.25 340 PHE A O 1
ATOM 2733 N N . HIS A 1 341 ? -0.964 -3.779 -5.137 1 98.12 341 HIS A N 1
ATOM 2734 C CA . HIS A 1 341 ? -0.177 -2.652 -5.625 1 98.12 341 HIS A CA 1
ATOM 2735 C C . HIS A 1 341 ? -0.42 -2.414 -7.109 1 98.12 341 HIS A C 1
ATOM 2737 O O . HIS A 1 341 ? -0.63 -3.363 -7.871 1 98.12 341 HIS A O 1
ATOM 2743 N N . LYS A 1 342 ? -0.408 -1.19 -7.516 1 95.88 342 LYS A N 1
ATOM 2744 C CA . LYS A 1 342 ? -0.532 -0.724 -8.891 1 95.88 342 LYS A CA 1
ATOM 2745 C C . LYS A 1 342 ? 0.427 0.431 -9.172 1 95.88 342 LYS A C 1
ATOM 2747 O O . LYS A 1 342 ? 0.469 1.404 -8.414 1 95.88 342 LYS A O 1
ATOM 2752 N N . GLU A 1 343 ? 1.237 0.294 -10.219 1 92.75 343 GLU A N 1
ATOM 2753 C CA . GLU A 1 343 ? 2.227 1.317 -10.547 1 92.75 343 GLU A CA 1
ATOM 2754 C C . GLU A 1 343 ? 2.342 1.516 -12.055 1 92.75 343 GLU A C 1
ATOM 2756 O O . GLU A 1 343 ? 2.84 0.64 -12.766 1 92.75 343 GLU A O 1
ATOM 2761 N N . PRO A 1 344 ? 1.972 2.668 -12.539 1 90 344 PRO A N 1
ATOM 2762 C CA . PRO A 1 344 ? 2.145 2.91 -13.977 1 90 344 PRO A CA 1
ATOM 2763 C C . PRO A 1 344 ? 3.609 3.088 -14.367 1 90 344 PRO A C 1
ATOM 2765 O O . PRO A 1 344 ? 4.387 3.688 -13.625 1 90 344 PRO A O 1
ATOM 2768 N N . ASN A 1 345 ? 3.951 2.518 -15.461 1 85.31 345 ASN A N 1
ATOM 2769 C CA . ASN A 1 345 ? 5.238 2.811 -16.078 1 85.31 345 ASN A CA 1
ATOM 2770 C C . ASN A 1 345 ? 5.195 4.109 -16.891 1 85.31 345 ASN A C 1
ATOM 2772 O O . ASN A 1 345 ? 4.605 4.156 -17.969 1 85.31 345 ASN A O 1
ATOM 2776 N N . LEU A 1 346 ? 5.812 5.113 -16.422 1 80.12 346 LEU A N 1
ATOM 2777 C CA . LEU A 1 346 ? 5.711 6.449 -17 1 80.12 346 LEU A CA 1
ATOM 2778 C C . LEU A 1 346 ? 6.793 6.676 -18.047 1 80.12 346 LEU A C 1
ATOM 2780 O O . LEU A 1 346 ? 6.734 7.645 -18.812 1 80.12 346 LEU A O 1
ATOM 2784 N N . TYR A 1 347 ? 7.746 5.891 -18.125 1 72.62 347 TYR A N 1
ATOM 2785 C CA . TYR A 1 347 ? 8.906 6.109 -18.969 1 72.62 347 TYR A CA 1
ATOM 2786 C C . TYR A 1 347 ? 8.672 5.551 -20.375 1 72.62 347 TYR A C 1
ATOM 2788 O O . TYR A 1 347 ? 8.812 6.27 -21.359 1 72.62 347 TYR A O 1
ATOM 2796 N N . TRP A 1 348 ? 8.227 4.406 -20.406 1 67.38 348 TRP A N 1
ATOM 2797 C CA . TRP A 1 348 ? 8.289 3.713 -21.688 1 67.38 348 TRP A CA 1
ATOM 2798 C C . TRP A 1 348 ? 6.934 3.75 -22.391 1 67.38 348 TRP A C 1
ATOM 2800 O O . TRP A 1 348 ? 6.863 3.646 -23.625 1 67.38 348 TRP A O 1
ATOM 2810 N N . CYS A 1 349 ? 5.914 3.939 -21.562 1 68.38 349 CYS A N 1
ATOM 2811 C CA . CYS A 1 349 ? 4.629 3.777 -22.234 1 68.38 349 CYS A CA 1
ATOM 2812 C C . CYS A 1 349 ? 3.652 4.867 -21.812 1 68.38 349 CYS A C 1
ATOM 2814 O O . CYS A 1 349 ? 2.457 4.777 -22.094 1 68.38 349 CYS A O 1
ATOM 2816 N N . CYS A 1 350 ? 4.164 5.785 -21.172 1 67.5 350 CYS A N 1
ATOM 2817 C CA . CYS A 1 350 ? 3.357 6.922 -20.75 1 67.5 350 CYS A CA 1
ATOM 2818 C C . CYS A 1 350 ? 2.078 6.461 -20.062 1 67.5 350 CYS A C 1
ATOM 2820 O O . CYS A 1 350 ? 0.99 6.949 -20.375 1 67.5 350 CYS A O 1
ATOM 2822 N N . GLY A 1 351 ? 2.223 5.406 -19.453 1 73.88 351 GLY A N 1
ATOM 2823 C CA . GLY A 1 351 ? 1.078 4.961 -18.688 1 73.88 351 GLY A CA 1
ATOM 2824 C C . GLY A 1 351 ? 0.282 3.867 -19.359 1 73.88 351 GLY A C 1
ATOM 2825 O O . GLY A 1 351 ? -0.687 3.354 -18.797 1 73.88 351 GLY A O 1
ATOM 2826 N N . SER A 1 352 ? 0.7 3.457 -20.531 1 83.62 352 SER A N 1
ATOM 2827 C CA . SER A 1 352 ? -0.02 2.387 -21.203 1 83.62 352 SER A CA 1
ATOM 2828 C C . SER A 1 352 ? 0.484 1.015 -20.781 1 83.62 352 SER A C 1
ATOM 2830 O O . SER A 1 352 ? -0.017 -0.012 -21.234 1 83.62 352 SER A O 1
ATOM 2832 N N . CYS A 1 353 ? 1.457 0.954 -19.953 1 90.94 353 CYS A N 1
ATOM 2833 C CA . CYS A 1 353 ? 1.877 -0.247 -19.234 1 90.94 353 CYS A CA 1
ATOM 2834 C C . CYS A 1 353 ? 1.777 -0.048 -17.734 1 90.94 353 CYS A C 1
ATOM 2836 O O . CYS A 1 353 ? 2.041 1.044 -17.234 1 90.94 353 CYS A O 1
ATOM 2838 N N . GLU A 1 354 ? 1.373 -1.06 -17.109 1 93.19 354 GLU A N 1
ATOM 2839 C CA . GLU A 1 354 ? 1.138 -0.977 -15.664 1 93.19 354 GLU A CA 1
ATOM 2840 C C . GLU A 1 354 ? 1.729 -2.182 -14.938 1 93.19 354 GLU A C 1
ATOM 2842 O O . GLU A 1 354 ? 1.622 -3.314 -15.414 1 93.19 354 GLU A O 1
ATOM 2847 N N . GLU A 1 355 ? 2.418 -1.834 -13.891 1 95.44 355 GLU A N 1
ATOM 2848 C CA . GLU A 1 355 ? 2.846 -2.889 -12.977 1 95.44 355 GLU A CA 1
ATOM 2849 C C . GLU A 1 355 ? 1.76 -3.207 -11.953 1 95.44 355 GLU A C 1
ATOM 2851 O O . GLU A 1 355 ? 1.286 -2.316 -11.242 1 95.44 355 GLU A O 1
ATOM 2856 N N . TYR A 1 356 ? 1.335 -4.477 -11.914 1 97.94 356 TYR A N 1
ATOM 2857 C CA . TYR A 1 356 ? 0.38 -4.934 -10.914 1 97.94 356 TYR A CA 1
ATOM 2858 C C . TYR A 1 356 ? 0.997 -6.004 -10.023 1 97.94 356 TYR A C 1
ATOM 2860 O O . TYR A 1 356 ? 1.795 -6.824 -10.484 1 97.94 356 TYR A O 1
ATOM 2868 N N . SER A 1 357 ? 0.627 -5.957 -8.797 1 98.75 357 SER A N 1
ATOM 2869 C CA . SER A 1 357 ? 0.976 -7.004 -7.84 1 98.75 357 SER A CA 1
ATOM 2870 C C . SER A 1 357 ? -0.271 -7.602 -7.199 1 98.75 357 SER A C 1
ATOM 2872 O O . SER A 1 357 ? -1.114 -6.875 -6.672 1 98.75 357 SER A O 1
ATOM 2874 N N . PHE A 1 358 ? -0.373 -8.922 -7.27 1 98.81 358 PHE A N 1
ATOM 2875 C CA . PHE A 1 358 ? -1.515 -9.68 -6.766 1 98.81 358 PHE A CA 1
ATOM 2876 C C . PHE A 1 358 ? -1.091 -10.609 -5.637 1 98.81 358 PHE A C 1
ATOM 2878 O O . PHE A 1 358 ? 0.057 -11.062 -5.594 1 98.81 358 PHE A O 1
ATOM 2885 N N . ILE A 1 359 ? -2.033 -10.859 -4.793 1 98.81 359 ILE A N 1
ATOM 2886 C CA . ILE A 1 359 ? -1.818 -11.852 -3.746 1 98.81 359 ILE A CA 1
ATOM 2887 C C . ILE A 1 359 ? -3.012 -12.805 -3.684 1 98.81 359 ILE A C 1
ATOM 2889 O O . ILE A 1 359 ? -4.16 -12.375 -3.814 1 98.81 359 ILE A O 1
ATOM 2893 N N . ARG A 1 360 ? -2.723 -14.047 -3.525 1 98.56 360 ARG A N 1
ATOM 2894 C CA . ARG A 1 360 ? -3.736 -15.102 -3.494 1 98.56 360 ARG A CA 1
ATOM 2895 C C . ARG A 1 360 ? -4.379 -15.195 -2.113 1 98.56 360 ARG A C 1
ATOM 2897 O O . ARG A 1 360 ? -3.682 -15.195 -1.097 1 98.56 360 ARG A O 1
ATOM 2904 N N . MET A 1 361 ? -5.66 -15.219 -2.102 1 98.06 361 MET A N 1
ATOM 2905 C CA . MET A 1 361 ? -6.426 -15.438 -0.878 1 98.06 361 MET A CA 1
ATOM 2906 C C . MET A 1 361 ? -7.297 -16.688 -0.994 1 98.06 361 MET A C 1
ATOM 2908 O O . MET A 1 361 ? -7.613 -17.125 -2.1 1 98.06 361 MET A O 1
ATOM 2912 N N . HIS A 1 362 ? -7.582 -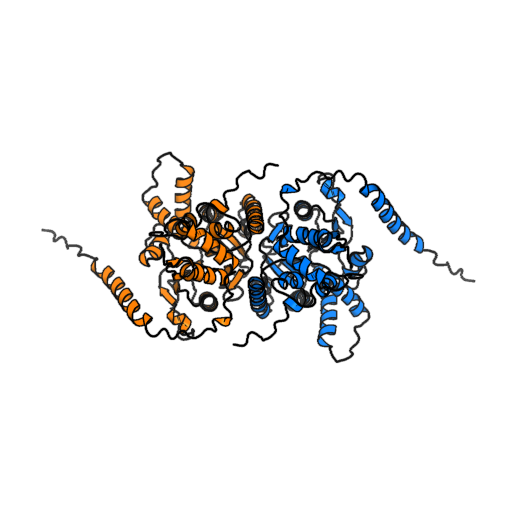17.234 0.143 1 97.25 362 HIS A N 1
ATOM 2913 C CA . HIS A 1 362 ? -8.602 -18.281 0.181 1 97.25 362 HIS A CA 1
ATOM 2914 C C . HIS A 1 362 ? -9.945 -17.766 -0.325 1 97.25 362 HIS A C 1
ATOM 2916 O O . HIS A 1 362 ? -10.281 -16.594 -0.109 1 97.25 362 HIS A O 1
ATOM 2922 N N . ASP A 1 363 ? -10.727 -18.656 -0.906 1 95 363 ASP A N 1
ATOM 2923 C CA . ASP A 1 363 ? -11.992 -18.234 -1.501 1 95 363 ASP A CA 1
ATOM 2924 C C . ASP A 1 363 ? -12.914 -17.625 -0.45 1 95 363 ASP A C 1
ATOM 2926 O O . ASP A 1 363 ? -13.695 -16.719 -0.751 1 95 363 ASP A O 1
ATOM 2930 N N . SER A 1 364 ? -12.812 -18.016 0.757 1 94.38 364 SER A N 1
ATOM 2931 C CA . SER A 1 364 ? -13.695 -17.562 1.826 1 94.38 364 SER A CA 1
ATOM 2932 C C . SER A 1 364 ? -13.414 -16.094 2.176 1 94.38 364 SER A C 1
ATOM 2934 O O . SER A 1 364 ? -14.227 -15.445 2.828 1 94.38 364 SER A O 1
ATOM 2936 N N . PHE A 1 365 ? -12.273 -15.609 1.815 1 96.06 365 PHE A N 1
ATOM 2937 C CA . PHE A 1 365 ? -11.961 -14.203 2.041 1 96.06 365 PHE A CA 1
ATOM 2938 C C . PHE A 1 365 ? -12.922 -13.305 1.279 1 96.06 365 PHE A C 1
ATOM 2940 O O . PHE A 1 365 ? -13.266 -12.211 1.743 1 96.06 365 PHE A O 1
ATOM 2947 N N . PHE A 1 366 ? -13.398 -13.812 0.165 1 93.38 366 PHE A N 1
ATOM 2948 C CA . PHE A 1 366 ? -14.203 -12.992 -0.731 1 93.38 366 PHE A CA 1
ATOM 2949 C C . PHE A 1 366 ? -15.688 -13.25 -0.52 1 93.38 366 PHE A C 1
ATOM 2951 O O . PHE A 1 366 ? -16.531 -12.641 -1.177 1 93.38 366 PHE A O 1
ATOM 2958 N N . GLU A 1 367 ? -16.031 -14.25 0.255 1 87.06 367 GLU A N 1
ATOM 2959 C CA . GLU A 1 367 ? -17.422 -14.562 0.534 1 87.06 367 GLU A CA 1
ATOM 2960 C C . GLU A 1 367 ? -17.984 -13.672 1.645 1 87.06 367 GLU A C 1
ATOM 2962 O O . GLU A 1 367 ? -17.438 -13.656 2.754 1 87.06 367 GLU A O 1
ATOM 2967 N N . PHE A 1 368 ? -18.734 -12.781 1.255 1 67.56 368 PHE A N 1
ATOM 2968 C CA . PHE A 1 368 ? -19.281 -11.867 2.244 1 67.56 368 PHE A CA 1
ATOM 2969 C C . PHE A 1 368 ? -20.719 -12.234 2.58 1 67.56 368 PHE A C 1
ATOM 2971 O O . PHE A 1 368 ? -21.531 -12.5 1.685 1 67.56 368 PHE A O 1
ATOM 2978 N N . LYS A 1 369 ? -21 -13.047 3.672 1 51.69 369 LYS A N 1
ATOM 2979 C CA . LYS A 1 369 ? -22.375 -13.195 4.129 1 51.69 369 LYS A CA 1
ATOM 2980 C C . LYS A 1 369 ? -23.016 -11.836 4.426 1 51.69 369 LYS A C 1
ATOM 2982 O O . LYS A 1 369 ? -22.312 -10.898 4.84 1 51.69 369 LYS A O 1
ATOM 2987 N N . ASP A 1 370 ? -24.109 -11.469 3.775 1 43.16 370 ASP A N 1
ATOM 2988 C CA . ASP A 1 370 ? -24.953 -10.32 4.094 1 43.16 370 ASP A CA 1
ATOM 2989 C C . ASP A 1 370 ? -25.031 -10.102 5.602 1 43.16 370 ASP A C 1
ATOM 2991 O O . ASP A 1 370 ? -26.094 -10.234 6.199 1 43.16 370 ASP A O 1
ATOM 2995 N N . THR A 1 371 ? -24.219 -10.609 6.262 1 35.19 371 THR A N 1
ATOM 2996 C CA . THR A 1 371 ? -24.562 -10.477 7.672 1 35.19 371 THR A CA 1
ATOM 2997 C C . THR A 1 371 ? -24.438 -9.023 8.125 1 35.19 371 THR A C 1
ATOM 2999 O O . THR A 1 371 ? -24.5 -8.734 9.32 1 35.19 371 THR A O 1
ATOM 3002 N N . ILE A 1 372 ? -23.844 -8.25 7.469 1 31.42 372 ILE A N 1
ATOM 3003 C CA . ILE A 1 372 ? -24.016 -6.98 8.156 1 31.42 372 ILE A CA 1
ATOM 3004 C C . ILE A 1 372 ? -25.5 -6.641 8.234 1 31.42 372 ILE A C 1
ATOM 3006 O O . ILE A 1 372 ? -26.125 -6.355 7.211 1 31.42 372 ILE A O 1
ATOM 3010 N N . HIS A 1 373 ? -26.359 -7.477 8.844 1 22.98 373 HIS A N 1
ATOM 3011 C CA . HIS A 1 373 ? -27.625 -6.875 9.242 1 22.98 373 HIS A CA 1
ATOM 3012 C C . HIS A 1 373 ? -27.438 -5.445 9.727 1 22.98 373 HIS A C 1
ATOM 3014 O O . HIS A 1 373 ? -26.531 -5.168 10.516 1 22.98 373 HIS A O 1
ATOM 3020 N N . PRO A 1 374 ? -28.031 -4.504 9.102 1 23.47 374 PRO A N 1
ATOM 3021 C CA . PRO A 1 374 ? -28.266 -3.373 10 1 23.47 374 PRO A CA 1
ATOM 3022 C C . PRO A 1 374 ? -28.781 -3.812 11.367 1 23.47 374 PRO A C 1
ATOM 3024 O O . PRO A 1 374 ? -29.422 -4.859 11.484 1 23.47 374 PRO A O 1
ATOM 3027 N N . MET B 1 1 ? -1.659 75.375 4.363 1 22.75 1 MET B N 1
ATOM 3028 C CA . MET B 1 1 ? -2.201 74.75 5.547 1 22.75 1 MET B CA 1
ATOM 3029 C C . MET B 1 1 ? -2.896 73.438 5.176 1 22.75 1 MET B C 1
ATOM 3031 O O . MET B 1 1 ? -4.012 73.438 4.648 1 22.75 1 MET B O 1
ATOM 3035 N N . THR B 1 2 ? -2.182 72.438 4.562 1 25.59 2 THR B N 1
ATOM 3036 C CA . THR B 1 2 ? -2.422 71.25 3.832 1 25.59 2 THR B CA 1
ATOM 3037 C C . THR B 1 2 ? -2.996 70.188 4.754 1 25.59 2 THR B C 1
ATOM 3039 O O . THR B 1 2 ? -2.42 69.875 5.801 1 25.59 2 THR B O 1
ATOM 3042 N N . TRP B 1 3 ? -4.352 70 4.824 1 23.02 3 TRP B N 1
ATOM 3043 C CA . TRP B 1 3 ? -5.254 69.25 5.688 1 23.02 3 TRP B CA 1
ATOM 3044 C C . TRP B 1 3 ? -4.988 67.75 5.57 1 23.02 3 TRP B C 1
ATOM 3046 O O . TRP B 1 3 ? -5.027 67.188 4.473 1 23.02 3 TRP B O 1
ATOM 3056 N N . ARG B 1 4 ? -4.121 67.125 6.32 1 19.53 4 ARG B N 1
ATOM 3057 C CA . ARG B 1 4 ? -3.668 65.75 6.457 1 19.53 4 ARG B CA 1
ATOM 3058 C C . ARG B 1 4 ? -4.812 64.812 6.891 1 19.53 4 ARG B C 1
ATOM 3060 O O . ARG B 1 4 ? -5.402 65 7.953 1 19.53 4 ARG B O 1
ATOM 3067 N N . LYS B 1 5 ? -5.598 64.312 5.914 1 25.72 5 LYS B N 1
ATOM 3068 C CA . LYS B 1 5 ? -6.746 63.406 6.113 1 25.72 5 LYS B CA 1
ATOM 3069 C C . LYS B 1 5 ? -6.375 62.219 6.992 1 25.72 5 LYS B C 1
ATOM 3071 O O . LYS B 1 5 ? -5.406 61.5 6.707 1 25.72 5 LYS B O 1
ATOM 3076 N N . PRO B 1 6 ? -6.793 62.188 8.281 1 21.36 6 PRO B N 1
ATOM 3077 C CA . PRO B 1 6 ? -6.422 61.125 9.227 1 21.36 6 PRO B CA 1
ATOM 3078 C C . PRO B 1 6 ? -6.93 59.75 8.805 1 21.36 6 PRO B C 1
ATOM 3080 O O . PRO B 1 6 ? -7.996 59.656 8.195 1 21.36 6 PRO B O 1
ATOM 3083 N N . CYS B 1 7 ? -6.074 58.781 8.359 1 22.86 7 CYS B N 1
ATOM 3084 C CA . CYS B 1 7 ? -6.238 57.375 7.988 1 22.86 7 CYS B CA 1
ATOM 3085 C C . CYS B 1 7 ? -6.902 56.594 9.109 1 22.86 7 CYS B C 1
ATOM 3087 O O . CYS B 1 7 ? -6.316 56.406 10.18 1 22.86 7 CYS B O 1
ATOM 3089 N N . ILE B 1 8 ? -8.203 56.75 9.414 1 24.02 8 ILE B N 1
ATOM 3090 C CA . ILE B 1 8 ? -9.031 56.094 10.43 1 24.02 8 ILE B CA 1
ATOM 3091 C C . ILE B 1 8 ? -8.836 54.594 10.383 1 24.02 8 ILE B C 1
ATOM 3093 O O . ILE B 1 8 ? -8.578 54.031 9.32 1 24.02 8 ILE B O 1
ATOM 3097 N N . ALA B 1 9 ? -9.023 53.812 11.617 1 23.2 9 ALA B N 1
ATOM 3098 C CA . ALA B 1 9 ? -8.797 52.625 12.438 1 23.2 9 ALA B CA 1
ATOM 3099 C C . ALA B 1 9 ? -9.617 51.438 11.938 1 23.2 9 ALA B C 1
ATOM 3101 O O . ALA B 1 9 ? -10.852 51.5 11.891 1 23.2 9 ALA B O 1
ATOM 3102 N N . SER B 1 10 ? -9.133 50.562 10.977 1 27.19 10 SER B N 1
ATOM 3103 C CA . SER B 1 10 ? -9.523 49.312 10.367 1 27.19 10 SER B CA 1
ATOM 3104 C C . SER B 1 10 ? -9.758 48.219 11.43 1 27.19 10 SER B C 1
ATOM 3106 O O . SER B 1 10 ? -9.938 47.062 11.102 1 27.19 10 SER B O 1
ATOM 3108 N N . GLY B 1 11 ? -9.812 48.531 12.75 1 28.12 11 GLY B N 1
ATOM 3109 C CA . GLY B 1 11 ? -9.898 47.531 13.789 1 28.12 11 GLY B CA 1
ATOM 3110 C C . GLY B 1 11 ? -11.234 46.812 13.812 1 28.12 11 GLY B C 1
ATOM 3111 O O . GLY B 1 11 ? -11.383 45.781 14.484 1 28.12 11 GLY B O 1
ATOM 3112 N N . ALA B 1 12 ? -12.32 47.406 13.398 1 30.02 12 ALA B N 1
ATOM 3113 C CA . ALA B 1 12 ? -13.633 46.906 13.789 1 30.02 12 ALA B CA 1
ATOM 3114 C C . ALA B 1 12 ? -14 45.625 13.023 1 30.02 12 ALA B C 1
ATOM 3116 O O . ALA B 1 12 ? -14.836 44.844 13.469 1 30.02 12 ALA B O 1
ATOM 3117 N N . LEU B 1 13 ? -13.445 45.469 11.852 1 30.45 13 LEU B N 1
ATOM 3118 C CA . LEU B 1 13 ? -14.016 44.375 11.055 1 30.45 13 LEU B CA 1
ATOM 3119 C C . LEU B 1 13 ? -13.547 43.031 11.562 1 30.45 13 LEU B C 1
ATOM 3121 O O . LEU B 1 13 ? -14.195 42 11.312 1 30.45 13 LEU B O 1
ATOM 3125 N N . THR B 1 14 ? -12.469 42.969 12.375 1 31.17 14 THR B N 1
ATOM 3126 C CA . THR B 1 14 ? -11.984 41.688 12.82 1 31.17 14 THR B CA 1
ATOM 3127 C C . THR B 1 14 ? -12.883 41.094 13.914 1 31.17 14 THR B C 1
ATOM 3129 O O . THR B 1 14 ? -13.008 39.875 14.039 1 31.17 14 THR B O 1
ATOM 3132 N N . PHE B 1 15 ? -13.641 41.938 14.672 1 34.38 15 PHE B N 1
ATOM 3133 C CA . PHE B 1 15 ? -14.414 41.438 15.797 1 34.38 15 PHE B CA 1
ATOM 3134 C C . PHE B 1 15 ? -15.688 40.75 15.305 1 34.38 15 PHE B C 1
ATOM 3136 O O . PHE B 1 15 ? -16.156 39.781 15.93 1 34.38 15 PHE B O 1
ATOM 3143 N N . LEU B 1 16 ? -16.266 41.188 14.219 1 33.47 16 LEU B N 1
ATOM 3144 C CA . LEU B 1 16 ? -17.547 40.625 13.82 1 33.47 16 LEU B CA 1
ATOM 3145 C C . LEU B 1 16 ? -17.359 39.188 13.312 1 33.47 16 LEU B C 1
ATOM 3147 O O . LEU B 1 16 ? -18.219 38.344 13.555 1 33.47 16 LEU B O 1
ATOM 3151 N N . ILE B 1 17 ? -16.25 38.969 12.758 1 33.16 17 ILE B N 1
ATOM 3152 C CA . ILE B 1 17 ? -16.109 37.594 12.258 1 33.16 17 ILE B CA 1
ATOM 3153 C C . ILE B 1 17 ? -15.953 36.625 13.438 1 33.16 17 ILE B C 1
ATOM 3155 O O . ILE B 1 17 ? -16.531 35.531 13.438 1 33.16 17 ILE B O 1
ATOM 3159 N N . TYR B 1 18 ? -15.508 37.156 14.594 1 34.69 18 TYR B N 1
ATOM 3160 C CA . TYR B 1 18 ? -15.383 36.281 15.758 1 34.69 18 TYR B CA 1
ATOM 3161 C C . TYR B 1 18 ? -16.75 36 16.375 1 34.69 18 TYR B C 1
ATOM 3163 O O . TYR B 1 18 ? -17.016 34.875 16.812 1 34.69 18 TYR B O 1
ATOM 3171 N N . ALA B 1 19 ? -17.641 36.969 16.438 1 36.94 19 ALA B N 1
ATOM 3172 C CA . ALA B 1 19 ? -18.938 36.781 17.109 1 36.94 19 ALA B CA 1
ATOM 3173 C C . ALA B 1 19 ? -19.812 35.781 16.344 1 36.94 19 ALA B C 1
ATOM 3175 O O . ALA B 1 19 ? -20.5 34.969 16.953 1 36.94 19 ALA B O 1
ATOM 3176 N N . LEU B 1 20 ? -19.812 35.812 15.086 1 35.62 20 LEU B N 1
ATOM 3177 C CA . LEU B 1 20 ? -20.656 34.875 14.352 1 35.62 20 LEU B CA 1
ATOM 3178 C C . LEU B 1 20 ? -20.141 33.469 14.5 1 35.62 20 LEU B C 1
ATOM 3180 O O . LEU B 1 20 ? -20.938 32.5 14.5 1 35.62 20 LEU B O 1
ATOM 3184 N N . ILE B 1 21 ? -18.922 33.312 14.766 1 34.75 21 ILE B N 1
ATOM 3185 C CA . ILE B 1 21 ? -18.422 31.969 14.984 1 34.75 21 ILE B CA 1
ATOM 3186 C C . ILE B 1 21 ? -18.828 31.484 16.375 1 34.75 21 ILE B C 1
ATOM 3188 O O . ILE B 1 21 ? -19.203 30.328 16.547 1 34.75 21 ILE B O 1
ATOM 3192 N N . VAL B 1 22 ? -19 32.375 17.375 1 34.75 22 VAL B N 1
ATOM 3193 C CA . VAL B 1 22 ? -19.391 31.953 18.719 1 34.75 22 VAL B CA 1
ATOM 3194 C C . VAL B 1 22 ? -20.859 31.562 18.75 1 34.75 22 VAL B C 1
ATOM 3196 O O . VAL B 1 22 ? -21.234 30.578 19.375 1 34.75 22 VAL B O 1
ATOM 3199 N N . ILE B 1 23 ? -21.766 32.312 18.156 1 35.31 23 ILE B N 1
ATOM 3200 C CA . ILE B 1 23 ? -23.188 32.031 18.219 1 35.31 23 ILE B CA 1
ATOM 3201 C C . ILE B 1 23 ? -23.484 30.734 17.453 1 35.31 23 ILE B C 1
ATOM 3203 O O . ILE B 1 23 ? -24.281 29.906 17.891 1 35.31 23 ILE B O 1
ATOM 3207 N N . TYR B 1 24 ? -22.812 30.484 16.375 1 31.12 24 TYR B N 1
ATOM 3208 C CA . TYR B 1 24 ? -23.062 29.234 15.672 1 31.12 24 TYR B CA 1
ATOM 3209 C C . TYR B 1 24 ? -22.594 28.047 16.5 1 31.12 24 TYR B C 1
ATOM 3211 O O . TYR B 1 24 ? -23.047 26.922 16.297 1 31.12 24 TYR B O 1
ATOM 3219 N N . ARG B 1 25 ? -21.734 28.219 17.422 1 32.47 25 ARG B N 1
ATOM 3220 C CA . ARG B 1 25 ? -21.328 27.125 18.312 1 32.47 25 ARG B CA 1
ATOM 3221 C C . ARG B 1 25 ? -22.453 26.734 19.25 1 32.47 25 ARG B C 1
ATOM 3223 O O . ARG B 1 25 ? -22.562 25.562 19.641 1 32.47 25 ARG B O 1
ATOM 3230 N N . ALA B 1 26 ? -23.281 27.625 19.734 1 33.34 26 ALA B N 1
ATOM 3231 C CA . ALA B 1 26 ? -24.234 27.297 20.797 1 33.34 26 ALA B CA 1
ATOM 3232 C C . ALA B 1 26 ? -25.375 26.438 20.25 1 33.34 26 ALA B C 1
ATOM 3234 O O . ALA B 1 26 ? -25.844 25.5 20.922 1 33.34 26 ALA B O 1
ATOM 3235 N N . THR B 1 27 ? -26.047 26.828 19.172 1 32.41 27 THR B N 1
ATOM 3236 C CA . THR B 1 27 ? -27.281 26.141 18.812 1 32.41 27 THR B CA 1
ATOM 3237 C C . THR B 1 27 ? -26.984 24.766 18.234 1 32.41 27 THR B C 1
ATOM 3239 O O . THR B 1 27 ? -27.828 23.875 18.25 1 32.41 27 THR B O 1
ATOM 3242 N N . SER B 1 28 ? -25.875 24.609 17.578 1 28.98 28 SER B N 1
ATOM 3243 C CA . SER B 1 28 ? -25.672 23.328 16.906 1 28.98 28 SER B CA 1
ATOM 3244 C C . SER B 1 28 ? -25.438 22.219 17.922 1 28.98 28 SER B C 1
ATOM 3246 O O . SER B 1 28 ? -25.328 21.047 17.547 1 28.98 28 SER B O 1
ATOM 3248 N N . VAL B 1 29 ? -25.188 22.547 19.188 1 30.17 29 VAL B N 1
ATOM 3249 C CA . VAL B 1 29 ? -24.969 21.469 20.156 1 30.17 29 VAL B CA 1
ATOM 3250 C C . VAL B 1 29 ? -26.281 20.75 20.422 1 30.17 29 VAL B C 1
ATOM 3252 O O . VAL B 1 29 ? -26.297 19.594 20.828 1 30.17 29 VAL B O 1
ATOM 3255 N N . LEU B 1 30 ? -27.406 21.438 20.297 1 28.23 30 LEU B N 1
ATOM 3256 C CA . LEU B 1 30 ? -28.547 20.781 20.938 1 28.23 30 LEU B CA 1
ATOM 3257 C C . LEU B 1 30 ? -29.031 19.609 20.078 1 28.23 30 LEU B C 1
ATOM 3259 O O . LEU B 1 30 ? -29.406 18.562 20.609 1 28.23 30 LEU B O 1
ATOM 3263 N N . ASN B 1 31 ? -29.5 19.922 18.875 1 28.28 31 ASN B N 1
ATOM 3264 C CA . ASN B 1 31 ? -30.359 18.906 18.281 1 28.28 31 ASN B CA 1
ATOM 3265 C C . ASN B 1 31 ? -29.531 17.781 17.656 1 28.28 31 ASN B C 1
ATOM 3267 O O . ASN B 1 31 ? -29.281 17.797 16.453 1 28.28 31 ASN B O 1
ATOM 3271 N N . GLY B 1 32 ? -28.438 17.5 18.203 1 25.69 32 GLY B N 1
ATOM 3272 C CA . GLY B 1 32 ? -27.656 16.375 17.688 1 25.69 32 GLY B CA 1
ATOM 3273 C C . GLY B 1 32 ? -28.453 15.086 17.609 1 25.69 32 GLY B C 1
ATOM 3274 O O . GLY B 1 32 ? -28.484 14.312 18.562 1 25.69 32 GLY B O 1
ATOM 3275 N N . ARG B 1 33 ? -29.656 15.117 16.891 1 25.59 33 ARG B N 1
ATOM 3276 C CA . ARG B 1 33 ? -30.109 13.758 16.641 1 25.59 33 ARG B CA 1
ATOM 3277 C C . ARG B 1 33 ? -29.016 12.93 15.977 1 25.59 33 ARG B C 1
ATOM 3279 O O . ARG B 1 33 ? -28.516 13.281 14.906 1 25.59 33 ARG B O 1
ATOM 3286 N N . SER B 1 34 ? -28.141 12.281 16.703 1 26.56 34 SER B N 1
ATOM 3287 C CA . SER B 1 34 ? -27.25 11.211 16.266 1 26.56 34 SER B CA 1
ATOM 3288 C C . SER B 1 34 ? -27.906 10.336 15.211 1 26.56 34 SER B C 1
ATOM 3290 O O . SER B 1 34 ? -28.938 9.703 15.469 1 26.56 34 SER B O 1
ATOM 3292 N N . SER B 1 35 ? -28.141 10.789 14.102 1 28.73 35 SER B N 1
ATOM 3293 C CA . SER B 1 35 ? -28.484 9.727 13.164 1 28.73 35 SER B CA 1
ATOM 3294 C C . SER B 1 35 ? -27.641 8.477 13.406 1 28.73 35 SER B C 1
ATOM 3296 O O . SER B 1 35 ? -26.422 8.562 13.555 1 28.73 35 SER B O 1
ATOM 3298 N N . GLY B 1 36 ? -28.219 7.445 14.016 1 26.84 36 GLY B N 1
ATOM 3299 C CA . GLY B 1 36 ? -27.719 6.113 14.312 1 26.84 36 GLY B CA 1
ATOM 3300 C C . GLY B 1 36 ? -26.953 5.496 13.164 1 26.84 36 GLY B C 1
ATOM 3301 O O . GLY B 1 36 ? -27.547 4.844 12.289 1 26.84 36 GLY B O 1
ATOM 3302 N N . VAL B 1 37 ? -26.125 6.199 12.547 1 31.52 37 VAL B N 1
ATOM 3303 C CA . VAL B 1 37 ? -25.203 5.277 11.867 1 31.52 37 VAL B CA 1
ATOM 3304 C C . VAL B 1 37 ? -24.969 4.051 12.75 1 31.52 37 VAL B C 1
ATOM 3306 O O . VAL B 1 37 ? -24.688 4.18 13.938 1 31.52 37 VAL B O 1
ATOM 3309 N N . GLN B 1 38 ? -25.516 2.979 12.438 1 32.56 38 GLN B N 1
ATOM 3310 C CA . GLN B 1 38 ? -25.375 1.734 13.188 1 32.56 38 GLN B CA 1
ATOM 3311 C C . GLN B 1 38 ? -23.938 1.545 13.68 1 32.56 38 GLN B C 1
ATOM 3313 O O . GLN B 1 38 ? -23.016 1.415 12.875 1 32.56 38 GLN B O 1
ATOM 3318 N N . ARG B 1 39 ? -23.5 2.023 14.82 1 36.69 39 ARG B N 1
ATOM 3319 C CA . ARG B 1 39 ? -22.312 1.81 15.664 1 36.69 39 ARG B CA 1
ATOM 3320 C C . ARG B 1 39 ? -21.812 0.378 15.539 1 36.69 39 ARG B C 1
ATOM 3322 O O . ARG B 1 39 ? -20.766 0.033 16.094 1 36.69 39 ARG B O 1
ATOM 3329 N N . ALA B 1 40 ? -22.688 -0.418 14.992 1 37.56 40 ALA B N 1
ATOM 3330 C CA . ALA B 1 40 ? -22.359 -1.841 15.039 1 37.56 40 ALA B CA 1
ATOM 3331 C C . ALA B 1 40 ? -21.109 -2.141 14.203 1 37.56 40 ALA B C 1
ATOM 3333 O O . ALA B 1 40 ? -20.453 -3.166 14.406 1 37.56 40 ALA B O 1
ATOM 3334 N N . ASP B 1 41 ? -20.75 -1.298 13.195 1 41.97 41 ASP B N 1
ATOM 3335 C CA . ASP B 1 41 ? -19.672 -1.668 12.281 1 41.97 41 ASP B CA 1
ATOM 3336 C C . ASP B 1 41 ? -18.344 -1.074 12.727 1 41.97 41 ASP B C 1
ATOM 3338 O O . ASP B 1 41 ? -17.375 -1.047 11.961 1 41.97 41 ASP B O 1
ATOM 3342 N N . LEU B 1 42 ? -18.469 -0.336 13.852 1 47.06 42 LEU B N 1
ATOM 3343 C CA . LEU B 1 42 ? -17.172 0.237 14.195 1 47.06 42 LEU B CA 1
ATOM 3344 C C . LEU B 1 42 ? -16.25 -0.82 14.805 1 47.06 42 LEU B C 1
ATOM 3346 O O . LEU B 1 42 ? -16.656 -1.547 15.711 1 47.06 42 LEU B O 1
ATOM 3350 N N . PRO B 1 43 ? -15.242 -1.077 14.227 1 51.31 43 PRO B N 1
ATOM 3351 C CA . PRO B 1 43 ? -14.336 -2.115 14.734 1 51.31 43 PRO B CA 1
ATOM 3352 C C . PRO B 1 43 ? -13.867 -1.85 16.156 1 51.31 43 PRO B C 1
ATOM 3354 O O . PRO B 1 43 ? -13.656 -0.695 16.547 1 51.31 43 PRO B O 1
ATOM 3357 N N . ALA B 1 44 ? -14.172 -2.736 17.016 1 50.25 44 ALA B N 1
ATOM 3358 C CA . ALA B 1 44 ? -13.672 -2.725 18.391 1 50.25 44 ALA B CA 1
ATOM 3359 C C . ALA B 1 44 ? -12.172 -2.465 18.422 1 50.25 44 ALA B C 1
ATOM 3361 O O . ALA B 1 44 ? -11.43 -2.967 17.578 1 50.25 44 ALA B O 1
ATOM 3362 N N . VAL B 1 45 ? -11.781 -1.31 19.094 1 54.97 45 VAL B N 1
ATOM 3363 C CA . VAL B 1 45 ? -10.375 -1.08 19.406 1 54.97 45 VAL B CA 1
ATOM 3364 C C . VAL B 1 45 ? -9.734 -2.375 19.906 1 54.97 45 VAL B C 1
ATOM 3366 O O . VAL B 1 45 ? -10.352 -3.123 20.672 1 54.97 45 VAL B O 1
ATOM 3369 N N . ASP B 1 46 ? -8.664 -2.729 19.234 1 60.66 46 ASP B N 1
ATOM 3370 C CA . ASP B 1 46 ? -7.895 -3.891 19.672 1 60.66 46 ASP B CA 1
ATOM 3371 C C . ASP B 1 46 ? -7.625 -3.832 21.172 1 60.66 46 ASP B C 1
ATOM 3373 O O . ASP B 1 46 ? -7.02 -2.879 21.656 1 60.66 46 ASP B O 1
ATOM 3377 N N . ASP B 1 47 ? -8.156 -4.672 21.828 1 67.5 47 ASP B N 1
ATOM 3378 C CA . ASP B 1 47 ? -8.039 -4.789 23.281 1 67.5 47 ASP B CA 1
ATOM 3379 C C . ASP B 1 47 ? -6.582 -4.727 23.734 1 67.5 47 ASP B C 1
ATOM 3381 O O . ASP B 1 47 ? -6.27 -4.172 24.781 1 67.5 47 ASP B O 1
ATOM 3385 N N . SER B 1 48 ? -5.77 -5.145 22.859 1 69.25 48 SER B N 1
ATOM 3386 C CA . SER B 1 48 ? -4.359 -5.148 23.234 1 69.25 48 SER B CA 1
ATOM 3387 C C . SER B 1 48 ? -3.812 -3.729 23.344 1 69.25 48 SER B C 1
ATOM 3389 O O . SER B 1 48 ? -3.025 -3.424 24.234 1 69.25 48 SER B O 1
ATOM 3391 N N . CYS B 1 49 ? -4.383 -2.908 22.594 1 75.19 49 CYS B N 1
ATOM 3392 C CA . CYS B 1 49 ? -3.947 -1.518 22.609 1 75.19 49 CYS B CA 1
ATOM 3393 C C . CYS B 1 49 ? -4.418 -0.81 23.875 1 75.19 49 CYS B C 1
ATOM 3395 O O . CYS B 1 49 ? -3.648 -0.079 24.5 1 75.19 49 CYS B O 1
ATOM 3397 N N . VAL B 1 50 ? -5.555 -1.136 24.203 1 76.44 50 VAL B N 1
ATOM 3398 C CA . VAL B 1 50 ? -6.164 -0.526 25.375 1 76.44 50 VAL B CA 1
ATOM 3399 C C . VAL B 1 50 ? -5.391 -0.93 26.625 1 76.44 50 VAL B C 1
ATOM 3401 O O . VAL B 1 50 ? -5.09 -0.089 27.484 1 76.44 50 VAL B O 1
ATOM 3404 N N . ARG B 1 51 ? -5.035 -2.117 26.594 1 77.31 51 ARG B N 1
ATOM 3405 C CA . ARG B 1 51 ? -4.309 -2.615 27.766 1 77.31 51 ARG B CA 1
ATOM 3406 C C . ARG B 1 51 ? -2.932 -1.967 27.875 1 77.31 51 ARG B C 1
ATOM 3408 O O . ARG B 1 51 ? -2.488 -1.611 28.969 1 77.31 51 ARG B O 1
ATOM 3415 N N . SER B 1 52 ? -2.367 -1.834 26.766 1 77.56 52 SER B N 1
ATOM 3416 C CA . SER B 1 52 ? -1.041 -1.227 26.734 1 77.56 52 SER B CA 1
ATOM 3417 C C . SER B 1 52 ? -1.093 0.228 27.203 1 77.56 52 SER B C 1
ATOM 3419 O O . SER B 1 52 ? -0.246 0.669 27.984 1 77.56 52 SER B O 1
ATOM 3421 N N . VAL B 1 53 ? -2.088 0.917 26.781 1 80.06 53 VAL B N 1
ATOM 3422 C CA . VAL B 1 53 ? -2.238 2.326 27.125 1 80.06 53 VAL B CA 1
ATOM 3423 C C . VAL B 1 53 ? -2.59 2.453 28.609 1 80.06 53 VAL B C 1
ATOM 3425 O O . VAL B 1 53 ? -2.049 3.312 29.312 1 80.06 53 VAL B O 1
ATOM 3428 N N . SER B 1 54 ? -3.414 1.577 28.984 1 78.69 54 SER B N 1
ATOM 3429 C CA . SER B 1 54 ? -3.818 1.602 30.391 1 78.69 54 SER B CA 1
ATOM 3430 C C . SER B 1 54 ? -2.629 1.365 31.312 1 78.69 54 SER B C 1
ATOM 3432 O O . SER B 1 54 ? -2.492 2.029 32.344 1 78.69 54 SER B O 1
ATOM 3434 N N . ARG B 1 55 ? -1.848 0.476 30.938 1 78.69 55 ARG B N 1
ATOM 3435 C CA . ARG B 1 55 ? -0.65 0.185 31.719 1 78.69 55 ARG B CA 1
ATOM 3436 C C . ARG B 1 55 ? 0.296 1.382 31.734 1 78.69 55 ARG B C 1
ATOM 3438 O O . ARG B 1 55 ? 0.902 1.684 32.781 1 78.69 55 ARG B O 1
ATOM 3445 N N . ALA B 1 56 ? 0.333 1.994 30.625 1 77.88 56 ALA B N 1
ATOM 3446 C CA . ALA B 1 56 ? 1.231 3.139 30.5 1 77.88 56 ALA B CA 1
ATOM 3447 C C . ALA B 1 56 ? 0.739 4.32 31.328 1 77.88 56 ALA B C 1
ATOM 3449 O O . ALA B 1 56 ? 1.54 5.047 31.922 1 77.88 56 ALA B O 1
ATOM 3450 N N . LEU B 1 57 ? -0.516 4.48 31.422 1 79.69 57 LEU B N 1
ATOM 3451 C CA . LEU B 1 57 ? -1.108 5.605 32.125 1 79.69 57 LEU B CA 1
ATOM 3452 C C . LEU B 1 57 ? -0.904 5.465 33.656 1 79.69 57 LEU B C 1
ATOM 3454 O O . LEU B 1 57 ? -0.841 6.465 34.344 1 79.69 57 LEU B O 1
ATOM 3458 N N . ARG B 1 58 ? -0.82 4.25 33.969 1 77 58 ARG B N 1
ATOM 3459 C CA . ARG B 1 58 ? -0.585 4.031 35.375 1 77 58 ARG B CA 1
ATOM 3460 C C . ARG B 1 58 ? 0.815 4.484 35.781 1 77 58 ARG B C 1
ATOM 3462 O O . ARG B 1 58 ? 1.048 4.855 36.938 1 77 58 ARG B O 1
ATOM 3469 N N . ARG B 1 59 ? 1.634 4.457 34.812 1 69.12 59 ARG B N 1
ATOM 3470 C CA . ARG B 1 59 ? 3.033 4.758 35.094 1 69.12 59 ARG B CA 1
ATOM 3471 C C . ARG B 1 59 ? 3.402 6.156 34.594 1 69.12 59 ARG B C 1
ATOM 3473 O O . ARG B 1 59 ? 4.465 6.676 34.938 1 69.12 59 ARG B O 1
ATOM 3480 N N . GLY B 1 60 ? 2.479 6.578 33.719 1 64.81 60 GLY B N 1
ATOM 3481 C CA . GLY B 1 60 ? 2.883 7.77 33 1 64.81 60 GLY B CA 1
ATOM 3482 C C . GLY B 1 60 ? 2.646 9.055 33.75 1 64.81 60 GLY B C 1
ATOM 3483 O O . GLY B 1 60 ? 2.189 9.016 34.906 1 64.81 60 GLY B O 1
ATOM 3484 N N . SER B 1 61 ? 3.213 10.141 33.125 1 69.75 61 SER B N 1
ATOM 3485 C CA . SER B 1 61 ? 3.16 11.508 33.625 1 69.75 61 SER B CA 1
ATOM 3486 C C . SER B 1 61 ? 1.798 12.141 33.375 1 69.75 61 SER B C 1
ATOM 3488 O O . SER B 1 61 ? 0.999 11.609 32.594 1 69.75 61 SER B O 1
ATOM 3490 N N . SER B 1 62 ? 1.623 13.203 34.062 1 80.62 62 SER B N 1
ATOM 3491 C CA . SER B 1 62 ? 0.417 14.008 33.875 1 80.62 62 SER B CA 1
ATOM 3492 C C . SER B 1 62 ? 0.291 14.5 32.438 1 80.62 62 SER B C 1
ATOM 3494 O O . SER B 1 62 ? 1.278 14.922 31.844 1 80.62 62 SER B O 1
ATOM 3496 N N . LEU B 1 63 ? -0.836 14.289 31.906 1 89 63 LEU B N 1
ATOM 3497 C CA . LEU B 1 63 ? -1.109 14.75 30.547 1 89 63 LEU B CA 1
ATOM 3498 C C . LEU B 1 63 ? -1.69 16.156 30.562 1 89 63 LEU B C 1
ATOM 3500 O O . LEU B 1 63 ? -2.049 16.703 29.516 1 89 63 LEU B O 1
ATOM 3504 N N . ARG B 1 64 ? -1.508 16.719 31.75 1 83.94 64 ARG B N 1
ATOM 3505 C CA . ARG B 1 64 ? -2.02 18.062 31.891 1 83.94 64 ARG B CA 1
ATOM 3506 C C . ARG B 1 64 ? -1.229 19.047 31.016 1 83.94 64 ARG B C 1
ATOM 3508 O O . ARG B 1 64 ? -0.002 18.969 30.953 1 83.94 64 ARG B O 1
ATOM 3515 N N . ASN B 1 65 ? -1.812 19.828 30.203 1 87.38 65 ASN B N 1
ATOM 3516 C CA . ASN B 1 65 ? -1.253 20.922 29.422 1 87.38 65 ASN B CA 1
ATOM 3517 C C . ASN B 1 65 ? -0.575 20.406 28.156 1 87.38 65 ASN B C 1
ATOM 3519 O O . ASN B 1 65 ? 0.152 21.156 27.484 1 87.38 65 ASN B O 1
ATOM 3523 N N . ALA B 1 66 ? -0.729 19.109 27.953 1 91.75 66 ALA B N 1
ATOM 3524 C CA . ALA B 1 66 ? -0.236 18.641 26.656 1 91.75 66 ALA B CA 1
ATOM 3525 C C . ALA B 1 66 ? -1.008 19.281 25.516 1 91.75 66 ALA B C 1
ATOM 3527 O O . ALA B 1 66 ? -2.238 19.375 25.562 1 91.75 66 ALA B O 1
ATOM 3528 N N . LYS B 1 67 ? -0.213 19.75 24.516 1 93.88 67 LYS B N 1
ATOM 3529 C CA . LYS B 1 67 ? -0.852 20.547 23.469 1 93.88 67 LYS B CA 1
ATOM 3530 C C . LYS B 1 67 ? -0.838 19.797 22.141 1 93.88 67 LYS B C 1
ATOM 3532 O O . LYS B 1 67 ? -1.573 20.156 21.219 1 93.88 67 LYS B O 1
ATOM 3537 N N . THR B 1 68 ? 0.048 18.812 22 1 96 68 THR B N 1
ATOM 3538 C CA . THR B 1 68 ? 0.192 18.125 20.734 1 96 68 THR B CA 1
ATOM 3539 C C . THR B 1 68 ? 0.153 16.609 20.938 1 96 68 THR B C 1
ATOM 3541 O O . THR B 1 68 ? 0.348 16.125 22.047 1 96 68 THR B O 1
ATOM 3544 N N . LEU B 1 69 ? -0.078 15.859 19.859 1 96.12 69 LEU B N 1
ATOM 3545 C CA . LEU B 1 69 ? -0.027 14.406 19.906 1 96.12 69 LEU B CA 1
ATOM 3546 C C . LEU B 1 69 ? 1.354 13.922 20.344 1 96.12 69 LEU B C 1
ATOM 3548 O O . LEU B 1 69 ? 1.47 12.969 21.109 1 96.12 69 LEU B O 1
ATOM 3552 N N . THR B 1 70 ? 2.344 14.602 19.828 1 95.62 70 THR B N 1
ATOM 3553 C CA . THR B 1 70 ? 3.709 14.234 20.188 1 95.62 70 THR B CA 1
ATOM 3554 C C . THR B 1 70 ? 3.91 14.32 21.703 1 95.62 70 THR B C 1
ATOM 3556 O O . THR B 1 70 ? 4.445 13.398 22.312 1 95.62 70 THR B O 1
ATOM 3559 N N . GLU B 1 71 ? 3.439 15.375 22.281 1 94.31 71 GLU B N 1
ATOM 3560 C CA . GLU B 1 71 ? 3.574 15.555 23.719 1 94.31 71 GLU B CA 1
ATOM 3561 C C . GLU B 1 71 ? 2.795 14.484 24.484 1 94.31 71 GLU B C 1
ATOM 3563 O O . GLU B 1 71 ? 3.279 13.945 25.484 1 94.31 71 GLU B O 1
ATOM 3568 N N . ILE B 1 72 ? 1.631 14.203 24.031 1 93.81 72 ILE B N 1
ATOM 3569 C CA . ILE B 1 72 ? 0.778 13.211 24.672 1 93.81 72 ILE B CA 1
ATOM 3570 C C . ILE B 1 72 ? 1.486 11.859 24.719 1 93.81 72 ILE B C 1
ATOM 3572 O O . ILE B 1 72 ? 1.586 11.234 25.766 1 93.81 72 ILE B O 1
ATOM 3576 N N . TRP B 1 73 ? 2.02 11.492 23.688 1 93.06 73 TRP B N 1
ATOM 3577 C CA . TRP B 1 73 ? 2.566 10.141 23.594 1 93.06 73 TRP B CA 1
ATOM 3578 C C . TRP B 1 73 ? 3.963 10.086 24.203 1 93.06 73 TRP B C 1
ATOM 3580 O O . TRP B 1 73 ? 4.383 9.039 24.703 1 93.06 73 TRP B O 1
ATOM 3590 N N . ASP B 1 74 ? 4.688 11.227 24.219 1 92.69 74 ASP B N 1
ATOM 3591 C CA . ASP B 1 74 ? 5.945 11.289 24.953 1 92.69 74 ASP B CA 1
ATOM 3592 C C . ASP B 1 74 ? 5.703 11.156 26.469 1 92.69 74 ASP B C 1
ATOM 3594 O O . ASP B 1 74 ? 6.496 10.523 27.172 1 92.69 74 ASP B O 1
ATOM 3598 N N . ARG B 1 75 ? 4.625 11.703 26.844 1 91.31 75 ARG B N 1
ATOM 3599 C CA . ARG B 1 75 ? 4.328 11.688 28.281 1 91.31 75 ARG B CA 1
ATOM 3600 C C . ARG B 1 75 ? 3.674 10.375 28.688 1 91.31 75 ARG B C 1
ATOM 3602 O O . ARG B 1 75 ? 3.885 9.891 29.797 1 91.31 75 ARG B O 1
ATOM 3609 N N . THR B 1 76 ? 2.877 9.805 27.844 1 89.19 76 THR B N 1
ATOM 3610 C CA . THR B 1 76 ? 2.211 8.531 28.109 1 89.19 76 THR B CA 1
ATOM 3611 C C . THR B 1 76 ? 3.213 7.379 28.078 1 89.19 76 THR B C 1
ATOM 3613 O O . THR B 1 76 ? 3.119 6.449 28.891 1 89.19 76 THR B O 1
ATOM 3616 N N . LEU B 1 77 ? 4.168 7.52 27.125 1 89.06 77 LEU B N 1
ATOM 3617 C CA . LEU B 1 77 ? 5.16 6.473 26.938 1 89.06 77 LEU B CA 1
ATOM 3618 C C . LEU B 1 77 ? 6.566 7.062 26.859 1 89.06 77 LEU B C 1
ATOM 3620 O O . LEU B 1 77 ? 7.23 6.965 25.828 1 89.06 77 LEU B O 1
ATOM 3624 N N . PRO B 1 78 ? 7.039 7.527 27.984 1 82.62 78 PRO B N 1
ATOM 3625 C CA . PRO B 1 78 ? 8.398 8.062 27.969 1 82.62 78 PRO B CA 1
ATOM 3626 C C . PRO B 1 78 ? 9.438 7.012 27.562 1 82.62 78 PRO B C 1
ATOM 3628 O O . PRO B 1 78 ? 10.391 7.32 26.859 1 82.62 78 PRO B O 1
ATOM 3631 N N . VAL B 1 79 ? 9.172 5.801 28.094 1 80.31 79 VAL B N 1
ATOM 3632 C CA . VAL B 1 79 ? 9.922 4.625 27.672 1 80.31 79 VAL B CA 1
ATOM 3633 C C . VAL B 1 79 ? 8.969 3.557 27.141 1 80.31 79 VAL B C 1
ATOM 3635 O O . VAL B 1 79 ? 7.918 3.303 27.75 1 80.31 79 VAL B O 1
ATOM 3638 N N . THR B 1 80 ? 9.375 3.113 26.031 1 80.94 80 THR B N 1
ATOM 3639 C CA . THR B 1 80 ? 8.469 2.119 25.469 1 80.94 80 THR B CA 1
ATOM 3640 C C . THR B 1 80 ? 8.625 0.779 26.188 1 80.94 80 THR B C 1
ATOM 3642 O O . THR B 1 80 ? 9.742 0.387 26.547 1 80.94 80 THR B O 1
ATOM 3645 N N . SER B 1 81 ? 7.5 0.198 26.438 1 80.06 81 SER B N 1
ATOM 3646 C CA . SER B 1 81 ? 7.434 -1.162 26.953 1 80.06 81 SER B CA 1
ATOM 3647 C C . SER B 1 81 ? 6.953 -2.141 25.891 1 80.06 81 SER B C 1
ATOM 3649 O O . SER B 1 81 ? 6.898 -1.798 24.703 1 80.06 81 SER B O 1
ATOM 3651 N N . LYS B 1 82 ? 6.758 -3.32 26.328 1 77.88 82 LYS B N 1
ATOM 3652 C CA . LYS B 1 82 ? 6.379 -4.367 25.391 1 77.88 82 LYS B CA 1
ATOM 3653 C C . LYS B 1 82 ? 5.137 -3.977 24.594 1 77.88 82 LYS B C 1
ATOM 3655 O O . LYS B 1 82 ? 4.109 -3.627 25.172 1 77.88 82 LYS B O 1
ATOM 3660 N N . ASP B 1 83 ? 5.254 -3.932 23.344 1 80.62 83 ASP B N 1
ATOM 3661 C CA . ASP B 1 83 ? 4.176 -3.773 22.375 1 80.62 83 ASP B CA 1
ATOM 3662 C C . ASP B 1 83 ? 3.541 -2.389 22.469 1 80.62 83 ASP B C 1
ATOM 3664 O O . ASP B 1 83 ? 2.322 -2.246 22.344 1 80.62 83 ASP B O 1
ATOM 3668 N N . THR B 1 84 ? 4.422 -1.363 22.812 1 87.75 84 THR B N 1
ATOM 3669 C CA . THR B 1 84 ? 3.893 -0.006 22.875 1 87.75 84 THR B CA 1
ATOM 3670 C C . THR B 1 84 ? 4.625 0.912 21.906 1 87.75 84 THR B C 1
ATOM 3672 O O . THR B 1 84 ? 4.219 2.059 21.703 1 87.75 84 THR B O 1
ATOM 3675 N N . ARG B 1 85 ? 5.602 0.393 21.328 1 91.31 85 ARG B N 1
ATOM 3676 C CA . ARG B 1 85 ? 6.422 1.236 20.453 1 91.31 85 ARG B CA 1
ATOM 3677 C C . ARG B 1 85 ? 5.617 1.755 19.266 1 91.31 85 ARG B C 1
ATOM 3679 O O . ARG B 1 85 ? 5.734 2.924 18.906 1 91.31 85 ARG B O 1
ATOM 3686 N N . ALA B 1 86 ? 4.824 0.852 18.703 1 93.56 86 ALA B N 1
ATOM 3687 C CA . ALA B 1 86 ? 3.998 1.25 17.562 1 93.56 86 ALA B CA 1
ATOM 3688 C C . ALA B 1 86 ? 3.064 2.396 17.938 1 93.56 86 ALA B C 1
ATOM 3690 O O . ALA B 1 86 ? 2.879 3.336 17.172 1 93.56 86 ALA B O 1
ATOM 3691 N N . LEU B 1 87 ? 2.541 2.328 19.109 1 92.25 87 LEU B N 1
ATOM 3692 C CA . LEU B 1 87 ? 1.609 3.348 19.578 1 92.25 87 LEU B CA 1
ATOM 3693 C C . LEU B 1 87 ? 2.303 4.699 19.703 1 92.25 87 LEU B C 1
ATOM 3695 O O . LEU B 1 87 ? 1.796 5.707 19.203 1 92.25 87 LEU B O 1
ATOM 3699 N N . LYS B 1 88 ? 3.385 4.691 20.281 1 93 88 LYS B N 1
ATOM 3700 C CA . LYS B 1 88 ? 4.117 5.938 20.469 1 93 88 LYS B CA 1
ATOM 3701 C C . LYS B 1 88 ? 4.594 6.504 19.141 1 93 88 LYS B C 1
ATOM 3703 O O . LYS B 1 88 ? 4.312 7.66 18.812 1 93 88 LYS B O 1
ATOM 3708 N N . GLU B 1 89 ? 5.176 5.645 18.344 1 96.12 89 GLU B N 1
ATOM 3709 C CA . GLU B 1 89 ? 5.863 6.121 17.156 1 96.12 89 GLU B CA 1
ATOM 3710 C C . GLU B 1 89 ? 4.867 6.457 16.047 1 96.12 89 GLU B C 1
ATOM 3712 O O . GLU B 1 89 ? 5.203 7.18 15.102 1 96.12 89 GLU B O 1
ATOM 3717 N N . SER B 1 90 ? 3.66 5.902 16.125 1 96.88 90 SER B N 1
ATOM 3718 C CA . SER B 1 90 ? 2.619 6.262 15.164 1 96.88 90 SER B CA 1
ATOM 3719 C C . SER B 1 90 ? 1.696 7.336 15.727 1 96.88 90 SER B C 1
ATOM 3721 O O . SER B 1 90 ? 0.647 7.625 15.141 1 96.88 90 SER B O 1
ATOM 3723 N N . LEU B 1 91 ? 2.031 7.848 16.859 1 96.25 91 LEU B N 1
ATOM 3724 C CA . LEU B 1 91 ? 1.266 8.898 17.531 1 96.25 91 LEU B CA 1
ATOM 3725 C C . LEU B 1 91 ? -0.163 8.438 17.797 1 96.25 91 LEU B C 1
ATOM 3727 O O . LEU B 1 91 ? -1.118 9.164 17.5 1 96.25 91 LEU B O 1
ATOM 3731 N N . GLY B 1 92 ? -0.242 7.176 18.234 1 93.25 92 GLY B N 1
ATOM 3732 C CA . GLY B 1 92 ? -1.518 6.613 18.656 1 93.25 92 GLY B CA 1
ATOM 3733 C C . GLY B 1 92 ? -2.326 6.047 17.5 1 93.25 92 GLY B C 1
ATOM 3734 O O . GLY B 1 92 ? -3.51 5.742 17.656 1 93.25 92 GLY B O 1
ATOM 3735 N N . PHE B 1 93 ? -1.758 5.871 16.359 1 95.12 93 PHE B N 1
ATOM 3736 C CA . PHE B 1 93 ? -2.479 5.477 15.148 1 95.12 93 PHE B CA 1
ATOM 3737 C C . PHE B 1 93 ? -2.559 3.959 15.039 1 95.12 93 PHE B C 1
ATOM 3739 O O . PHE B 1 93 ? -3.609 3.41 14.695 1 95.12 93 PHE B O 1
ATOM 3746 N N . TRP B 1 94 ? -1.432 3.297 15.281 1 93.44 94 TRP B N 1
ATOM 3747 C CA . TRP B 1 94 ? -1.395 1.844 15.156 1 93.44 94 TRP B CA 1
ATOM 3748 C C . TRP B 1 94 ? -1.002 1.195 16.484 1 93.44 94 TRP B C 1
ATOM 3750 O O . TRP B 1 94 ? -0.175 1.732 17.219 1 93.44 94 TRP B O 1
ATOM 3760 N N . CYS B 1 95 ? -1.62 0.061 16.766 1 88.75 95 CYS B N 1
ATOM 3761 C CA . CYS B 1 95 ? -1.281 -0.822 17.875 1 88.75 95 CYS B CA 1
ATOM 3762 C C . CYS B 1 95 ? -0.851 -2.193 17.375 1 88.75 95 CYS B C 1
ATOM 3764 O O . CYS B 1 95 ? -1.691 -3.059 17.109 1 88.75 95 CYS B O 1
ATOM 3766 N N . GLU B 1 96 ? 0.39 -2.309 17.188 1 88 96 GLU B N 1
ATOM 3767 C CA . GLU B 1 96 ? 0.964 -3.541 16.656 1 88 96 GLU B CA 1
ATOM 3768 C C . GLU B 1 96 ? 2.057 -4.086 17.562 1 88 96 GLU B C 1
ATOM 3770 O O . GLU B 1 96 ? 2.551 -3.373 18.438 1 88 96 GLU B O 1
ATOM 3775 N N . SER B 1 97 ? 2.383 -5.363 17.344 1 85.56 97 SER B N 1
ATOM 3776 C CA . SER B 1 97 ? 3.453 -5.969 18.141 1 85.56 97 SER B CA 1
ATOM 3777 C C . SER B 1 97 ? 4.793 -5.301 17.844 1 85.56 97 SER B C 1
ATOM 3779 O O . SER B 1 97 ? 5.008 -4.766 16.766 1 85.56 97 SER B O 1
ATOM 3781 N N . ASP B 1 98 ? 5.668 -5.355 18.859 1 87.75 98 ASP B N 1
ATOM 3782 C CA . ASP B 1 98 ? 7.008 -4.809 18.688 1 87.75 98 ASP B CA 1
ATOM 3783 C C . ASP B 1 98 ? 7.738 -5.492 17.531 1 87.75 98 ASP B C 1
ATOM 3785 O O . ASP B 1 98 ? 8.508 -4.855 16.812 1 87.75 98 ASP B O 1
ATOM 3789 N N . ALA B 1 99 ? 7.461 -6.746 17.328 1 87.06 99 ALA B N 1
ATOM 3790 C CA . ALA B 1 99 ? 8.109 -7.508 16.266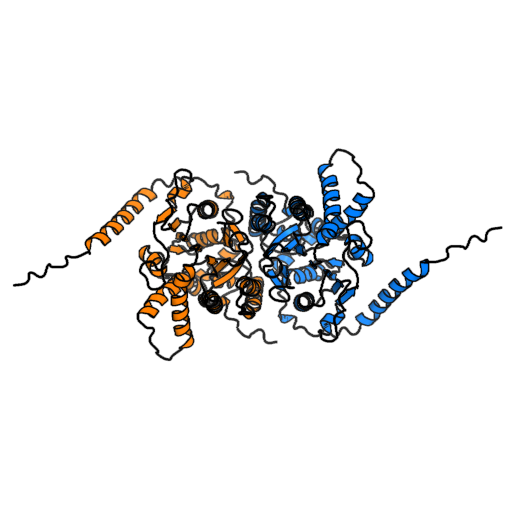 1 87.06 99 ALA B CA 1
ATOM 3791 C C . ALA B 1 99 ? 7.703 -6.988 14.891 1 87.06 99 ALA B C 1
ATOM 3793 O O . ALA B 1 99 ? 8.555 -6.738 14.031 1 87.06 99 ALA B O 1
ATOM 3794 N N . LEU B 1 100 ? 6.441 -6.844 14.711 1 90.06 100 LEU B N 1
ATOM 3795 C CA . LEU B 1 100 ? 5.961 -6.324 13.438 1 90.06 100 LEU B CA 1
ATOM 3796 C C . LEU B 1 100 ? 6.43 -4.891 13.219 1 90.06 100 LEU B C 1
ATOM 3798 O O . LEU B 1 100 ? 6.836 -4.527 12.117 1 90.06 100 LEU B O 1
ATOM 3802 N N . TRP B 1 101 ? 6.41 -4.102 14.289 1 92.88 101 TRP B N 1
ATOM 3803 C CA . TRP B 1 101 ? 6.805 -2.699 14.188 1 92.88 101 TRP B CA 1
ATOM 3804 C C . TRP B 1 101 ? 8.281 -2.576 13.836 1 92.88 101 TRP B C 1
ATOM 3806 O O . TRP B 1 101 ? 8.68 -1.688 13.078 1 92.88 101 TRP B O 1
ATOM 3816 N N . ALA B 1 102 ? 9.062 -3.457 14.406 1 92.56 102 ALA B N 1
ATOM 3817 C CA . ALA B 1 102 ? 10.484 -3.473 14.07 1 92.56 102 ALA B CA 1
ATOM 3818 C C . ALA B 1 102 ? 10.688 -3.725 12.578 1 92.56 102 ALA B C 1
ATOM 3820 O O . ALA B 1 102 ? 11.539 -3.092 11.945 1 92.56 102 ALA B O 1
ATOM 3821 N N . GLN B 1 103 ? 9.883 -4.598 12.031 1 93.06 103 GLN B N 1
ATOM 3822 C CA . GLN B 1 103 ? 9.977 -4.887 10.602 1 93.06 103 GLN B CA 1
ATOM 3823 C C . GLN B 1 103 ? 9.547 -3.682 9.766 1 93.06 103 GLN B C 1
ATOM 3825 O O . GLN B 1 103 ? 10.141 -3.398 8.727 1 93.06 103 GLN B O 1
ATOM 3830 N N . ARG B 1 104 ? 8.531 -2.988 10.227 1 95.12 104 ARG B N 1
ATOM 3831 C CA . ARG B 1 104 ? 8.094 -1.777 9.539 1 95.12 104 ARG B CA 1
ATOM 3832 C C . ARG B 1 104 ? 9.219 -0.743 9.492 1 95.12 104 ARG B C 1
ATOM 3834 O O . ARG B 1 104 ? 9.43 -0.106 8.453 1 95.12 104 ARG B O 1
ATOM 3841 N N . ARG B 1 105 ? 9.867 -0.627 10.633 1 95.19 105 ARG B N 1
ATOM 3842 C CA . ARG B 1 105 ? 10.953 0.344 10.727 1 95.19 105 ARG B CA 1
ATOM 3843 C C . ARG B 1 105 ? 12.086 -0.013 9.781 1 95.19 105 ARG B C 1
ATOM 3845 O O . ARG B 1 105 ? 12.602 0.851 9.062 1 95.19 105 ARG B O 1
ATOM 3852 N N . ILE B 1 106 ? 12.422 -1.262 9.734 1 93.75 106 ILE B N 1
ATOM 3853 C CA . ILE B 1 106 ? 13.516 -1.729 8.883 1 93.75 106 ILE B CA 1
ATOM 3854 C C . ILE B 1 106 ? 13.164 -1.496 7.418 1 93.75 106 ILE B C 1
ATOM 3856 O O . ILE B 1 106 ? 13.977 -0.971 6.656 1 93.75 106 ILE B O 1
ATOM 3860 N N . ARG B 1 107 ? 11.992 -1.861 7.109 1 94.12 107 ARG B N 1
ATOM 3861 C CA . ARG B 1 107 ? 11.523 -1.68 5.742 1 94.12 107 ARG B CA 1
ATOM 3862 C C . ARG B 1 107 ? 11.508 -0.203 5.359 1 94.12 107 ARG B C 1
ATOM 3864 O O . ARG B 1 107 ? 11.906 0.162 4.25 1 94.12 107 ARG B O 1
ATOM 3871 N N . SER B 1 108 ? 11.039 0.631 6.215 1 95.75 108 SER B N 1
ATOM 3872 C CA . SER B 1 108 ? 11.008 2.068 5.969 1 95.75 108 SER B CA 1
ATOM 3873 C C . SER B 1 108 ? 12.406 2.623 5.738 1 95.75 108 SER B C 1
ATOM 3875 O O . SER B 1 108 ? 12.633 3.391 4.801 1 95.75 108 SER B O 1
ATOM 3877 N N . GLN B 1 109 ? 13.305 2.203 6.543 1 94.25 109 GLN B N 1
ATOM 3878 C CA . GLN B 1 109 ? 14.688 2.676 6.441 1 94.25 109 GLN B CA 1
ATOM 3879 C C . GLN B 1 109 ? 15.305 2.277 5.102 1 94.25 109 GLN B C 1
ATOM 3881 O O . GLN B 1 109 ? 16 3.076 4.473 1 94.25 109 GLN B O 1
ATOM 3886 N N . ARG B 1 110 ? 15.062 1.075 4.711 1 92.62 110 ARG B N 1
ATOM 3887 C CA . ARG B 1 110 ? 15.617 0.581 3.457 1 92.62 110 ARG B CA 1
ATOM 3888 C C . ARG B 1 110 ? 15.156 1.428 2.279 1 92.62 110 ARG B C 1
ATOM 3890 O O . ARG B 1 110 ? 15.953 1.791 1.413 1 92.62 110 ARG B O 1
ATOM 3897 N N . GLN B 1 111 ? 13.906 1.719 2.273 1 93.94 111 GLN B N 1
ATOM 3898 C CA . GLN B 1 111 ? 13.383 2.514 1.169 1 93.94 111 GLN B CA 1
ATOM 3899 C C . GLN B 1 111 ? 13.859 3.961 1.258 1 93.94 111 GLN B C 1
ATOM 3901 O O . GLN B 1 111 ? 14.148 4.59 0.237 1 93.94 111 GLN B O 1
ATOM 3906 N N . ARG B 1 112 ? 13.945 4.523 2.445 1 93.88 112 ARG B N 1
ATOM 3907 C CA . ARG B 1 112 ? 14.32 5.922 2.643 1 93.88 112 ARG B CA 1
ATOM 3908 C C . ARG B 1 112 ? 15.727 6.191 2.111 1 93.88 112 ARG B C 1
ATOM 3910 O O . ARG B 1 112 ? 16.016 7.289 1.627 1 93.88 112 ARG B O 1
ATOM 3917 N N . LYS B 1 113 ? 16.547 5.199 2.094 1 91.75 113 LYS B N 1
ATOM 3918 C CA . LYS B 1 113 ? 17.938 5.336 1.642 1 91.75 113 LYS B CA 1
ATOM 3919 C C . LYS B 1 113 ? 18 5.438 0.12 1 91.75 113 LYS B C 1
ATOM 3921 O O . LYS B 1 113 ? 19.031 5.828 -0.433 1 91.75 113 LYS B O 1
ATOM 3926 N N . ARG B 1 114 ? 16.891 5.145 -0.481 1 91.81 114 ARG B N 1
ATOM 3927 C CA . ARG B 1 114 ? 16.938 5.141 -1.939 1 91.81 114 ARG B CA 1
ATOM 3928 C C . ARG B 1 114 ? 15.805 5.973 -2.531 1 91.81 114 ARG B C 1
ATOM 3930 O O . ARG B 1 114 ? 15.258 5.617 -3.576 1 91.81 114 ARG B O 1
ATOM 3937 N N . GLN B 1 115 ? 15.43 7.012 -1.835 1 94.19 115 GLN B N 1
ATOM 3938 C CA . GLN B 1 115 ? 14.312 7.84 -2.27 1 94.19 115 GLN B CA 1
ATOM 3939 C C . GLN B 1 115 ? 14.68 8.664 -3.5 1 94.19 115 GLN B C 1
ATOM 3941 O O . GLN B 1 115 ? 13.812 9.031 -4.293 1 94.19 115 GLN B O 1
ATOM 3946 N N . THR B 1 116 ? 15.953 9.031 -3.645 1 91.69 116 THR B N 1
ATOM 3947 C CA . THR B 1 116 ? 16.375 9.805 -4.809 1 91.69 116 THR B CA 1
ATOM 3948 C C . THR B 1 116 ? 17.438 9.047 -5.598 1 91.69 116 THR B C 1
ATOM 3950 O O . THR B 1 116 ? 18.547 8.82 -5.098 1 91.69 116 THR B O 1
ATOM 3953 N N . VAL B 1 117 ? 17.078 8.719 -6.82 1 87.56 117 VAL B N 1
ATOM 3954 C CA . VAL B 1 117 ? 17.984 7.957 -7.68 1 87.56 117 VAL B CA 1
ATOM 3955 C C . VAL B 1 117 ? 18.484 8.844 -8.82 1 87.56 117 VAL B C 1
ATOM 3957 O O . VAL B 1 117 ? 19.641 8.727 -9.25 1 87.56 117 VAL B O 1
ATOM 3960 N N . THR B 1 118 ? 17.641 9.672 -9.273 1 90.19 118 THR B N 1
ATOM 3961 C CA . THR B 1 118 ? 18.031 10.5 -10.414 1 90.19 118 THR B CA 1
ATOM 3962 C C . THR B 1 118 ? 17.359 11.875 -10.328 1 90.19 118 THR B C 1
ATOM 3964 O O . THR B 1 118 ? 16.266 12.008 -9.766 1 90.19 118 THR B O 1
ATOM 3967 N N . LEU B 1 119 ? 18.031 12.859 -10.852 1 93.06 119 LEU B N 1
ATOM 3968 C CA . LEU B 1 119 ? 17.469 14.203 -10.977 1 93.06 119 LEU B CA 1
ATOM 3969 C C . LEU B 1 119 ? 17.344 14.609 -12.438 1 93.06 119 LEU B C 1
ATOM 3971 O O . LEU B 1 119 ? 17.453 15.789 -12.773 1 93.06 119 LEU B O 1
ATOM 3975 N N . GLU B 1 120 ? 17.078 13.594 -13.242 1 88.44 120 GLU B N 1
ATOM 3976 C CA . GLU B 1 120 ? 16.859 13.844 -14.664 1 88.44 120 GLU B CA 1
ATOM 3977 C C . GLU B 1 120 ? 15.711 14.82 -14.883 1 88.44 120 GLU B C 1
ATOM 3979 O O . GLU B 1 120 ? 14.711 14.781 -14.164 1 88.44 120 GLU B O 1
ATOM 3984 N N . PRO B 1 121 ? 15.773 15.648 -15.898 1 89.25 121 PRO B N 1
ATOM 3985 C CA . PRO B 1 121 ? 14.875 16.797 -16.062 1 89.25 121 PRO B CA 1
ATOM 3986 C C . PRO B 1 121 ? 13.461 16.375 -16.469 1 89.25 121 PRO B C 1
ATOM 3988 O O . PRO B 1 121 ? 12.523 17.172 -16.344 1 89.25 121 PRO B O 1
ATOM 3991 N N . ASN B 1 122 ? 13.219 15.266 -16.922 1 89.44 122 ASN B N 1
ATOM 3992 C CA . ASN B 1 122 ? 11.867 14.812 -17.25 1 89.44 122 ASN B CA 1
ATOM 3993 C C . ASN B 1 122 ? 11.086 14.43 -16 1 89.44 122 ASN B C 1
ATOM 3995 O O . ASN B 1 122 ? 11.406 13.438 -15.336 1 89.44 122 ASN B O 1
ATOM 3999 N N . PRO B 1 123 ? 10.016 15.156 -15.703 1 90.88 123 PRO B N 1
ATOM 4000 C CA . PRO B 1 123 ? 9.273 14.914 -14.461 1 90.88 123 PRO B CA 1
ATOM 4001 C C . PRO B 1 123 ? 8.742 13.484 -14.359 1 90.88 123 PRO B C 1
ATOM 4003 O O . PRO B 1 123 ? 8.703 12.914 -13.273 1 90.88 123 PRO B O 1
ATOM 4006 N N . SER B 1 124 ? 8.344 12.984 -15.492 1 87.88 124 SER B N 1
ATOM 4007 C CA . SER B 1 124 ? 7.836 11.617 -15.477 1 87.88 124 SER B CA 1
ATOM 4008 C C . SER B 1 124 ? 8.93 10.633 -15.062 1 87.88 124 SER B C 1
ATOM 4010 O O . SER B 1 124 ? 8.664 9.672 -14.336 1 87.88 124 SER B O 1
ATOM 4012 N N . VAL B 1 125 ? 10.086 10.875 -15.547 1 88.56 125 VAL B N 1
ATOM 4013 C CA . VAL B 1 125 ? 11.219 10.023 -15.195 1 88.56 125 VAL B CA 1
ATOM 4014 C C . VAL B 1 125 ? 11.594 10.242 -13.734 1 88.56 125 VAL B C 1
ATOM 4016 O O . VAL B 1 125 ? 11.93 9.289 -13.023 1 88.56 125 VAL B O 1
ATOM 4019 N N . PHE B 1 126 ? 11.523 11.469 -13.258 1 92.94 126 PHE B N 1
ATOM 4020 C CA . PHE B 1 126 ? 11.789 11.797 -11.867 1 92.94 126 PHE B CA 1
ATOM 4021 C C . PHE B 1 126 ? 10.852 11.031 -10.938 1 92.94 126 PHE B C 1
ATOM 4023 O O . PHE B 1 126 ? 11.305 10.359 -10.008 1 92.94 126 PHE B O 1
ATOM 4030 N N . PHE B 1 127 ? 9.586 11.086 -11.234 1 92.56 127 PHE B N 1
ATOM 4031 C CA . PHE B 1 127 ? 8.602 10.438 -10.367 1 92.56 127 PHE B CA 1
ATOM 4032 C C . PHE B 1 127 ? 8.719 8.922 -10.453 1 92.56 127 PHE B C 1
ATOM 4034 O O . PHE B 1 127 ? 8.531 8.227 -9.461 1 92.56 127 PHE B O 1
ATOM 4041 N N . TYR B 1 128 ? 9.047 8.469 -11.609 1 89.62 128 TYR B N 1
ATOM 4042 C CA . TYR B 1 128 ? 9.125 7.027 -11.836 1 89.62 128 TYR B CA 1
ATOM 4043 C C . TYR B 1 128 ? 10.266 6.414 -11.031 1 89.62 128 TYR B C 1
ATOM 4045 O O . TYR B 1 128 ? 10.188 5.254 -10.617 1 89.62 128 TYR B O 1
ATOM 4053 N N . ASN B 1 129 ? 11.266 7.215 -10.695 1 92.44 129 ASN B N 1
ATOM 4054 C CA . ASN B 1 129 ? 12.484 6.652 -10.133 1 92.44 129 ASN B CA 1
ATOM 4055 C C . ASN B 1 129 ? 12.688 7.094 -8.688 1 92.44 129 ASN B C 1
ATOM 4057 O O . ASN B 1 129 ? 13.594 6.609 -8.008 1 92.44 129 ASN B O 1
ATOM 4061 N N . ASN B 1 130 ? 11.828 8.055 -8.305 1 94.94 130 ASN B N 1
ATOM 4062 C CA . ASN B 1 130 ? 12.117 8.656 -7.008 1 94.94 130 ASN B CA 1
ATOM 4063 C C . ASN B 1 130 ? 10.891 8.641 -6.098 1 94.94 130 ASN B C 1
ATOM 4065 O O . ASN B 1 130 ? 9.766 8.531 -6.574 1 94.94 130 ASN B O 1
ATOM 4069 N N . TRP B 1 131 ? 11.148 8.648 -4.789 1 96.31 131 TRP B N 1
ATOM 4070 C CA . TRP B 1 131 ? 10.195 8.945 -3.725 1 96.31 131 TRP B CA 1
ATOM 4071 C C . TRP B 1 131 ? 9.039 7.949 -3.729 1 96.31 131 TRP B C 1
ATOM 4073 O O . TRP B 1 131 ? 7.875 8.344 -3.764 1 96.31 131 TRP B O 1
ATOM 4083 N N . GLU B 1 132 ? 9.383 6.727 -3.609 1 96.06 132 GLU B N 1
ATOM 4084 C CA . GLU B 1 132 ? 8.445 5.613 -3.5 1 96.06 132 GLU B CA 1
ATOM 4085 C C . GLU B 1 132 ? 7.918 5.473 -2.074 1 96.06 132 GLU B C 1
ATOM 4087 O O . GLU B 1 132 ? 8.547 5.953 -1.126 1 96.06 132 GLU B O 1
ATOM 4092 N N . PRO B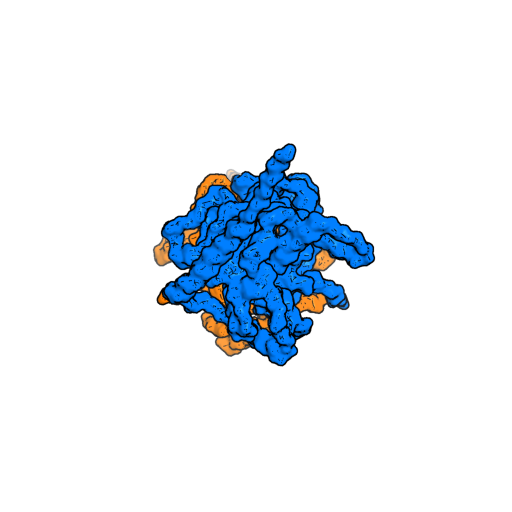 1 133 ? 6.746 4.895 -1.916 1 96.88 133 PRO B N 1
ATOM 4093 C CA . PRO B 1 133 ? 6.238 4.652 -0.563 1 96.88 133 PRO B CA 1
ATOM 4094 C C . PRO B 1 133 ? 7.258 3.953 0.333 1 96.88 133 PRO B C 1
ATOM 4096 O O . PRO B 1 133 ? 7.848 2.945 -0.066 1 96.88 133 PRO B O 1
ATOM 4099 N N . ASP B 1 134 ? 7.457 4.539 1.531 1 97.06 134 ASP B N 1
ATOM 4100 C CA . ASP B 1 134 ? 8.438 3.971 2.455 1 97.06 134 ASP B CA 1
ATOM 4101 C C . ASP B 1 134 ? 7.754 3.426 3.709 1 97.06 134 ASP B C 1
ATOM 4103 O O . ASP B 1 134 ? 8.422 3.076 4.684 1 97.06 134 ASP B O 1
ATOM 4107 N N . ILE B 1 135 ? 6.469 3.381 3.693 1 97.06 135 ILE B N 1
ATOM 4108 C CA . ILE B 1 135 ? 5.691 2.709 4.727 1 97.06 135 ILE B CA 1
ATOM 4109 C C . ILE B 1 135 ? 4.426 2.113 4.117 1 97.06 135 ILE B C 1
ATOM 4111 O O . ILE B 1 135 ? 3.91 2.623 3.119 1 97.06 135 ILE B O 1
ATOM 4115 N N . GLY B 1 136 ? 3.99 1.004 4.637 1 95.69 136 GLY B N 1
ATOM 4116 C CA . GLY B 1 136 ? 2.752 0.403 4.168 1 95.69 136 GLY B CA 1
ATOM 4117 C C . GLY B 1 136 ? 1.562 0.715 5.055 1 95.69 136 GLY B C 1
ATOM 4118 O O . GLY B 1 136 ? 1.725 0.97 6.25 1 95.69 136 GLY B O 1
ATOM 4119 N N . CYS B 1 137 ? 0.419 0.674 4.469 1 96.69 137 CYS B N 1
ATOM 4120 C CA . CYS B 1 137 ? -0.835 0.868 5.191 1 96.69 137 CYS B CA 1
ATOM 4121 C C . CYS B 1 137 ? -1.827 -0.242 4.863 1 96.69 137 CYS B C 1
ATOM 4123 O O . CYS B 1 137 ? -2.293 -0.35 3.729 1 96.69 137 CYS B O 1
ATOM 4125 N N . THR B 1 138 ? -2.176 -0.981 5.848 1 94.19 138 THR B N 1
ATOM 4126 C CA . THR B 1 138 ? -2.99 -2.182 5.695 1 94.19 138 THR B CA 1
ATOM 4127 C C . THR B 1 138 ? -4.383 -1.83 5.18 1 94.19 138 THR B C 1
ATOM 4129 O O . THR B 1 138 ? -4.922 -2.523 4.316 1 94.19 138 THR B O 1
ATOM 4132 N N . LEU B 1 139 ? -4.914 -0.768 5.707 1 96.56 139 LEU B N 1
ATOM 4133 C CA . LEU B 1 139 ? -6.289 -0.415 5.371 1 96.56 139 LEU B CA 1
ATOM 4134 C C . LEU B 1 139 ? -6.34 0.897 4.598 1 96.56 139 LEU B C 1
ATOM 4136 O O . LEU B 1 139 ? -7.191 1.748 4.863 1 96.56 139 LEU B O 1
ATOM 4140 N N . GLU B 1 140 ? -5.391 1.07 3.688 1 96.94 140 GLU B N 1
ATOM 4141 C CA . GLU B 1 140 ? -5.492 2.23 2.807 1 96.94 140 GLU B CA 1
ATOM 4142 C C . GLU B 1 140 ? -6.676 2.102 1.854 1 96.94 140 GLU B C 1
ATOM 4144 O O . GLU B 1 140 ? -6.977 1.008 1.372 1 96.94 140 GLU B O 1
ATOM 4149 N N . GLU B 1 141 ? -7.324 3.193 1.613 1 95.25 141 GLU B N 1
ATOM 4150 C CA . GLU B 1 141 ? -8.523 3.199 0.777 1 95.25 141 GLU B CA 1
ATOM 4151 C C . GLU B 1 141 ? -8.547 4.422 -0.135 1 95.25 141 GLU B C 1
ATOM 4153 O O . GLU B 1 141 ? -8.211 5.527 0.29 1 95.25 141 GLU B O 1
ATOM 4158 N N . ARG B 1 142 ? -8.844 4.109 -1.376 1 94.88 142 ARG B N 1
ATOM 4159 C CA . ARG B 1 142 ? -9.133 5.23 -2.266 1 94.88 142 ARG B CA 1
ATOM 4160 C C . ARG B 1 142 ? -10.492 5.844 -1.957 1 94.88 142 ARG B C 1
ATOM 4162 O O . ARG B 1 142 ? -11.516 5.168 -2.061 1 94.88 142 ARG B O 1
ATOM 4169 N N . ILE B 1 143 ? -10.492 7.098 -1.612 1 96.25 143 ILE B N 1
ATOM 4170 C CA . ILE B 1 143 ? -11.703 7.801 -1.198 1 96.25 143 ILE B CA 1
ATOM 4171 C C . ILE B 1 143 ? -12.086 8.828 -2.258 1 96.25 143 ILE B C 1
ATOM 4173 O O . ILE B 1 143 ? -11.234 9.562 -2.76 1 96.25 143 ILE B O 1
ATOM 4177 N N . GLY B 1 144 ? -13.391 8.922 -2.535 1 93.62 144 GLY B N 1
ATOM 4178 C CA . GLY B 1 144 ? -13.867 9.805 -3.592 1 93.62 144 GLY B CA 1
ATOM 4179 C C . GLY B 1 144 ? -13.977 9.117 -4.938 1 93.62 144 GLY B C 1
ATOM 4180 O O . GLY B 1 144 ? -14.125 7.891 -5.004 1 93.62 144 GLY B O 1
ATOM 4181 N N . ASN B 1 145 ? -13.977 9.836 -6.004 1 86.81 145 ASN B N 1
ATOM 4182 C CA . ASN B 1 145 ? -14.062 9.289 -7.355 1 86.81 145 ASN B CA 1
ATOM 4183 C C . ASN B 1 145 ? -12.859 8.406 -7.68 1 86.81 145 ASN B C 1
ATOM 4185 O O . ASN B 1 145 ? -11.766 8.625 -7.164 1 86.81 145 ASN B O 1
ATOM 4189 N N . ASN B 1 146 ? -13.266 7.414 -8.562 1 83.06 146 ASN B N 1
ATOM 4190 C CA . ASN B 1 146 ? -12.117 6.75 -9.164 1 83.06 146 ASN B CA 1
ATOM 4191 C C . ASN B 1 146 ? -11.383 7.672 -10.133 1 83.06 146 ASN B C 1
ATOM 4193 O O . ASN B 1 146 ? -12 8.523 -10.773 1 83.06 146 ASN B O 1
ATOM 4197 N N . GLY B 1 147 ? -10.164 7.633 -10.211 1 80.88 147 GLY B N 1
ATOM 4198 C CA . GLY B 1 147 ? -9.414 8.523 -11.086 1 80.88 147 GLY B CA 1
ATOM 4199 C C . GLY B 1 147 ? -9.172 9.891 -10.477 1 80.88 147 GLY B C 1
ATOM 4200 O O . GLY B 1 147 ? -8.727 9.992 -9.328 1 80.88 147 GLY B O 1
ATOM 4201 N N . ASP B 1 148 ? -9.703 10.859 -11.266 1 80.88 148 ASP B N 1
ATOM 4202 C CA . ASP B 1 148 ? -9.406 12.219 -10.844 1 80.88 148 ASP B CA 1
ATOM 4203 C C . ASP B 1 148 ? -10.281 12.625 -9.656 1 80.88 148 ASP B C 1
ATOM 4205 O O . ASP B 1 148 ? -11.469 12.305 -9.617 1 80.88 148 ASP B O 1
ATOM 4209 N N . GLY B 1 149 ? -9.75 13.234 -8.672 1 84.38 149 GLY B N 1
ATOM 4210 C CA . GLY B 1 149 ? -10.484 13.742 -7.523 1 84.38 149 GLY B CA 1
ATOM 4211 C C . GLY B 1 149 ? -10.367 12.859 -6.297 1 84.38 149 GLY B C 1
ATOM 4212 O O . GLY B 1 149 ? -10.523 13.328 -5.168 1 84.38 149 GLY B O 1
ATOM 4213 N N . GLY B 1 150 ? -10.18 11.562 -6.5 1 91.5 150 GLY B N 1
ATOM 4214 C CA . GLY B 1 150 ? -10 10.656 -5.371 1 91.5 150 GLY B CA 1
ATOM 4215 C C . GLY B 1 150 ? -8.602 10.695 -4.789 1 91.5 150 GLY B C 1
ATOM 4216 O O . GLY B 1 150 ? -7.656 11.117 -5.461 1 91.5 150 GLY B O 1
ATOM 4217 N N . LYS B 1 151 ? -8.547 10.422 -3.504 1 96.38 151 LYS B N 1
ATOM 4218 C CA . LYS B 1 151 ? -7.266 10.352 -2.812 1 96.38 151 LYS B CA 1
ATOM 4219 C C . LYS B 1 151 ? -7.18 9.109 -1.936 1 96.38 151 LYS B C 1
ATOM 4221 O O . LYS B 1 151 ? -8.211 8.555 -1.532 1 96.38 151 LYS B O 1
ATOM 4226 N N . TRP B 1 152 ? -5.996 8.695 -1.735 1 97.38 152 TRP B N 1
ATOM 4227 C CA . TRP B 1 152 ? -5.777 7.535 -0.874 1 97.38 152 TRP B CA 1
ATOM 4228 C C . TRP B 1 152 ? -5.598 7.965 0.579 1 97.38 152 TRP B C 1
ATOM 4230 O O . TRP B 1 152 ? -4.77 8.828 0.881 1 97.38 152 TRP B O 1
ATOM 4240 N N . VAL B 1 153 ? -6.438 7.395 1.459 1 98.56 153 VAL B N 1
ATOM 4241 C CA . VAL B 1 153 ? -6.395 7.645 2.896 1 98.56 153 VAL B CA 1
ATOM 4242 C C . VAL B 1 153 ? -5.945 6.379 3.627 1 98.56 153 VAL B C 1
ATOM 4244 O O . VAL B 1 153 ? -6.379 5.277 3.293 1 98.56 153 VAL B O 1
ATOM 4247 N N . CYS B 1 154 ? -5.082 6.617 4.551 1 98.44 154 CYS B N 1
ATOM 4248 C CA . CYS B 1 154 ? -4.598 5.461 5.297 1 98.44 154 CYS B CA 1
ATOM 4249 C C . CYS B 1 154 ? -5.5 5.16 6.488 1 98.44 154 CYS B C 1
ATOM 4251 O O . CYS B 1 154 ? -5.645 5.992 7.387 1 98.44 154 CYS B O 1
ATOM 4253 N N . ASP B 1 155 ? -6.141 4.023 6.539 1 97.19 155 ASP B N 1
ATOM 4254 C CA . ASP B 1 155 ? -6.684 3.346 7.715 1 97.19 155 ASP B CA 1
ATOM 4255 C C . ASP B 1 155 ? -7.695 4.23 8.438 1 97.19 155 ASP B C 1
ATOM 4257 O O . ASP B 1 155 ? -7.512 4.562 9.609 1 97.19 155 ASP B O 1
ATOM 4261 N N . PRO B 1 156 ? -8.844 4.598 7.812 1 97.31 156 PRO B N 1
ATOM 4262 C CA . PRO B 1 156 ? -9.875 5.398 8.477 1 97.31 156 PRO B CA 1
ATOM 4263 C C . PRO B 1 156 ? -10.312 4.805 9.812 1 97.31 156 PRO B C 1
ATOM 4265 O O . PRO B 1 156 ? -10.484 5.539 10.789 1 97.31 156 PRO B O 1
ATOM 4268 N N . PRO B 1 157 ? -10.383 3.498 9.977 1 94.62 157 PRO B N 1
ATOM 4269 C CA . PRO B 1 157 ? -10.719 2.949 11.289 1 94.62 157 PRO B CA 1
ATOM 4270 C C . PRO B 1 157 ? -9.711 3.342 12.367 1 94.62 157 PRO B C 1
ATOM 4272 O O . PRO B 1 157 ? -10.086 3.543 13.523 1 94.62 157 PRO B O 1
ATOM 4275 N N . ALA B 1 158 ? -8.492 3.43 12.023 1 94.75 158 ALA B N 1
ATOM 4276 C CA . ALA B 1 158 ? -7.48 3.812 13 1 94.75 158 ALA B CA 1
ATOM 4277 C C . ALA B 1 158 ? -7.68 5.254 13.461 1 94.75 158 ALA B C 1
ATOM 4279 O O . ALA B 1 158 ? -7.398 5.586 14.617 1 94.75 158 ALA B O 1
ATOM 4280 N N . ILE B 1 159 ? -8.156 6.098 12.578 1 97.12 159 ILE B N 1
ATOM 4281 C CA . ILE B 1 159 ? -8.477 7.473 12.953 1 97.12 159 ILE B CA 1
ATOM 4282 C C . ILE B 1 159 ? -9.586 7.477 14 1 97.12 159 ILE B C 1
ATOM 4284 O O . ILE B 1 159 ? -9.477 8.148 15.023 1 97.12 159 ILE B O 1
ATOM 4288 N N . LEU B 1 160 ? -10.594 6.699 13.75 1 95.12 160 LEU B N 1
ATOM 4289 C CA . LEU B 1 160 ? -11.695 6.586 14.695 1 95.12 160 LEU B CA 1
ATOM 4290 C C . LEU B 1 160 ? -11.211 6.023 16.031 1 95.12 160 LEU B C 1
ATOM 4292 O O . LEU B 1 160 ? -11.602 6.512 17.094 1 95.12 160 LEU B O 1
ATOM 4296 N N . ASN B 1 161 ? -10.367 5.047 15.961 1 92 161 ASN B N 1
ATOM 4297 C CA . ASN B 1 161 ? -9.852 4.414 17.172 1 92 161 ASN B CA 1
ATOM 4298 C C . ASN B 1 161 ? -9.008 5.383 17.984 1 92 161 ASN B C 1
ATOM 4300 O O . ASN B 1 161 ? -9.016 5.328 19.219 1 92 161 ASN B O 1
ATOM 4304 N N . ARG B 1 162 ? -8.25 6.184 17.312 1 93.5 162 ARG B N 1
ATOM 4305 C CA . ARG B 1 162 ? -7.469 7.176 18.047 1 93.5 162 ARG B CA 1
ATOM 4306 C C . ARG B 1 162 ? -8.375 8.094 18.859 1 93.5 162 ARG B C 1
ATOM 4308 O O . ARG B 1 162 ? -8.094 8.383 20.031 1 93.5 162 ARG B O 1
ATOM 4315 N N . GLY B 1 163 ? -9.438 8.547 18.203 1 93.56 163 GLY B N 1
ATOM 4316 C CA . GLY B 1 163 ? -10.398 9.359 18.938 1 93.56 163 GLY B CA 1
ATOM 4317 C C . GLY B 1 163 ? -10.961 8.664 20.156 1 93.56 163 GLY B C 1
ATOM 4318 O O . GLY B 1 163 ? -11.07 9.266 21.219 1 93.56 163 GLY B O 1
ATOM 4319 N N . ARG B 1 164 ? -11.258 7.449 20 1 91.31 164 ARG B N 1
ATOM 4320 C CA . ARG B 1 164 ? -11.797 6.676 21.109 1 91.31 164 ARG B CA 1
ATOM 4321 C C . ARG B 1 164 ? -10.773 6.527 22.219 1 91.31 164 ARG B C 1
ATOM 4323 O O . ARG B 1 164 ? -11.109 6.641 23.406 1 91.31 164 ARG B O 1
ATOM 4330 N N . LEU B 1 165 ? -9.57 6.203 21.812 1 89.88 165 LEU B N 1
ATOM 4331 C CA . LEU B 1 165 ? -8.492 6.062 22.781 1 89.88 165 LEU B CA 1
ATOM 4332 C C . LEU B 1 165 ? -8.336 7.332 23.609 1 89.88 165 LEU B C 1
ATOM 4334 O O . LEU B 1 165 ? -8.164 7.266 24.828 1 89.88 165 LEU B O 1
ATOM 4338 N N . PHE B 1 166 ? -8.414 8.43 23 1 92 166 PHE B N 1
ATOM 4339 C CA . PHE B 1 166 ? -8.289 9.711 23.672 1 92 166 PHE B CA 1
ATOM 4340 C C . PHE B 1 166 ? -9.453 9.93 24.641 1 92 166 PHE B C 1
ATOM 4342 O O . PHE B 1 166 ? -9.242 10.219 25.828 1 92 166 PHE B O 1
ATOM 4349 N N . ARG B 1 167 ? -10.609 9.633 24.219 1 92.19 167 ARG B N 1
ATOM 4350 C CA . ARG B 1 167 ? -11.797 9.938 25 1 92.19 167 ARG B CA 1
ATOM 4351 C C . ARG B 1 167 ? -11.969 8.922 26.141 1 92.19 167 ARG B C 1
ATOM 4353 O O . ARG B 1 167 ? -12.273 9.305 27.266 1 92.19 167 ARG B O 1
ATOM 4360 N N . GLU B 1 168 ? -11.68 7.715 25.812 1 89.44 168 GLU B N 1
ATOM 4361 C CA . GLU B 1 168 ? -12.062 6.66 26.734 1 89.44 168 GLU B CA 1
ATOM 4362 C C . GLU B 1 168 ? -10.883 6.246 27.625 1 89.44 168 GLU B C 1
ATOM 4364 O O . GLU B 1 168 ? -11.055 5.949 28.797 1 89.44 168 GLU B O 1
ATOM 4369 N N . GLN B 1 169 ? -9.758 6.203 27.062 1 87.25 169 GLN B N 1
ATOM 4370 C CA . GLN B 1 169 ? -8.617 5.715 27.828 1 87.25 169 GLN B CA 1
ATOM 4371 C C . GLN B 1 169 ? -7.82 6.871 28.422 1 87.25 169 GLN B C 1
ATOM 4373 O O . GLN B 1 169 ? -7.477 6.852 29.609 1 87.25 169 GLN B O 1
ATOM 4378 N N . LEU B 1 170 ? -7.617 7.867 27.641 1 89.19 170 LEU B N 1
ATOM 4379 C CA . LEU B 1 170 ? -6.805 8.977 28.125 1 89.19 170 LEU B CA 1
ATOM 4380 C C . LEU B 1 170 ? -7.668 10.023 28.812 1 89.19 170 LEU B C 1
ATOM 4382 O O . LEU B 1 170 ? -7.152 10.883 29.531 1 89.19 170 LEU B O 1
ATOM 4386 N N . ARG B 1 171 ? -8.93 9.969 28.609 1 89.94 171 ARG B N 1
ATOM 4387 C CA . ARG B 1 171 ? -9.891 10.906 29.188 1 89.94 171 ARG B CA 1
ATOM 4388 C C . ARG B 1 171 ? -9.547 12.344 28.797 1 89.94 171 ARG B C 1
ATOM 4390 O O . ARG B 1 171 ? -9.516 13.234 29.641 1 89.94 171 ARG B O 1
ATOM 4397 N N . LEU B 1 172 ? -9.188 12.469 27.562 1 92.62 172 LEU B N 1
ATOM 4398 C CA . LEU B 1 172 ? -8.898 13.766 26.969 1 92.62 172 LEU B CA 1
ATOM 4399 C C . LEU B 1 172 ? -9.875 14.086 25.844 1 92.62 172 LEU B C 1
ATOM 4401 O O . LEU B 1 172 ? -10.344 13.18 25.156 1 92.62 172 LEU B O 1
ATOM 4405 N N . PRO B 1 173 ? -10.172 15.352 25.75 1 94.12 173 PRO B N 1
ATOM 4406 C CA . PRO B 1 173 ? -11 15.703 24.609 1 94.12 173 PRO B CA 1
ATOM 4407 C C . PRO B 1 173 ? -10.289 15.508 23.266 1 94.12 173 PRO B C 1
ATOM 4409 O O . PRO B 1 173 ? -9.055 15.602 23.203 1 94.12 173 PRO B O 1
ATOM 4412 N N . TYR B 1 174 ? -11.078 15.172 22.266 1 95.38 174 TYR B N 1
ATOM 4413 C CA . TYR B 1 174 ? -10.562 14.898 20.938 1 95.38 174 TYR B CA 1
ATOM 4414 C C . TYR B 1 174 ? -11.555 15.336 19.859 1 95.38 174 TYR B C 1
ATOM 4416 O O . TYR B 1 174 ? -12.703 14.891 19.859 1 95.38 174 TYR B O 1
ATOM 4424 N N . ARG B 1 175 ? -11.07 16.25 19.047 1 97.69 175 ARG B N 1
ATOM 4425 C CA . ARG B 1 175 ? -11.883 16.703 17.922 1 97.69 175 ARG B CA 1
ATOM 4426 C C . ARG B 1 175 ? -11.188 16.391 16.594 1 97.69 175 ARG B C 1
ATOM 4428 O O . ARG B 1 175 ? -10.07 16.859 16.344 1 97.69 175 ARG B O 1
ATOM 4435 N N . CYS B 1 176 ? -11.859 15.602 15.789 1 98.38 176 CYS B N 1
ATOM 4436 C CA . CYS B 1 176 ? -11.328 15.188 14.492 1 98.38 176 CYS B CA 1
ATOM 4437 C C . CYS B 1 176 ? -11.594 16.234 13.43 1 98.38 176 CYS B C 1
ATOM 4439 O O . CYS B 1 176 ? -12.742 16.609 13.195 1 98.38 176 CYS B O 1
ATOM 4441 N N . ILE B 1 177 ? -10.516 16.672 12.766 1 98.81 177 ILE B N 1
ATOM 4442 C CA . ILE B 1 177 ? -10.625 17.734 11.766 1 98.81 177 ILE B CA 1
ATOM 4443 C C . ILE B 1 177 ? -10.031 17.25 10.438 1 98.81 177 ILE B C 1
ATOM 4445 O O . ILE B 1 177 ? -8.977 16.609 10.422 1 98.81 177 ILE B O 1
ATOM 4449 N N . VAL B 1 178 ? -10.742 17.531 9.32 1 98.88 178 VAL B N 1
ATOM 4450 C CA . VAL B 1 178 ? -10.266 17.297 7.965 1 98.88 178 VAL B CA 1
ATOM 4451 C C . VAL B 1 178 ? -10.195 18.625 7.203 1 98.88 178 VAL B C 1
ATOM 4453 O O . VAL B 1 178 ? -11.156 19.391 7.195 1 98.88 178 VAL B O 1
ATOM 4456 N N . TYR B 1 179 ? -9.023 18.906 6.645 1 98.81 179 TYR B N 1
ATOM 4457 C CA . TYR B 1 179 ? -8.852 20.062 5.766 1 98.81 179 TYR B CA 1
ATOM 4458 C C . TYR B 1 179 ? -8.836 19.625 4.305 1 98.81 179 TYR B C 1
ATOM 4460 O O . TYR B 1 179 ? -8.258 18.594 3.961 1 98.81 179 TYR B O 1
ATOM 4468 N N . SER B 1 180 ? -9.508 20.375 3.475 1 98.44 180 SER B N 1
ATOM 4469 C CA . SER B 1 180 ? -9.5 20.141 2.035 1 98.44 180 SER B CA 1
ATOM 4470 C C . SER B 1 180 ? -9.289 21.438 1.262 1 98.44 180 SER B C 1
ATOM 4472 O O . SER B 1 180 ? -10.148 22.328 1.28 1 98.44 180 SER B O 1
ATOM 4474 N N . PHE B 1 181 ? -8.117 21.547 0.612 1 98.38 181 PHE B N 1
ATOM 4475 C CA . PHE B 1 181 ? -7.816 22.703 -0.223 1 98.38 181 PHE B CA 1
ATOM 4476 C C . PHE B 1 181 ? -7.941 22.344 -1.701 1 98.38 181 PHE B C 1
ATOM 4478 O O . PHE B 1 181 ? -7.223 21.484 -2.197 1 98.38 181 PHE B O 1
ATOM 4485 N N . GLY B 1 182 ? -8.742 22.953 -2.453 1 96.06 182 GLY B N 1
ATOM 4486 C CA . GLY B 1 182 ? -8.969 22.688 -3.865 1 96.06 182 GLY B CA 1
ATOM 4487 C C . GLY B 1 182 ? -10.055 21.656 -4.117 1 96.06 182 GLY B C 1
ATOM 4488 O O . GLY B 1 182 ? -9.758 20.469 -4.285 1 96.06 182 GLY B O 1
ATOM 4489 N N . SER B 1 183 ? -11.281 22.031 -4.316 1 89 183 SER B N 1
ATOM 4490 C CA . SER B 1 183 ? -12.398 21.109 -4.52 1 89 183 SER B CA 1
ATOM 4491 C C . SER B 1 183 ? -12.781 21.031 -5.992 1 89 183 SER B C 1
ATOM 4493 O O . SER B 1 183 ? -13.164 19.969 -6.48 1 89 183 SER B O 1
ATOM 4495 N N . ASN B 1 184 ? -12.625 22.109 -6.688 1 91.25 184 ASN B N 1
ATOM 4496 C CA . ASN B 1 184 ? -13.07 22.203 -8.07 1 91.25 184 ASN B CA 1
ATOM 4497 C C . ASN B 1 184 ? -14.539 21.797 -8.219 1 91.25 184 ASN B C 1
ATOM 4499 O O . ASN B 1 184 ? -14.898 21.062 -9.133 1 91.25 184 ASN B O 1
ATOM 4503 N N . ASP B 1 185 ? -15.32 22.188 -7.281 1 91.75 185 ASP B N 1
ATOM 4504 C CA . ASP B 1 185 ? -16.75 21.938 -7.227 1 91.75 185 ASP B CA 1
ATOM 4505 C C . ASP B 1 185 ? -17.047 20.438 -7.121 1 91.75 185 ASP B C 1
ATOM 4507 O O . ASP B 1 185 ? -18.141 20 -7.457 1 91.75 185 ASP B O 1
ATOM 4511 N N . ASP B 1 186 ? -16.109 19.672 -6.801 1 92.44 186 ASP B N 1
ATOM 4512 C CA . ASP B 1 186 ? -16.25 18.234 -6.578 1 92.44 186 ASP B CA 1
ATOM 4513 C C . ASP B 1 186 ? -16 17.875 -5.113 1 92.44 186 ASP B C 1
ATOM 4515 O O . ASP B 1 186 ? -14.875 17.969 -4.621 1 92.44 186 ASP B O 1
ATOM 4519 N N . PHE B 1 187 ? -17.109 17.438 -4.43 1 94.94 187 PHE B N 1
ATOM 4520 C CA . PHE B 1 187 ? -17.016 17.125 -3.006 1 94.94 187 PHE B CA 1
ATOM 4521 C C . PHE B 1 187 ? -17.047 15.625 -2.768 1 94.94 187 PHE B C 1
ATOM 4523 O O . PHE B 1 187 ? -17.359 15.172 -1.664 1 94.94 187 PHE B O 1
ATOM 4530 N N . SER B 1 188 ? -16.719 14.844 -3.84 1 94.31 188 SER B N 1
ATOM 4531 C CA . SER B 1 188 ? -16.797 13.391 -3.721 1 94.31 188 SER B CA 1
ATOM 4532 C C . SER B 1 188 ? -15.836 12.875 -2.654 1 94.31 188 SER B C 1
ATOM 4534 O O . SER B 1 188 ? -16.188 11.969 -1.894 1 94.31 188 SER B O 1
ATOM 4536 N N . PHE B 1 189 ? -14.68 13.477 -2.527 1 97.19 189 PHE B N 1
ATOM 4537 C CA . PHE B 1 189 ? -13.719 13.062 -1.515 1 97.19 189 PHE B CA 1
ATOM 4538 C C . PHE B 1 189 ? -14.258 13.336 -0.114 1 97.19 189 PHE B C 1
ATOM 4540 O O . PHE B 1 189 ? -14.312 12.43 0.722 1 97.19 189 PHE B O 1
ATOM 4547 N N . GLU B 1 190 ? -14.734 14.555 0.086 1 97.69 190 GLU B N 1
ATOM 4548 C CA . GLU B 1 190 ? -15.195 14.969 1.41 1 97.69 190 GLU B CA 1
ATOM 4549 C C . GLU B 1 190 ? -16.406 14.156 1.85 1 97.69 190 GLU B C 1
ATOM 4551 O O . GLU B 1 190 ? -16.469 13.695 2.99 1 97.69 190 GLU B O 1
ATOM 4556 N N . THR B 1 191 ? -17.297 13.961 0.919 1 96.62 191 THR B N 1
ATOM 4557 C CA . THR B 1 191 ? -18.531 13.266 1.261 1 96.62 191 THR B CA 1
ATOM 4558 C C . THR B 1 191 ? -18.25 11.797 1.577 1 96.62 191 THR B C 1
ATOM 4560 O O . THR B 1 191 ? -18.781 11.258 2.551 1 96.62 191 THR B O 1
ATOM 4563 N N . LYS B 1 192 ? -17.422 11.188 0.806 1 96.25 192 LYS B N 1
ATOM 4564 C CA . LYS B 1 192 ? -17.125 9.773 1.033 1 96.25 192 LYS B CA 1
ATOM 4565 C C . LYS B 1 192 ? -16.266 9.594 2.283 1 96.25 192 LYS B C 1
ATOM 4567 O O . LYS B 1 192 ? -16.406 8.602 3.002 1 96.25 192 LYS B O 1
ATOM 4572 N N . LEU B 1 193 ? -15.359 10.523 2.498 1 98.06 193 LEU B N 1
ATOM 4573 C CA . LEU B 1 193 ? -14.562 10.438 3.721 1 98.06 193 LEU B CA 1
ATOM 4574 C C . LEU B 1 193 ? -15.445 10.633 4.953 1 98.06 193 LEU B C 1
ATOM 4576 O O . LEU B 1 193 ? -15.227 9.992 5.984 1 98.06 193 LEU B O 1
ATOM 4580 N N . HIS B 1 194 ? -16.422 11.477 4.832 1 98.06 194 HIS B N 1
ATOM 4581 C CA . HIS B 1 194 ? -17.391 11.68 5.914 1 98.06 194 HIS B CA 1
ATOM 4582 C C . HIS B 1 194 ? -18.109 10.383 6.254 1 98.06 194 HIS B C 1
ATOM 4584 O O . HIS B 1 194 ? -18.406 10.117 7.426 1 98.06 194 HIS B O 1
ATOM 4590 N N . GLU B 1 195 ? -18.344 9.594 5.289 1 96.62 195 GLU B N 1
ATOM 4591 C CA . GLU B 1 195 ? -18.984 8.305 5.535 1 96.62 195 GLU B CA 1
ATOM 4592 C C . GLU B 1 195 ? -18.094 7.402 6.383 1 96.62 195 GLU B C 1
ATOM 4594 O O . GLU B 1 195 ? -18.578 6.586 7.164 1 96.62 195 GLU B O 1
ATOM 4599 N N . ARG B 1 196 ? -16.797 7.578 6.184 1 96.75 196 ARG B N 1
ATOM 4600 C CA . ARG B 1 196 ? -15.844 6.773 6.945 1 96.75 196 ARG B CA 1
ATOM 4601 C C . ARG B 1 196 ? -15.578 7.391 8.312 1 96.75 196 ARG B C 1
ATOM 4603 O O . ARG B 1 196 ? -15.273 6.68 9.273 1 96.75 196 ARG B O 1
ATOM 4610 N N . LEU B 1 197 ? -15.609 8.734 8.328 1 97.88 197 LEU B N 1
ATOM 4611 C CA . LEU B 1 197 ? -15.289 9.508 9.523 1 97.88 197 LEU B CA 1
ATOM 4612 C C . LEU B 1 197 ? -16.438 10.43 9.906 1 97.88 197 LEU B C 1
ATOM 4614 O O . LEU B 1 197 ? -16.297 11.656 9.859 1 97.88 197 LEU B O 1
ATOM 4618 N N . PRO B 1 198 ? -17.422 9.867 10.406 1 96.06 198 PRO B N 1
ATOM 4619 C CA . PRO B 1 198 ? -18.641 10.656 10.617 1 96.06 198 PRO B CA 1
ATOM 4620 C C . PRO B 1 198 ? -18.484 11.703 11.719 1 96.06 198 PRO B C 1
ATOM 4622 O O . PRO B 1 198 ? -19.234 12.688 11.758 1 96.06 198 PRO B O 1
ATOM 4625 N N . ASP B 1 199 ? -17.469 11.539 12.539 1 93.81 199 ASP B N 1
ATOM 4626 C CA . ASP B 1 199 ? -17.328 12.453 13.672 1 93.81 199 ASP B CA 1
ATOM 4627 C C . ASP B 1 199 ? -16.328 13.562 13.367 1 93.81 199 ASP B C 1
ATOM 4629 O O . ASP B 1 199 ? -16.047 14.406 14.227 1 93.81 199 ASP B O 1
ATOM 4633 N N . CYS B 1 200 ? -15.836 13.633 12.18 1 98.44 200 CYS B N 1
ATOM 4634 C CA . CYS B 1 200 ? -14.867 14.664 11.836 1 98.44 200 CYS B CA 1
ATOM 4635 C C . CYS B 1 200 ? -15.555 15.891 11.258 1 98.44 200 CYS B C 1
ATOM 4637 O O . CYS B 1 200 ? -16.578 15.773 10.586 1 98.44 200 CYS B O 1
ATOM 4639 N N . ASP B 1 201 ? -15.023 17.016 11.594 1 98.62 201 ASP B N 1
ATOM 4640 C CA . ASP B 1 201 ? -15.43 18.266 10.945 1 98.62 201 ASP B CA 1
ATOM 4641 C C . ASP B 1 201 ? -14.586 18.531 9.703 1 98.62 201 ASP B C 1
ATOM 4643 O O . ASP B 1 201 ? -13.375 18.297 9.703 1 98.62 201 ASP B O 1
ATOM 4647 N N . PHE B 1 202 ? -15.281 18.969 8.695 1 98.69 202 PHE B N 1
ATOM 4648 C CA . PHE B 1 202 ? -14.625 19.203 7.414 1 98.69 202 PHE B CA 1
ATOM 4649 C C . PHE B 1 202 ? -14.516 20.703 7.133 1 98.69 202 PHE B C 1
ATOM 4651 O O . PHE B 1 202 ? -15.508 21.422 7.18 1 98.69 202 PHE B O 1
ATOM 4658 N N . PHE B 1 203 ? -13.32 21.156 6.895 1 98.69 203 PHE B N 1
ATOM 4659 C CA . PHE B 1 203 ? -13.047 22.531 6.473 1 98.69 203 PHE B CA 1
ATOM 4660 C C . PHE B 1 203 ? -12.531 22.547 5.039 1 98.69 203 PHE B C 1
ATOM 4662 O O . PHE B 1 203 ? -11.414 22.109 4.766 1 98.69 203 PHE B O 1
ATOM 4669 N N . VAL B 1 204 ? -13.359 23.062 4.121 1 98.25 204 VAL B N 1
ATOM 4670 C CA . VAL B 1 204 ? -13.047 23.078 2.697 1 98.25 204 VAL B CA 1
ATOM 4671 C C . VAL B 1 204 ? -12.695 24.5 2.254 1 98.25 204 VAL B C 1
ATOM 4673 O O . VAL B 1 204 ? -13.43 25.438 2.551 1 98.25 204 VAL B O 1
ATOM 4676 N N . PHE B 1 205 ? -11.562 24.641 1.595 1 98.19 205 PHE B N 1
ATOM 4677 C CA . PHE B 1 205 ? -11.07 25.922 1.116 1 98.19 205 PHE B CA 1
ATOM 4678 C C . PHE B 1 205 ? -10.914 25.906 -0.401 1 98.19 205 PHE B C 1
ATOM 4680 O O . PHE B 1 205 ? -10.156 25.109 -0.949 1 98.19 205 PHE B O 1
ATOM 4687 N N . ASP B 1 206 ? -11.625 26.766 -1.081 1 96.94 206 ASP B N 1
ATOM 4688 C CA . ASP B 1 206 ? -11.539 26.906 -2.531 1 96.94 206 ASP B CA 1
ATOM 4689 C C . ASP B 1 206 ? -11.984 28.297 -2.971 1 96.94 206 ASP B C 1
ATOM 4691 O O . ASP B 1 206 ? -13.148 28.672 -2.781 1 96.94 206 ASP B O 1
ATOM 4695 N N . PRO B 1 207 ? -11.148 29.031 -3.615 1 95.19 207 PRO B N 1
ATOM 4696 C CA . PRO B 1 207 ? -11.492 30.406 -3.969 1 95.19 207 PRO B CA 1
ATOM 4697 C C . PRO B 1 207 ? -12.438 30.5 -5.164 1 95.19 207 PRO B C 1
ATOM 4699 O O . PRO B 1 207 ? -13.008 31.547 -5.43 1 95.19 207 PRO B O 1
ATOM 4702 N N . THR B 1 208 ? -12.664 29.453 -5.879 1 93.44 208 THR B N 1
ATOM 4703 C CA . THR B 1 208 ? -13.375 29.547 -7.152 1 93.44 208 THR B CA 1
ATOM 4704 C C . THR B 1 208 ? -14.656 28.719 -7.121 1 93.44 208 THR B C 1
ATOM 4706 O O . THR B 1 208 ? -15.531 28.891 -7.969 1 93.44 208 THR B O 1
ATOM 4709 N N . SER B 1 209 ? -14.758 27.828 -6.191 1 92.38 209 SER B N 1
ATOM 4710 C CA . SER B 1 209 ? -15.883 26.891 -6.168 1 92.38 209 SER B CA 1
ATOM 4711 C C . SER B 1 209 ? -17.031 27.438 -5.312 1 92.38 209 SER B C 1
ATOM 4713 O O . SER B 1 209 ? -16.844 28.391 -4.555 1 92.38 209 SER B O 1
ATOM 4715 N N . SER B 1 210 ? -18.203 26.812 -5.5 1 91.75 210 SER B N 1
ATOM 4716 C CA . SER B 1 210 ? -19.359 27.078 -4.648 1 91.75 210 SER B CA 1
ATOM 4717 C C . SER B 1 210 ? -19.406 26.094 -3.477 1 91.75 210 SER B C 1
ATOM 4719 O O . SER B 1 210 ? -18.906 24.984 -3.572 1 91.75 210 SER B O 1
ATOM 4721 N N . PRO B 1 211 ? -19.984 26.594 -2.41 1 92.38 211 PRO B N 1
ATOM 4722 C CA . PRO B 1 211 ? -20.156 25.672 -1.282 1 92.38 211 PRO B CA 1
ATOM 4723 C C . PRO B 1 211 ? -21.047 24.469 -1.625 1 92.38 211 PRO B C 1
ATOM 4725 O O . PRO B 1 211 ? -21.766 24.5 -2.623 1 92.38 211 PRO B O 1
ATOM 4728 N N . PRO B 1 212 ? -20.859 23.391 -0.837 1 90.06 212 PRO B N 1
ATOM 4729 C CA . PRO B 1 212 ? -21.75 22.25 -1.08 1 90.06 212 PRO B CA 1
ATOM 4730 C C . PRO B 1 212 ? -23.234 22.625 -1.017 1 90.06 212 PRO B C 1
ATOM 4732 O O . PRO B 1 212 ? -23.609 23.547 -0.285 1 90.06 212 PRO B O 1
ATOM 4735 N N . SER B 1 213 ? -23.984 21.859 -1.783 1 86.06 213 SER B N 1
ATOM 4736 C CA . SER B 1 213 ? -25.391 22.203 -1.914 1 86.06 213 SER B CA 1
ATOM 4737 C C . SER B 1 213 ? -26.281 21.219 -1.151 1 86.06 213 SER B C 1
ATOM 4739 O O . SER B 1 213 ? -25.781 20.281 -0.542 1 86.06 213 SER B O 1
ATOM 4741 N N . ALA B 1 214 ? -27.5 21.516 -1.272 1 79.25 214 ALA B N 1
ATOM 4742 C CA . ALA B 1 214 ? -28.516 20.719 -0.574 1 79.25 214 ALA B CA 1
ATOM 4743 C C . ALA B 1 214 ? -28.578 19.297 -1.124 1 79.25 214 ALA B C 1
ATOM 4745 O O . ALA B 1 214 ? -29.203 18.422 -0.519 1 79.25 214 ALA B O 1
ATOM 4746 N N . MET B 1 215 ? -27.844 19.078 -2.133 1 85.81 215 MET B N 1
ATOM 4747 C CA . MET B 1 215 ? -27.844 17.734 -2.719 1 85.81 215 MET B CA 1
ATOM 4748 C C . MET B 1 215 ? -26.984 16.781 -1.899 1 85.81 215 MET B C 1
ATOM 4750 O O . MET B 1 215 ? -27.109 15.562 -2.045 1 85.81 215 MET B O 1
ATOM 4754 N N . HIS B 1 216 ? -26.312 17.375 -1.049 1 88.19 216 HIS B N 1
ATOM 4755 C CA . HIS B 1 216 ? -25.5 16.547 -0.18 1 88.19 216 HIS B CA 1
ATOM 4756 C C . HIS B 1 216 ? -26.234 16.188 1.103 1 88.19 216 HIS B C 1
ATOM 4758 O O . HIS B 1 216 ? -27.203 16.859 1.479 1 88.19 216 HIS B O 1
ATOM 4764 N N . SER B 1 217 ? -25.812 15.148 1.718 1 90.31 217 SER B N 1
ATOM 4765 C CA . SER B 1 217 ? -26.516 14.648 2.896 1 90.31 217 SER B CA 1
ATOM 4766 C C . SER B 1 217 ? -26.516 15.688 4.016 1 90.31 217 SER B C 1
ATOM 4768 O O . SER B 1 217 ? -25.547 16.438 4.184 1 90.31 217 SER B O 1
ATOM 4770 N N . GLU B 1 218 ? -27.562 15.641 4.82 1 92.44 218 GLU B N 1
ATOM 4771 C CA . GLU B 1 218 ? -27.703 16.562 5.945 1 92.44 218 GLU B CA 1
ATOM 4772 C C . GLU B 1 218 ? -26.578 16.344 6.957 1 92.44 218 GLU B C 1
ATOM 4774 O O . GLU B 1 218 ? -26.047 17.312 7.523 1 92.44 218 GLU B O 1
ATOM 4779 N N . SER B 1 219 ? -26.297 15.117 7.102 1 94.31 219 SER B N 1
ATOM 4780 C CA . SER B 1 219 ? -25.234 14.805 8.062 1 94.31 219 SER B CA 1
ATOM 4781 C C . SER B 1 219 ? -23.906 15.406 7.629 1 94.31 219 SER B C 1
ATOM 4783 O O . SER B 1 219 ? -23.125 15.883 8.461 1 94.31 219 SER B O 1
ATOM 4785 N N . PHE B 1 220 ? -23.656 15.398 6.398 1 96 220 PHE B N 1
ATOM 4786 C CA . PHE B 1 220 ? -22.438 16 5.879 1 96 220 PHE B CA 1
ATOM 4787 C C . PHE B 1 220 ? -22.5 17.516 5.973 1 96 220 PHE B C 1
ATOM 4789 O O . PHE B 1 220 ? -21.531 18.156 6.395 1 96 220 PHE B O 1
ATOM 4796 N N . LEU B 1 221 ? -23.625 18.062 5.641 1 95.75 221 LEU B N 1
ATOM 4797 C CA . LEU B 1 221 ? -23.781 19.516 5.621 1 95.75 221 LEU B CA 1
ATOM 4798 C C . LEU B 1 221 ? -23.625 20.094 7.02 1 95.75 221 LEU B C 1
ATOM 4800 O O . LEU B 1 221 ? -23.172 21.234 7.172 1 95.75 221 LEU B O 1
ATOM 4804 N N . GLU B 1 222 ? -23.906 19.297 7.984 1 95.88 222 GLU B N 1
ATOM 4805 C CA . GLU B 1 222 ? -23.766 19.734 9.367 1 95.88 222 GLU B CA 1
ATOM 4806 C C . GLU B 1 222 ? -22.297 19.781 9.781 1 95.88 222 GLU B C 1
ATOM 4808 O O . GLU B 1 222 ? -21.938 20.484 10.727 1 95.88 222 GLU B O 1
ATOM 4813 N N . ARG B 1 223 ? -21.484 19.078 9.07 1 96.88 223 ARG B N 1
ATOM 4814 C CA . ARG B 1 223 ? -20.094 18.906 9.5 1 96.88 223 ARG B CA 1
ATOM 4815 C C . ARG B 1 223 ? -19.141 19.672 8.602 1 96.88 223 ARG B C 1
ATOM 4817 O O . ARG B 1 223 ? -17.953 19.797 8.906 1 96.88 223 ARG B O 1
ATOM 4824 N N . VAL B 1 224 ? -19.641 20.25 7.52 1 97.62 224 VAL B N 1
ATOM 4825 C CA . VAL B 1 224 ? -18.75 20.859 6.539 1 97.62 224 VAL B CA 1
ATOM 4826 C C . VAL B 1 224 ? -18.828 22.375 6.645 1 97.62 224 VAL B C 1
ATOM 4828 O O . VAL B 1 224 ? -19.922 22.938 6.848 1 97.62 224 VAL B O 1
ATOM 4831 N N . ARG B 1 225 ? -17.75 23.047 6.68 1 97.5 225 ARG B N 1
ATOM 4832 C CA . ARG B 1 225 ? -17.609 24.484 6.539 1 97.5 225 ARG B CA 1
ATOM 4833 C C . ARG B 1 225 ? -16.797 24.828 5.293 1 97.5 225 ARG B C 1
ATOM 4835 O O . ARG B 1 225 ? -15.719 24.266 5.062 1 97.5 225 ARG B O 1
ATOM 4842 N N . PHE B 1 226 ? -17.344 25.703 4.504 1 97.31 226 PHE B N 1
ATOM 4843 C CA . PHE B 1 226 ? -16.719 26.078 3.242 1 97.31 226 PHE B CA 1
ATOM 4844 C C . PHE B 1 226 ? -16.188 27.5 3.309 1 97.31 226 PHE B C 1
ATOM 4846 O O . PHE B 1 226 ? -16.875 28.406 3.773 1 97.31 226 PHE B O 1
ATOM 4853 N N . PHE B 1 227 ? -14.969 27.688 2.889 1 97.12 227 PHE B N 1
ATOM 4854 C CA . PHE B 1 227 ? -14.312 28.984 2.861 1 97.12 227 PHE B CA 1
ATOM 4855 C C . PHE B 1 227 ? -13.859 29.344 1.447 1 97.12 227 PHE B C 1
ATOM 4857 O O . PHE B 1 227 ? -13.125 28.562 0.821 1 97.12 227 PHE B O 1
ATOM 4864 N N . ARG B 1 228 ? -14.227 30.5 0.956 1 95.56 228 ARG B N 1
ATOM 4865 C CA . ARG B 1 228 ? -13.734 30.969 -0.335 1 95.56 228 ARG B CA 1
ATOM 4866 C C . ARG B 1 228 ? -12.352 31.594 -0.197 1 95.56 228 ARG B C 1
ATOM 4868 O O . ARG B 1 228 ? -12.195 32.812 -0.391 1 95.56 228 ARG B O 1
ATOM 4875 N N . ARG B 1 229 ? -11.414 30.781 0.066 1 95.5 229 ARG B N 1
ATOM 4876 C CA . ARG B 1 229 ? -10.039 31.203 0.331 1 95.5 229 ARG B CA 1
ATOM 4877 C C . ARG B 1 229 ? -9.047 30.203 -0.238 1 95.5 229 ARG B C 1
ATOM 4879 O O . ARG B 1 229 ? -9.312 29 -0.262 1 95.5 229 ARG B O 1
ATOM 4886 N N . PRO B 1 230 ? -7.91 30.703 -0.727 1 96.44 230 PRO B N 1
ATOM 4887 C CA . PRO B 1 230 ? -6.855 29.797 -1.202 1 96.44 230 PRO B CA 1
ATOM 4888 C C . PRO B 1 230 ? -5.883 29.391 -0.097 1 96.44 230 PRO B C 1
ATOM 4890 O O . PRO B 1 230 ? -5.902 29.969 0.991 1 96.44 230 PRO B O 1
ATOM 4893 N N . LEU B 1 231 ? -5.164 28.344 -0.364 1 97.88 231 LEU B N 1
ATOM 4894 C CA . LEU B 1 231 ? -3.93 28.109 0.382 1 97.88 231 LEU B CA 1
ATOM 4895 C C . LEU B 1 231 ? -2.779 28.922 -0.219 1 97.88 231 LEU B C 1
ATOM 4897 O O . LEU B 1 231 ? -2.389 28.688 -1.365 1 97.88 231 LEU B O 1
ATOM 4901 N N . GLY B 1 232 ? -2.262 29.859 0.589 1 95.88 232 GLY B N 1
ATOM 4902 C CA . GLY B 1 232 ? -1.261 30.766 0.065 1 95.88 232 GLY B CA 1
ATOM 4903 C C . GLY B 1 232 ? 0.156 30.375 0.444 1 95.88 232 GLY B C 1
ATOM 4904 O O . GLY B 1 232 ? 0.381 29.312 1.026 1 95.88 232 GLY B O 1
ATOM 4905 N N . PRO B 1 233 ? 1.082 31.297 0.115 1 94.94 233 PRO B N 1
ATOM 4906 C CA . PRO B 1 233 ? 2.494 31.078 0.434 1 94.94 233 PRO B CA 1
ATOM 4907 C C . PRO B 1 233 ? 2.746 30.938 1.935 1 94.94 233 PRO B C 1
ATOM 4909 O O . PRO B 1 233 ? 1.992 31.484 2.74 1 94.94 233 PRO B O 1
ATOM 4912 N N . ALA B 1 234 ? 3.84 30.359 2.248 1 91.38 234 ALA B N 1
ATOM 4913 C CA . ALA B 1 234 ? 4.184 30.062 3.637 1 91.38 234 ALA B CA 1
ATOM 4914 C C . ALA B 1 234 ? 4.344 31.344 4.449 1 91.38 234 ALA B C 1
ATOM 4916 O O . ALA B 1 234 ? 4.129 31.359 5.664 1 91.38 234 ALA B O 1
ATOM 4917 N N . GLU B 1 235 ? 4.609 32.469 3.785 1 87.06 235 GLU B N 1
ATOM 4918 C CA . GLU B 1 235 ? 4.883 33.75 4.461 1 87.06 235 GLU B CA 1
ATOM 4919 C C . GLU B 1 235 ? 3.707 34.719 4.324 1 87.06 235 GLU B C 1
ATOM 4921 O O . GLU B 1 235 ? 3.865 35.906 4.5 1 87.06 235 GLU B O 1
ATOM 4926 N N . SER B 1 236 ? 2.576 34.156 4.016 1 90.69 236 SER B N 1
ATOM 4927 C CA . SER B 1 236 ? 1.436 35.031 3.766 1 90.69 236 SER B CA 1
ATOM 4928 C C . SER B 1 236 ? 0.357 34.844 4.828 1 90.69 236 SER B C 1
ATOM 4930 O O . SER B 1 236 ? 0.434 33.938 5.648 1 90.69 236 SER B O 1
ATOM 4932 N N . ASN B 1 237 ? -0.607 35.656 4.758 1 92.62 237 ASN B N 1
ATOM 4933 C CA . ASN B 1 237 ? -1.738 35.594 5.676 1 92.62 237 ASN B CA 1
ATOM 4934 C C . ASN B 1 237 ? -2.686 34.469 5.312 1 92.62 237 ASN B C 1
ATOM 4936 O O . ASN B 1 237 ? -3.588 34.125 6.086 1 92.62 237 ASN B O 1
ATOM 4940 N N . ASN B 1 238 ? -2.434 33.781 4.215 1 95.56 238 ASN B N 1
ATOM 4941 C CA . ASN B 1 238 ? -3.232 32.656 3.799 1 95.56 238 ASN B CA 1
ATOM 4942 C C . ASN B 1 238 ? -2.438 31.344 3.889 1 95.56 238 ASN B C 1
ATOM 4944 O O . ASN B 1 238 ? -2.809 30.344 3.275 1 95.56 238 ASN B O 1
ATOM 4948 N N . SER B 1 239 ? -1.359 31.469 4.684 1 97.94 239 SER B N 1
ATOM 4949 C CA . SER B 1 239 ? -0.554 30.266 4.867 1 97.94 239 SER B CA 1
ATOM 4950 C C . SER B 1 239 ? -1.288 29.234 5.715 1 97.94 239 SER B C 1
ATOM 4952 O O . SER B 1 239 ? -2.258 29.562 6.402 1 97.94 239 SER B O 1
ATOM 4954 N N . LEU B 1 240 ? -0.837 27.969 5.621 1 98.56 240 LEU B N 1
ATOM 4955 C CA . LEU B 1 240 ? -1.406 26.922 6.449 1 98.56 240 LEU B CA 1
ATOM 4956 C C . LEU B 1 240 ? -1.353 27.297 7.926 1 98.56 240 LEU B C 1
ATOM 4958 O O . LEU B 1 240 ? -2.324 27.094 8.656 1 98.56 240 LEU B O 1
ATOM 4962 N N . ALA B 1 241 ? -0.246 27.875 8.344 1 98.12 241 ALA B N 1
ATOM 4963 C CA . ALA B 1 241 ? -0.065 28.281 9.734 1 98.12 241 ALA B CA 1
ATOM 4964 C C . ALA B 1 241 ? -1.116 29.297 10.148 1 98.12 241 ALA B C 1
ATOM 4966 O O . ALA B 1 241 ? -1.717 29.188 11.219 1 98.12 241 ALA B O 1
ATOM 4967 N N . GLU B 1 242 ? -1.303 30.266 9.32 1 97.81 242 GLU B N 1
ATOM 4968 C CA . GLU B 1 242 ? -2.246 31.328 9.648 1 97.81 242 GLU B CA 1
ATOM 4969 C C . GLU B 1 242 ? -3.682 30.812 9.656 1 97.81 242 GLU B C 1
ATOM 4971 O O . GLU B 1 242 ? -4.477 31.188 10.523 1 97.81 242 GLU B O 1
ATOM 4976 N N . ILE B 1 243 ? -3.961 29.969 8.703 1 98.31 243 ILE B N 1
ATOM 4977 C CA . ILE B 1 243 ? -5.309 29.422 8.625 1 98.31 243 ILE B CA 1
ATOM 4978 C C . ILE B 1 243 ? -5.578 28.547 9.859 1 98.31 243 ILE B C 1
ATOM 4980 O O . ILE B 1 243 ? -6.59 28.734 10.539 1 98.31 243 ILE B O 1
ATOM 4984 N N . MET B 1 244 ? -4.715 27.656 10.219 1 98.31 244 MET B N 1
ATOM 4985 C CA . MET B 1 244 ? -4.891 26.766 11.359 1 98.31 244 MET B CA 1
ATOM 4986 C C . MET B 1 244 ? -4.926 27.547 12.672 1 98.31 244 MET B C 1
ATOM 4988 O O . MET B 1 244 ? -5.715 27.25 13.562 1 98.31 244 MET B O 1
ATOM 4992 N N . SER B 1 245 ? -4.047 28.562 12.727 1 97.62 245 SER B N 1
ATOM 4993 C CA . SER B 1 245 ? -4.035 29.422 13.906 1 97.62 245 SER B CA 1
ATOM 4994 C C . SER B 1 245 ? -5.352 30.172 14.055 1 97.62 245 SER B C 1
ATOM 4996 O O . SER B 1 245 ? -5.926 30.219 15.148 1 97.62 245 SER B O 1
ATOM 4998 N N . GLY B 1 246 ? -5.766 30.75 13.023 1 97.31 246 GLY B N 1
ATOM 4999 C CA . GLY B 1 246 ? -7.008 31.516 13.039 1 97.31 246 GLY B CA 1
ATOM 5000 C C . GLY B 1 246 ? -8.211 30.672 13.43 1 97.31 246 GLY B C 1
ATOM 5001 O O . GLY B 1 246 ? -9.148 31.188 14.047 1 97.31 246 GLY B O 1
ATOM 5002 N N . LEU B 1 247 ? -8.164 29.391 13.109 1 97.88 247 LEU B N 1
ATOM 5003 C CA . LEU B 1 247 ? -9.289 28.5 13.391 1 97.88 247 LEU B CA 1
ATOM 5004 C C . LEU B 1 247 ? -9.07 27.766 14.711 1 97.88 247 LEU B C 1
ATOM 5006 O O . LEU B 1 247 ? -9.922 26.984 15.133 1 97.88 247 LEU B O 1
ATOM 5010 N N . GLY B 1 248 ? -7.898 27.969 15.328 1 97.31 248 GLY B N 1
ATOM 5011 C CA . GLY B 1 248 ? -7.586 27.344 16.609 1 97.31 248 GLY B CA 1
ATOM 5012 C C . GLY B 1 248 ? -7.238 25.875 16.484 1 97.31 248 GLY B C 1
ATOM 5013 O O . GLY B 1 248 ? -7.52 25.078 17.391 1 97.31 248 GLY B O 1
ATOM 5014 N N . HIS B 1 249 ? -6.68 25.516 15.344 1 98.12 249 HIS B N 1
ATOM 5015 C CA . HIS B 1 249 ? -6.488 24.094 15.078 1 98.12 249 HIS B CA 1
ATOM 5016 C C . HIS B 1 249 ? -5.031 23.688 15.258 1 98.12 249 HIS B C 1
ATOM 5018 O O . HIS B 1 249 ? -4.598 22.656 14.727 1 98.12 249 HIS B O 1
ATOM 5024 N N . LEU B 1 250 ? -4.227 24.438 16.031 1 97.06 250 LEU B N 1
ATOM 5025 C CA . LEU B 1 250 ? -2.801 24.156 16.172 1 97.06 250 LEU B CA 1
ATOM 5026 C C . LEU B 1 250 ? -2.533 23.328 17.438 1 97.06 250 LEU B C 1
ATOM 5028 O O . LEU B 1 250 ? -1.396 22.938 17.688 1 97.06 250 LEU B O 1
ATOM 5032 N N . GLU B 1 251 ? -3.605 23.094 18.203 1 96 251 GLU B N 1
ATOM 5033 C CA . GLU B 1 251 ? -3.418 22.375 19.469 1 96 251 GLU B CA 1
ATOM 5034 C C . GLU B 1 251 ? -4.625 21.5 19.781 1 96 251 GLU B C 1
ATOM 5036 O O . GLU B 1 251 ? -5.707 21.703 19.219 1 96 251 GLU B O 1
ATOM 5041 N N . LEU B 1 252 ? -4.367 20.531 20.719 1 94.81 252 LEU B N 1
ATOM 5042 C CA . LEU B 1 252 ? -5.465 19.734 21.266 1 94.81 252 LEU B CA 1
ATOM 5043 C C . LEU B 1 252 ? -6.52 20.641 21.906 1 94.81 252 LEU B C 1
ATOM 5045 O O . LEU B 1 252 ? -6.199 21.703 22.422 1 94.81 252 LEU B O 1
ATOM 5049 N N . PRO B 1 253 ? -7.746 20.281 21.766 1 96.19 253 PRO B N 1
ATOM 5050 C CA . PRO B 1 253 ? -8.242 18.969 21.391 1 96.19 253 PRO B CA 1
ATOM 5051 C C . PRO B 1 253 ? -8.391 18.797 19.875 1 96.19 253 PRO B C 1
ATOM 5053 O O . PRO B 1 253 ? -8.789 17.734 19.391 1 96.19 253 PRO B O 1
ATOM 5056 N N . ASN B 1 254 ? -8.055 19.859 19.109 1 96.88 254 ASN B N 1
ATOM 5057 C CA . ASN B 1 254 ? -8.227 19.797 17.656 1 96.88 254 ASN B CA 1
ATOM 5058 C C . ASN B 1 254 ? -7.09 19.031 17 1 96.88 254 ASN B C 1
ATOM 5060 O O . ASN B 1 254 ? -5.918 19.375 17.156 1 96.88 254 ASN B O 1
ATOM 5064 N N . VAL B 1 255 ? -7.426 17.984 16.328 1 96.94 255 VAL B N 1
ATOM 5065 C CA . VAL B 1 255 ? -6.457 17.141 15.633 1 96.94 255 VAL B CA 1
ATOM 5066 C C . VAL B 1 255 ? -6.773 17.109 14.141 1 96.94 255 VAL B C 1
ATOM 5068 O O . VAL B 1 255 ? -7.828 16.625 13.734 1 96.94 255 VAL B O 1
ATOM 5071 N N . VAL B 1 256 ? -5.875 17.625 13.352 1 98.69 256 VAL B N 1
ATOM 5072 C CA . VAL B 1 256 ? -6.039 17.547 11.898 1 98.69 256 VAL B CA 1
ATOM 5073 C C . VAL B 1 256 ? -5.582 16.188 11.406 1 98.69 256 VAL B C 1
ATOM 5075 O O . VAL B 1 256 ? -4.387 15.945 11.234 1 98.69 256 VAL B O 1
ATOM 5078 N N . GLU B 1 257 ? -6.551 15.344 11.125 1 98.81 257 GLU B N 1
ATOM 5079 C CA . GLU B 1 257 ? -6.262 13.961 10.773 1 98.81 257 GLU B CA 1
ATOM 5080 C C . GLU B 1 257 ? -5.902 13.828 9.297 1 98.81 257 GLU B C 1
ATOM 5082 O O . GLU B 1 257 ? -5.094 12.977 8.914 1 98.81 257 GLU B O 1
ATOM 5087 N N . VAL B 1 258 ? -6.562 14.688 8.5 1 98.88 258 VAL B N 1
ATOM 5088 C CA . VAL B 1 258 ? -6.32 14.609 7.066 1 98.88 258 VAL B CA 1
ATOM 5089 C C . VAL B 1 258 ? -6.258 16.016 6.473 1 98.88 258 VAL B C 1
ATOM 5091 O O . VAL B 1 258 ? -7.113 16.859 6.762 1 98.88 258 VAL B O 1
ATOM 5094 N N . LEU B 1 259 ? -5.234 16.25 5.742 1 98.88 259 LEU B N 1
ATOM 5095 C CA . LEU B 1 259 ? -5.066 17.469 4.941 1 98.88 259 LEU B CA 1
ATOM 5096 C C . LEU B 1 259 ? -4.965 17.125 3.459 1 98.88 259 LEU B C 1
ATOM 5098 O O . LEU B 1 259 ? -3.955 16.562 3.014 1 98.88 259 LEU B O 1
ATOM 5102 N N . LYS B 1 260 ? -6.016 17.375 2.723 1 98.69 260 LYS B N 1
ATOM 5103 C CA . LYS B 1 260 ? -6.008 17.234 1.27 1 98.69 260 LYS B CA 1
ATOM 5104 C C . LYS B 1 260 ? -5.566 18.531 0.587 1 98.69 260 LYS B C 1
ATOM 5106 O O . LYS B 1 260 ? -6.031 19.609 0.939 1 98.69 260 LYS B O 1
ATOM 5111 N N . ILE B 1 261 ? -4.629 18.453 -0.375 1 98.25 261 ILE B N 1
ATOM 5112 C CA . ILE B 1 261 ? -4.156 19.625 -1.12 1 98.25 261 ILE B CA 1
ATOM 5113 C C . ILE B 1 261 ? -4.168 19.312 -2.615 1 98.25 261 ILE B C 1
ATOM 5115 O O . ILE B 1 261 ? -3.438 18.438 -3.08 1 98.25 261 ILE B O 1
ATOM 5119 N N . ASP B 1 262 ? -4.941 19.906 -3.348 1 96.5 262 ASP B N 1
ATOM 5120 C CA . ASP B 1 262 ? -5 19.875 -4.805 1 96.5 262 ASP B CA 1
ATOM 5121 C C . ASP B 1 262 ? -5.258 21.281 -5.375 1 96.5 262 ASP B C 1
ATOM 5123 O O . ASP B 1 262 ? -6.402 21.641 -5.664 1 96.5 262 ASP B O 1
ATOM 5127 N N . ILE B 1 263 ? -4.113 22.016 -5.598 1 96.38 263 ILE B N 1
ATOM 5128 C CA . ILE B 1 263 ? -4.305 23.438 -5.828 1 96.38 263 ILE B CA 1
ATOM 5129 C C . ILE B 1 263 ? -3.502 23.875 -7.051 1 96.38 263 ILE B C 1
ATOM 5131 O O . ILE B 1 263 ? -3.031 25.016 -7.117 1 96.38 263 ILE B O 1
ATOM 5135 N N . GLU B 1 264 ? -3.201 23.031 -7.961 1 93.12 264 GLU B N 1
ATOM 5136 C CA . GLU B 1 264 ? -2.709 23.25 -9.312 1 93.12 264 GLU B CA 1
ATOM 5137 C C . GLU B 1 264 ? -1.407 24.047 -9.305 1 93.12 264 GLU B C 1
ATOM 5139 O O . GLU B 1 264 ? -1.291 25.062 -9.984 1 93.12 264 GLU B O 1
ATOM 5144 N N . GLY B 1 265 ? -0.48 23.641 -8.453 1 95.12 265 GLY B N 1
ATOM 5145 C CA . GLY B 1 265 ? 0.866 24.188 -8.461 1 95.12 265 GLY B CA 1
ATOM 5146 C C . GLY B 1 265 ? 1.175 25.031 -7.234 1 95.12 265 GLY B C 1
ATOM 5147 O O . GLY B 1 265 ? 2.342 25.25 -6.906 1 95.12 265 GLY B O 1
ATOM 5148 N N . GLY B 1 266 ? 0.2 25.516 -6.512 1 97.06 266 GLY B N 1
ATOM 5149 C CA . GLY B 1 266 ? 0.376 26.312 -5.32 1 97.06 266 GLY B CA 1
ATOM 5150 C C . GLY B 1 266 ? 1.085 25.578 -4.199 1 97.06 266 GLY B C 1
ATOM 5151 O O . GLY B 1 266 ? 1.581 26.203 -3.256 1 97.06 266 GLY B O 1
ATOM 5152 N N . GLU B 1 267 ? 1.198 24.266 -4.285 1 98 267 GLU B N 1
ATOM 5153 C CA . GLU B 1 267 ? 1.769 23.469 -3.203 1 98 267 GLU B CA 1
ATOM 5154 C C . GLU B 1 267 ? 3.238 23.812 -2.98 1 98 267 GLU B C 1
ATOM 5156 O O . GLU B 1 267 ? 3.734 23.734 -1.854 1 98 267 GLU B O 1
ATOM 5161 N N . PHE B 1 268 ? 3.883 24.328 -4.012 1 97.94 268 PHE B N 1
ATOM 5162 C CA . PHE B 1 268 ? 5.301 24.625 -3.861 1 97.94 268 PHE B CA 1
ATOM 5163 C C . PHE B 1 268 ? 5.492 25.938 -3.092 1 97.94 268 PHE B C 1
ATOM 5165 O O . PHE B 1 268 ? 6.273 25.984 -2.141 1 97.94 268 PHE B O 1
ATOM 5172 N N . THR B 1 269 ? 4.773 26.922 -3.432 1 97.25 269 THR B N 1
ATOM 5173 C CA . THR B 1 269 ? 4.902 28.188 -2.729 1 97.25 269 THR B CA 1
ATOM 5174 C C . THR B 1 269 ? 4.379 28.078 -1.3 1 97.25 269 THR B C 1
ATOM 5176 O O . THR B 1 269 ? 4.844 28.781 -0.402 1 97.25 269 THR B O 1
ATOM 5179 N N . SER B 1 270 ? 3.475 27.172 -1.12 1 98.19 270 SER B N 1
ATOM 5180 C CA . SER B 1 270 ? 2.867 27 0.195 1 98.19 270 SER B CA 1
ATOM 5181 C C . SER B 1 270 ? 3.852 26.391 1.184 1 98.19 270 SER B C 1
ATOM 5183 O O . SER B 1 270 ? 3.748 26.609 2.391 1 98.19 270 SER B O 1
ATOM 5185 N N . PHE B 1 271 ? 4.891 25.609 0.672 1 98.5 271 PHE B N 1
ATOM 5186 C CA . PHE B 1 271 ? 5.605 24.812 1.667 1 98.5 271 PHE B CA 1
ATOM 5187 C C . PHE B 1 271 ? 7.113 24.984 1.512 1 98.5 271 PHE B C 1
ATOM 5189 O O . PHE B 1 271 ? 7.867 24.812 2.473 1 98.5 271 PHE B O 1
ATOM 5196 N N . LEU B 1 272 ? 7.621 25.328 0.329 1 98.06 272 LEU B N 1
ATOM 5197 C CA . LEU B 1 272 ? 9.062 25.281 0.101 1 98.06 272 LEU B CA 1
ATOM 5198 C C . LEU B 1 272 ? 9.773 26.281 1.01 1 98.06 272 LEU B C 1
ATOM 5200 O O . LEU B 1 272 ? 10.836 25.969 1.556 1 98.06 272 LEU B O 1
ATOM 5204 N N . GLY B 1 273 ? 9.211 27.5 1.146 1 96.94 273 GLY B N 1
ATOM 5205 C CA . GLY B 1 273 ? 9.812 28.453 2.059 1 96.94 273 GLY B CA 1
ATOM 5206 C C . GLY B 1 273 ? 9.938 27.938 3.477 1 96.94 273 GLY B C 1
ATOM 5207 O O . GLY B 1 273 ? 10.953 28.156 4.137 1 96.94 273 GLY B O 1
ATOM 5208 N N . ALA B 1 274 ? 8.922 27.281 3.928 1 97.81 274 ALA B N 1
ATOM 5209 C CA . ALA B 1 274 ? 8.922 26.703 5.27 1 97.81 274 ALA B CA 1
ATOM 5210 C C . ALA B 1 274 ? 9.961 25.594 5.395 1 97.81 274 ALA B C 1
ATOM 5212 O O . ALA B 1 274 ? 10.664 25.516 6.398 1 97.81 274 ALA B O 1
ATOM 5213 N N . PHE B 1 275 ? 10.055 24.781 4.395 1 97.94 275 PHE B N 1
ATOM 5214 C CA . PHE B 1 275 ? 10.992 23.672 4.398 1 97.94 275 PHE B CA 1
ATOM 5215 C C . PHE B 1 275 ? 12.43 24.172 4.406 1 97.94 275 PHE B C 1
ATOM 5217 O O . PHE B 1 275 ? 13.273 23.656 5.145 1 97.94 275 PHE B O 1
ATOM 5224 N N . ARG B 1 276 ? 12.688 25.172 3.648 1 96.19 276 ARG B N 1
ATOM 5225 C CA . ARG B 1 276 ? 14.031 25.75 3.588 1 96.19 276 ARG B CA 1
ATOM 5226 C C . ARG B 1 276 ? 14.414 26.391 4.918 1 96.19 276 ARG B C 1
ATOM 5228 O O . ARG B 1 276 ? 15.547 26.234 5.383 1 96.19 276 ARG B O 1
ATOM 5235 N N . ALA B 1 277 ? 13.492 27.078 5.48 1 95.06 277 ALA B N 1
ATOM 5236 C CA . ALA B 1 277 ? 13.742 27.672 6.789 1 95.06 277 ALA B CA 1
ATOM 5237 C C . ALA B 1 277 ? 14.039 26.609 7.836 1 95.06 277 ALA B C 1
ATOM 5239 O O . ALA B 1 277 ? 14.969 26.75 8.633 1 95.06 277 ALA B O 1
ATOM 5240 N N . ALA B 1 278 ? 13.305 25.562 7.797 1 94.88 278 ALA B N 1
ATOM 5241 C CA . ALA B 1 278 ? 13.508 24.469 8.742 1 94.88 278 ALA B CA 1
ATOM 5242 C C . ALA B 1 278 ? 14.867 23.812 8.539 1 94.88 278 ALA B C 1
ATOM 5244 O O . ALA B 1 278 ? 15.562 23.5 9.508 1 94.88 278 ALA B O 1
ATOM 5245 N N . ASP B 1 279 ? 15.211 23.562 7.344 1 92.56 279 ASP B N 1
ATOM 5246 C CA . ASP B 1 279 ? 16.5 22.938 7.031 1 92.56 279 ASP B CA 1
ATOM 5247 C C . ASP B 1 279 ? 17.656 23.797 7.531 1 92.56 279 ASP B C 1
ATOM 5249 O O . ASP B 1 279 ? 18.641 23.281 8.039 1 92.56 279 ASP B O 1
ATOM 5253 N N . LYS B 1 280 ? 17.531 25.047 7.297 1 90.44 280 LYS B N 1
ATOM 5254 C CA . LYS B 1 280 ? 18.547 25.969 7.793 1 90.44 280 LYS B CA 1
ATOM 5255 C C . LYS B 1 280 ? 18.688 25.859 9.305 1 90.44 280 LYS B C 1
ATOM 5257 O O . LYS B 1 280 ? 19.812 25.859 9.828 1 90.44 280 LYS B O 1
ATOM 5262 N N . LEU B 1 281 ? 17.625 25.797 9.945 1 87.88 281 LEU B N 1
ATOM 5263 C CA . LEU B 1 281 ? 17.625 25.688 11.398 1 87.88 281 LEU B CA 1
ATOM 5264 C C . LEU B 1 281 ? 18.25 24.375 11.844 1 87.88 281 LEU B C 1
ATOM 5266 O O . LEU B 1 281 ? 19.016 24.328 12.812 1 87.88 281 LEU B O 1
ATOM 5270 N N . LEU B 1 282 ? 17.953 23.281 11.172 1 81.88 282 LEU B N 1
ATOM 5271 C CA . LEU B 1 282 ? 18.438 21.953 11.539 1 81.88 282 LEU B CA 1
ATOM 5272 C C . LEU B 1 282 ? 19.938 21.828 11.289 1 81.88 282 LEU B C 1
ATOM 5274 O O . LEU B 1 282 ? 20.641 21.125 12.008 1 81.88 282 LEU B O 1
ATOM 5278 N N . ARG B 1 283 ? 20.469 22.297 10.258 1 76.38 283 ARG B N 1
ATOM 5279 C CA . ARG B 1 283 ? 21.891 22.234 9.93 1 76.38 283 ARG B CA 1
ATOM 5280 C C . ARG B 1 283 ? 22.703 23.109 10.867 1 76.38 283 ARG B C 1
ATOM 5282 O O . ARG B 1 283 ? 23.891 22.844 11.109 1 76.38 283 ARG B O 1
ATOM 5289 N N . GLN B 1 284 ? 22.281 24.344 11 1 64.56 284 GLN B N 1
ATOM 5290 C CA . GLN B 1 284 ? 23.062 25.281 11.812 1 64.56 284 GLN B CA 1
ATOM 5291 C C . GLN B 1 284 ? 23.172 24.781 13.258 1 64.56 284 GLN B C 1
ATOM 5293 O O . GLN B 1 284 ? 24.094 25.172 13.977 1 64.56 284 GLN B O 1
ATOM 5298 N N . GLY B 1 285 ? 23.031 23.5 13.406 1 52.34 285 GLY B N 1
ATOM 5299 C CA . GLY B 1 285 ? 23.172 23.312 14.844 1 52.34 285 GLY B CA 1
ATOM 5300 C C . GLY B 1 285 ? 22.953 24.594 15.633 1 52.34 285 GLY B C 1
ATOM 5301 O O . GLY B 1 285 ? 21.922 25.25 15.484 1 52.34 285 GLY B O 1
ATOM 5302 N N . ARG B 1 286 ? 24.266 24.844 16.547 1 47.12 286 ARG B N 1
ATOM 5303 C CA . ARG B 1 286 ? 24.703 25.766 17.594 1 47.12 286 ARG B CA 1
ATOM 5304 C C . ARG B 1 286 ? 24.922 27.172 17.031 1 47.12 286 ARG B C 1
ATOM 5306 O O . ARG B 1 286 ? 25.297 28.078 17.781 1 47.12 286 ARG B O 1
ATOM 5313 N N . SER B 1 287 ? 25.312 27.125 15.586 1 45.62 287 SER B N 1
ATOM 5314 C CA . SER B 1 287 ? 25.797 28.484 15.32 1 45.62 287 SER B CA 1
ATOM 5315 C C . SER B 1 287 ? 24.641 29.438 15.062 1 45.62 287 SER B C 1
ATOM 5317 O O . SER B 1 287 ? 23.625 29.047 14.5 1 45.62 287 SER B O 1
ATOM 5319 N N . GLN B 1 288 ? 24.375 30.328 15.703 1 47.34 288 GLN B N 1
ATOM 5320 C CA . GLN B 1 288 ? 23.406 31.375 16 1 47.34 288 GLN B CA 1
ATOM 5321 C C . GLN B 1 288 ? 22.953 32.094 14.734 1 47.34 288 GLN B C 1
ATOM 5323 O O . GLN B 1 288 ? 22.734 33.312 14.742 1 47.34 288 GLN B O 1
ATOM 5328 N N . ARG B 1 289 ? 23.266 31.422 13.406 1 57.56 289 ARG B N 1
ATOM 5329 C CA . ARG B 1 289 ? 22.766 32.344 12.383 1 57.56 289 ARG B CA 1
ATOM 5330 C C . ARG B 1 289 ? 21.25 32.438 12.453 1 57.56 289 ARG B C 1
ATOM 5332 O O . ARG B 1 289 ? 20.531 31.438 12.422 1 57.56 289 ARG B O 1
ATOM 5339 N N . GLU B 1 290 ? 20.703 33.594 12.664 1 74.5 290 GLU B N 1
ATOM 5340 C CA . GLU B 1 290 ? 19.359 34.062 12.977 1 74.5 290 GLU B CA 1
ATOM 5341 C C . GLU B 1 290 ? 18.469 34.031 11.75 1 74.5 290 GLU B C 1
ATOM 5343 O O . GLU B 1 290 ? 18.875 34.438 10.656 1 74.5 290 GLU B O 1
ATOM 5348 N N . LEU B 1 291 ? 17.516 33.094 11.539 1 87.25 291 LEU B N 1
ATOM 5349 C CA . LEU B 1 291 ? 16.469 33.156 10.523 1 87.25 291 LEU B CA 1
ATOM 5350 C C . LEU B 1 291 ? 16 34.594 10.344 1 87.25 291 LEU B C 1
ATOM 5352 O O . LEU B 1 291 ? 15.867 35.344 11.312 1 87.25 291 LEU B O 1
ATOM 5356 N N . SER B 1 292 ? 15.984 35.031 9.055 1 90.38 292 SER B N 1
ATOM 5357 C CA . SER B 1 292 ? 15.336 36.312 8.781 1 90.38 292 SER B CA 1
ATOM 5358 C C . SER B 1 292 ? 13.898 36.312 9.289 1 90.38 292 SER B C 1
ATOM 5360 O O . SER B 1 292 ? 13.359 35.281 9.641 1 90.38 292 SER B O 1
ATOM 5362 N N . SER B 1 293 ? 13.352 37.5 9.359 1 90.31 293 SER B N 1
ATOM 5363 C CA . SER B 1 293 ? 11.953 37.625 9.773 1 90.31 293 SER B CA 1
ATOM 5364 C C . SER B 1 293 ? 11.031 36.844 8.859 1 90.31 293 SER B C 1
ATOM 5366 O O . SER B 1 293 ? 10.094 36.188 9.328 1 90.31 293 SER B O 1
ATOM 5368 N N . GLU B 1 294 ? 11.359 36.844 7.629 1 90.75 294 GLU B N 1
ATOM 5369 C CA . GLU B 1 294 ? 10.562 36.094 6.652 1 90.75 294 GLU B CA 1
ATOM 5370 C C . GLU B 1 294 ? 10.695 34.594 6.859 1 90.75 294 GLU B C 1
ATOM 5372 O O . GLU B 1 294 ? 9.703 33.844 6.766 1 90.75 294 GLU B O 1
ATOM 5377 N N . GLU B 1 295 ? 11.836 34.188 7.156 1 92.5 295 GLU B N 1
ATOM 5378 C CA . GLU B 1 295 ? 12.094 32.781 7.379 1 92.5 295 GLU B CA 1
ATOM 5379 C C . GLU B 1 295 ? 11.422 32.281 8.664 1 92.5 295 GLU B C 1
ATOM 5381 O O . GLU B 1 295 ? 10.906 31.172 8.719 1 92.5 295 GLU B O 1
ATOM 5386 N N . GLN B 1 296 ? 11.43 33.156 9.594 1 91.62 296 GLN B N 1
ATOM 5387 C CA . GLN B 1 296 ? 10.766 32.812 10.852 1 91.62 296 GLN B CA 1
ATOM 5388 C C . GLN B 1 296 ? 9.258 32.688 10.648 1 91.62 296 GLN B C 1
ATOM 5390 O O . GLN B 1 296 ? 8.633 31.797 11.234 1 91.62 296 GLN B O 1
ATOM 5395 N N . TYR B 1 297 ? 8.812 33.562 9.875 1 92.56 297 TYR B N 1
ATOM 5396 C CA . TYR B 1 297 ? 7.387 33.5 9.578 1 92.56 297 TYR B CA 1
ATOM 5397 C C . TYR B 1 297 ? 7.043 32.219 8.812 1 92.56 297 TYR B C 1
ATOM 5399 O O . TYR B 1 297 ? 6.066 31.547 9.133 1 92.56 297 TYR B O 1
ATOM 5407 N N . ALA B 1 298 ? 7.891 31.859 7.922 1 92.88 298 ALA B N 1
ATOM 5408 C CA . ALA B 1 298 ? 7.68 30.656 7.117 1 92.88 298 ALA B CA 1
ATOM 5409 C C . ALA B 1 298 ? 7.789 29.391 7.973 1 92.88 298 ALA B C 1
ATOM 5411 O O . ALA B 1 298 ? 7.09 28.406 7.727 1 92.88 298 ALA B O 1
ATOM 5412 N N . LEU B 1 299 ? 8.586 29.5 8.922 1 95.25 299 LEU B N 1
ATOM 5413 C CA . LEU B 1 299 ? 8.828 28.359 9.805 1 95.25 299 LEU B CA 1
ATOM 5414 C C . LEU B 1 299 ? 7.559 27.953 10.539 1 95.25 299 LEU B C 1
ATOM 5416 O O . LEU B 1 299 ? 7.375 26.781 10.891 1 95.25 299 LEU B O 1
ATOM 5420 N N . ARG B 1 300 ? 6.676 28.922 10.695 1 96.38 300 ARG B N 1
ATOM 5421 C CA . ARG B 1 300 ? 5.398 28.625 11.344 1 96.38 300 ARG B CA 1
ATOM 5422 C C . ARG B 1 300 ? 4.598 27.609 10.555 1 96.38 300 ARG B C 1
ATOM 5424 O O . ARG B 1 300 ? 3.887 26.781 11.141 1 96.38 300 ARG B O 1
ATOM 5431 N N . THR B 1 301 ? 4.73 27.656 9.258 1 98.06 301 THR B N 1
ATOM 5432 C CA . THR B 1 301 ? 4.035 26.703 8.406 1 98.06 301 THR B CA 1
ATOM 5433 C C . THR B 1 301 ? 4.609 25.297 8.586 1 98.06 301 THR B C 1
ATOM 5435 O O . THR B 1 301 ? 3.873 24.312 8.562 1 98.06 301 THR B O 1
ATOM 5438 N N . TRP B 1 302 ? 5.898 25.203 8.773 1 96.81 302 TRP B N 1
ATOM 5439 C CA . TRP B 1 302 ? 6.52 23.922 9.055 1 96.81 302 TRP B CA 1
ATOM 5440 C C . TRP B 1 302 ? 5.996 23.344 10.367 1 96.81 302 TRP B C 1
ATOM 5442 O O . TRP B 1 302 ? 5.668 22.156 10.438 1 96.81 302 TRP B O 1
ATOM 5452 N N . HIS B 1 303 ? 5.852 24.188 11.32 1 95.56 303 HIS B N 1
ATOM 5453 C CA . HIS B 1 303 ? 5.332 23.75 12.617 1 95.56 303 HIS B CA 1
ATOM 5454 C C . HIS B 1 303 ? 3.869 23.328 12.508 1 95.56 303 HIS B C 1
ATOM 5456 O O . HIS B 1 303 ? 3.461 22.328 13.094 1 95.56 303 HIS B O 1
ATOM 5462 N N . ALA B 1 304 ? 3.113 24.125 11.773 1 97.75 304 ALA B N 1
ATOM 5463 C CA . ALA B 1 304 ? 1.702 23.797 11.578 1 97.75 304 ALA B CA 1
ATOM 5464 C C . ALA B 1 304 ? 1.537 22.453 10.875 1 97.75 304 ALA B C 1
ATOM 5466 O O . ALA B 1 304 ? 0.676 21.656 11.242 1 97.75 304 ALA B O 1
ATOM 5467 N N . LEU B 1 305 ? 2.389 22.219 9.906 1 98.19 305 LEU B N 1
ATOM 5468 C CA . LEU B 1 305 ? 2.346 20.984 9.141 1 98.19 305 LEU B CA 1
ATOM 5469 C C . LEU B 1 305 ? 2.58 19.766 10.047 1 98.19 305 LEU B C 1
ATOM 5471 O O . LEU B 1 305 ? 1.985 18.703 9.836 1 98.19 305 LEU B O 1
ATOM 5475 N N . ARG B 1 306 ? 3.35 19.938 11.023 1 96.12 306 ARG B N 1
ATOM 5476 C CA . ARG B 1 306 ? 3.697 18.844 11.922 1 96.12 306 ARG B CA 1
ATOM 5477 C C . ARG B 1 306 ? 2.547 18.531 12.875 1 96.12 306 ARG B C 1
ATOM 5479 O O . ARG B 1 306 ? 2.627 17.578 13.656 1 96.12 306 ARG B O 1
ATOM 5486 N N . HIS B 1 307 ? 1.47 19.312 12.758 1 95.81 307 HIS B N 1
ATOM 5487 C CA . HIS B 1 307 ? 0.254 19.047 13.516 1 95.81 307 HIS B CA 1
ATOM 5488 C C . HIS B 1 307 ? -0.786 18.344 12.648 1 95.81 307 HIS B C 1
ATOM 5490 O O . HIS B 1 307 ? -1.909 18.094 13.094 1 95.81 307 HIS B O 1
ATOM 5496 N N . VAL B 1 308 ? -0.434 17.969 11.477 1 98.5 308 VAL B N 1
ATOM 5497 C CA . VAL B 1 308 ? -1.275 17.219 10.555 1 98.5 308 VAL B CA 1
ATOM 5498 C C . VAL B 1 308 ? -0.831 15.75 10.531 1 98.5 308 VAL B C 1
ATOM 5500 O O . VAL B 1 308 ? 0.368 15.461 10.523 1 98.5 308 VAL B O 1
ATOM 5503 N N . ASN B 1 309 ? -1.765 14.859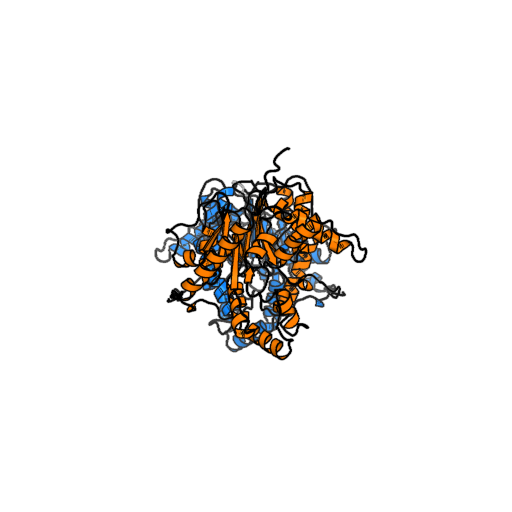 10.523 1 98.62 309 ASN B N 1
ATOM 5504 C CA . ASN B 1 309 ? -1.392 13.453 10.656 1 98.62 309 ASN B CA 1
ATOM 5505 C C . ASN B 1 309 ? -1.261 12.773 9.297 1 98.62 309 ASN B C 1
ATOM 5507 O O . ASN B 1 309 ? -0.466 11.844 9.141 1 98.62 309 ASN B O 1
ATOM 5511 N N . GLN B 1 310 ? -2.086 13.156 8.344 1 98.88 310 GLN B N 1
ATOM 5512 C CA . GLN B 1 310 ? -1.937 12.695 6.965 1 98.88 310 GLN B CA 1
ATOM 5513 C C . GLN B 1 310 ? -2.041 13.852 5.98 1 98.88 310 GLN B C 1
ATOM 5515 O O . GLN B 1 310 ? -2.883 14.742 6.141 1 98.88 310 GLN B O 1
ATOM 5520 N N . VAL B 1 311 ? -1.165 13.867 5.023 1 98.94 311 VAL B N 1
ATOM 5521 C CA . VAL B 1 311 ? -1.228 14.828 3.928 1 98.94 311 VAL B CA 1
ATOM 5522 C C . VAL B 1 311 ? -1.446 14.094 2.607 1 98.94 311 VAL B C 1
ATOM 5524 O O . VAL B 1 311 ? -0.656 13.227 2.234 1 98.94 311 VAL B O 1
ATOM 5527 N N . LEU B 1 312 ? -2.553 14.359 1.978 1 98.69 312 LEU B N 1
ATOM 5528 C CA . LEU B 1 312 ? -2.875 13.883 0.637 1 98.69 312 LEU B CA 1
ATOM 5529 C C . LEU B 1 312 ? -2.74 15.008 -0.386 1 98.69 312 LEU B C 1
ATOM 5531 O O . LEU B 1 312 ? -3.541 15.945 -0.393 1 98.69 312 LEU B O 1
ATOM 5535 N N . ILE B 1 313 ? -1.726 14.898 -1.305 1 98.38 313 ILE B N 1
ATOM 5536 C CA . ILE B 1 313 ? -1.394 16.078 -2.092 1 98.38 313 ILE B CA 1
ATOM 5537 C C . ILE B 1 313 ? -1.152 15.68 -3.547 1 98.38 313 ILE B C 1
ATOM 5539 O O . ILE B 1 313 ? -0.526 14.648 -3.818 1 98.38 313 ILE B O 1
ATOM 5543 N N . GLU B 1 314 ? -1.742 16.391 -4.438 1 96.69 314 GLU B N 1
ATOM 5544 C CA . GLU B 1 314 ? -1.332 16.297 -5.836 1 96.69 314 GLU B CA 1
ATOM 5545 C C . GLU B 1 314 ? -0.161 17.234 -6.133 1 96.69 314 GLU B C 1
ATOM 5547 O O . GLU B 1 314 ? -0.242 18.438 -5.883 1 96.69 314 GLU B O 1
ATOM 5552 N N . VAL B 1 315 ? 0.858 16.734 -6.664 1 97.19 315 VAL B N 1
ATOM 5553 C CA . VAL B 1 315 ? 2.066 17.484 -6.973 1 97.19 315 VAL B CA 1
ATOM 5554 C C . VAL B 1 315 ? 2.146 17.75 -8.477 1 97.19 315 VAL B C 1
ATOM 5556 O O . VAL B 1 315 ? 2.186 16.797 -9.273 1 97.19 315 VAL B O 1
ATOM 5559 N N . HIS B 1 316 ? 2.172 19.047 -8.82 1 95.31 316 HIS B N 1
ATOM 5560 C CA . HIS B 1 316 ? 2.213 19.453 -10.219 1 95.31 316 HIS B CA 1
ATOM 5561 C C . HIS B 1 316 ? 3.627 19.844 -10.633 1 95.31 316 HIS B C 1
ATOM 5563 O O . HIS B 1 316 ? 4.023 21.016 -10.492 1 95.31 316 HIS B O 1
ATOM 5569 N N . ALA B 1 317 ? 4.312 18.938 -11.234 1 94.44 317 ALA B N 1
ATOM 5570 C CA . ALA B 1 317 ? 5.738 19.078 -11.523 1 94.44 317 ALA B CA 1
ATOM 5571 C C . ALA B 1 317 ? 5.992 20.234 -12.484 1 94.44 317 ALA B C 1
ATOM 5573 O O . ALA B 1 317 ? 7.094 20.781 -12.523 1 94.44 317 ALA B O 1
ATOM 5574 N N . GLY B 1 318 ? 5.039 20.672 -13.25 1 92.56 318 GLY B N 1
ATOM 5575 C CA . GLY B 1 318 ? 5.211 21.766 -14.203 1 92.56 318 GLY B CA 1
ATOM 5576 C C . GLY B 1 318 ? 5.469 23.109 -13.539 1 92.56 318 GLY B C 1
ATOM 5577 O O . GLY B 1 318 ? 5.887 24.062 -14.195 1 92.56 318 GLY B O 1
ATOM 5578 N N . PHE B 1 319 ? 5.359 23.141 -12.258 1 94.62 319 PHE B N 1
ATOM 5579 C CA . PHE B 1 319 ? 5.457 24.422 -11.562 1 94.62 319 PHE B CA 1
ATOM 5580 C C . PHE B 1 319 ? 6.727 24.484 -10.719 1 94.62 319 PHE B C 1
ATOM 5582 O O . PHE B 1 319 ? 6.895 25.391 -9.906 1 94.62 319 PHE B O 1
ATOM 5589 N N . ALA B 1 320 ? 7.57 23.516 -10.859 1 95.56 320 ALA B N 1
ATOM 5590 C CA . ALA B 1 320 ? 8.828 23.484 -10.117 1 95.56 320 ALA B CA 1
ATOM 5591 C C . ALA B 1 320 ? 9.93 22.828 -10.938 1 95.56 320 ALA B C 1
ATOM 5593 O O . ALA B 1 320 ? 9.656 22.016 -11.82 1 95.56 320 ALA B O 1
ATOM 5594 N N . SER B 1 321 ? 11.188 23.297 -10.648 1 96.06 321 SER B N 1
ATOM 5595 C CA . SER B 1 321 ? 12.32 22.562 -11.211 1 96.06 321 SER B CA 1
ATOM 5596 C C . SER B 1 321 ? 12.484 21.203 -10.539 1 96.06 321 SER B C 1
ATOM 5598 O O . SER B 1 321 ? 11.93 20.953 -9.461 1 96.06 321 SER B O 1
ATOM 5600 N N . ILE B 1 322 ? 13.188 20.344 -11.148 1 96.12 322 ILE B N 1
ATOM 5601 C CA . ILE B 1 322 ? 13.391 19 -10.625 1 96.12 322 ILE B CA 1
ATOM 5602 C C . ILE B 1 322 ? 14.094 19.062 -9.273 1 96.12 322 ILE B C 1
ATOM 5604 O O . ILE B 1 322 ? 13.68 18.406 -8.32 1 96.12 322 ILE B O 1
ATOM 5608 N N . PRO B 1 323 ? 15.117 19.906 -9.156 1 96.5 323 PRO B N 1
ATOM 5609 C CA . PRO B 1 323 ? 15.719 20.031 -7.824 1 96.5 323 PRO B CA 1
ATOM 5610 C C . PRO B 1 323 ? 14.727 20.531 -6.777 1 96.5 323 PRO B C 1
ATOM 5612 O O . PRO B 1 323 ? 14.758 20.078 -5.629 1 96.5 323 PRO B O 1
ATOM 5615 N N . GLU B 1 324 ? 13.883 21.406 -7.16 1 96.62 324 GLU B N 1
ATOM 5616 C CA . GLU B 1 324 ? 12.867 21.891 -6.234 1 96.62 324 GLU B CA 1
ATOM 5617 C C . GLU B 1 324 ? 11.883 20.797 -5.855 1 96.62 324 GLU B C 1
ATOM 5619 O O . GLU B 1 324 ? 11.422 20.734 -4.715 1 96.62 324 GLU B O 1
ATOM 5624 N N . LEU B 1 325 ? 11.602 20 -6.836 1 96.94 325 LEU B N 1
ATOM 5625 C CA . LEU B 1 325 ? 10.742 18.844 -6.574 1 96.94 325 LEU B CA 1
ATOM 5626 C C . LEU B 1 325 ? 11.367 17.938 -5.523 1 96.94 325 LEU B C 1
ATOM 5628 O O . LEU B 1 325 ? 10.688 17.5 -4.59 1 96.94 325 LEU B O 1
ATOM 5632 N N . ASP B 1 326 ? 12.586 17.656 -5.703 1 97.62 326 ASP B N 1
ATOM 5633 C CA . ASP B 1 326 ? 13.305 16.828 -4.742 1 97.62 326 ASP B CA 1
ATOM 5634 C C . ASP B 1 326 ? 13.328 17.469 -3.359 1 97.62 326 ASP B C 1
ATOM 5636 O O . ASP B 1 326 ? 13.133 16.797 -2.348 1 97.62 326 ASP B O 1
ATOM 5640 N N . GLU B 1 327 ? 13.562 18.781 -3.377 1 97.19 327 GLU B N 1
ATOM 5641 C CA . GLU B 1 327 ? 13.57 19.547 -2.133 1 97.19 327 GLU B CA 1
ATOM 5642 C C . GLU B 1 327 ? 12.219 19.484 -1.435 1 97.19 327 GLU B C 1
ATOM 5644 O O . GLU B 1 327 ? 12.148 19.391 -0.206 1 97.19 327 GLU B O 1
ATOM 5649 N N . PHE B 1 328 ? 11.227 19.562 -2.182 1 98.25 328 PHE B N 1
ATOM 5650 C CA . PHE B 1 328 ? 9.859 19.516 -1.691 1 98.25 328 PHE B CA 1
ATOM 5651 C C . PHE B 1 328 ? 9.602 18.219 -0.926 1 98.25 328 PHE B C 1
ATOM 5653 O O . PHE B 1 328 ? 9.109 18.25 0.206 1 98.25 328 PHE B O 1
ATOM 5660 N N . PHE B 1 329 ? 9.969 17.062 -1.467 1 98.38 329 PHE B N 1
ATOM 5661 C CA . PHE B 1 329 ? 9.758 15.773 -0.826 1 98.38 329 PHE B CA 1
ATOM 5662 C C . PHE B 1 329 ? 10.68 15.602 0.371 1 98.38 329 PHE B C 1
ATOM 5664 O O . PHE B 1 329 ? 10.289 15.039 1.394 1 98.38 329 PHE B O 1
ATOM 5671 N N . ARG B 1 330 ? 11.875 16.109 0.278 1 97.25 330 ARG B N 1
ATOM 5672 C CA . ARG B 1 330 ? 12.789 16.078 1.412 1 97.25 330 ARG B CA 1
ATOM 5673 C C . ARG B 1 330 ? 12.242 16.875 2.586 1 97.25 330 ARG B C 1
ATOM 5675 O O . ARG B 1 330 ? 12.438 16.516 3.744 1 97.25 330 ARG B O 1
ATOM 5682 N N . GLY B 1 331 ? 11.617 17.953 2.221 1 97.75 331 GLY B N 1
ATOM 5683 C CA . GLY B 1 331 ? 10.977 18.75 3.248 1 97.75 331 GLY B CA 1
ATOM 5684 C C . GLY B 1 331 ? 9.938 17.984 4.047 1 97.75 331 GLY B C 1
ATOM 5685 O O . GLY B 1 331 ? 9.906 18.078 5.273 1 97.75 331 GLY B O 1
ATOM 5686 N N . PHE B 1 332 ? 9.047 17.219 3.352 1 98.38 332 PHE B N 1
ATOM 5687 C CA . PHE B 1 332 ? 8.062 16.391 4.031 1 98.38 332 PHE B CA 1
ATOM 5688 C C . PHE B 1 332 ? 8.75 15.344 4.898 1 98.38 332 PHE B C 1
ATOM 5690 O O . PHE B 1 332 ? 8.336 15.102 6.035 1 98.38 332 PHE B O 1
ATOM 5697 N N . MET B 1 333 ? 9.773 14.773 4.328 1 96.5 333 MET B N 1
ATOM 5698 C CA . MET B 1 333 ? 10.516 13.75 5.062 1 96.5 333 MET B CA 1
ATOM 5699 C C . MET B 1 333 ? 11.102 14.328 6.352 1 96.5 333 MET B C 1
ATOM 5701 O O . MET B 1 333 ? 10.969 13.719 7.418 1 96.5 333 MET B O 1
ATOM 5705 N N . HIS B 1 334 ? 11.641 15.508 6.27 1 95.12 334 HIS B N 1
ATOM 5706 C CA . HIS B 1 334 ? 12.273 16.125 7.422 1 95.12 334 HIS B CA 1
ATOM 5707 C C . HIS B 1 334 ? 11.234 16.641 8.414 1 95.12 334 HIS B C 1
ATOM 5709 O O . HIS B 1 334 ? 11.539 16.844 9.594 1 95.12 334 HIS B O 1
ATOM 5715 N N . ALA B 1 335 ? 10.062 16.828 7.938 1 96.88 335 ALA B N 1
ATOM 5716 C CA . ALA B 1 335 ? 8.984 17.25 8.82 1 96.88 335 ALA B CA 1
ATOM 5717 C C . ALA B 1 335 ? 8.359 16.062 9.555 1 96.88 335 ALA B C 1
ATOM 5719 O O . ALA B 1 335 ? 7.43 16.234 10.344 1 96.88 335 ALA B O 1
ATOM 5720 N N . GLY B 1 336 ? 8.797 14.82 9.289 1 96.81 336 GLY B N 1
ATOM 5721 C CA . GLY B 1 336 ? 8.359 13.648 10.023 1 96.81 336 GLY B CA 1
ATOM 5722 C C . GLY B 1 336 ? 7.32 12.828 9.281 1 96.81 336 GLY B C 1
ATOM 5723 O O . GLY B 1 336 ? 6.547 12.086 9.891 1 96.81 336 GLY B O 1
ATOM 5724 N N . PHE B 1 337 ? 7.316 12.992 7.973 1 98.56 337 PHE B N 1
ATOM 5725 C CA . PHE B 1 337 ? 6.316 12.281 7.191 1 98.56 337 PHE B CA 1
ATOM 5726 C C . PHE B 1 337 ? 6.941 11.102 6.457 1 98.56 337 PHE B C 1
ATOM 5728 O O . PHE B 1 337 ? 8.102 11.164 6.055 1 98.56 337 PHE B O 1
ATOM 5735 N N . ALA B 1 338 ? 6.199 10.023 6.336 1 98.44 338 ALA B N 1
ATOM 5736 C CA . ALA B 1 338 ? 6.48 8.891 5.469 1 98.44 338 ALA B CA 1
ATOM 5737 C C . ALA B 1 338 ? 5.449 8.789 4.348 1 98.44 338 ALA B C 1
ATOM 5739 O O . ALA B 1 338 ? 4.289 9.164 4.527 1 98.44 338 ALA B O 1
ATOM 5740 N N . ILE B 1 339 ? 5.875 8.305 3.191 1 98.62 339 ILE B N 1
ATOM 5741 C CA . ILE B 1 339 ? 4.98 8.133 2.053 1 98.62 339 ILE B CA 1
ATOM 5742 C C . ILE B 1 339 ? 4.32 6.754 2.121 1 98.62 339 ILE B C 1
ATOM 5744 O O . ILE B 1 339 ? 5.008 5.73 2.195 1 98.62 339 ILE B O 1
ATOM 5748 N N . PHE B 1 340 ? 2.945 6.703 2.098 1 98.25 340 PHE B N 1
ATOM 5749 C CA . PHE B 1 340 ? 2.328 5.383 2.111 1 98.25 340 PHE B CA 1
ATOM 5750 C C . PHE B 1 340 ? 1.653 5.086 0.778 1 98.25 340 PHE B C 1
ATOM 5752 O O . PHE B 1 340 ? 1.276 3.943 0.508 1 98.25 340 PHE B O 1
ATOM 5759 N N . HIS B 1 341 ? 1.573 6.133 -0.078 1 98.12 341 HIS B N 1
ATOM 5760 C CA . HIS B 1 341 ? 0.97 5.875 -1.381 1 98.12 341 HIS B CA 1
ATOM 5761 C C . HIS B 1 341 ? 1.473 6.863 -2.428 1 98.12 341 HIS B C 1
ATOM 5763 O O . HIS B 1 341 ? 1.729 8.031 -2.113 1 98.12 341 HIS B O 1
ATOM 5769 N N . LYS B 1 342 ? 1.622 6.422 -3.623 1 95.94 342 LYS B N 1
ATOM 5770 C CA . LYS B 1 342 ? 2.004 7.199 -4.801 1 95.94 342 LYS B CA 1
ATOM 5771 C C . LYS B 1 342 ? 1.199 6.77 -6.023 1 95.94 342 LYS B C 1
ATOM 5773 O O . LYS B 1 342 ? 1.117 5.582 -6.336 1 95.94 342 LYS B O 1
ATOM 5778 N N . GLU B 1 343 ? 0.561 7.746 -6.684 1 92.81 343 GLU B N 1
ATOM 5779 C CA . GLU B 1 343 ? -0.277 7.438 -7.84 1 92.81 343 GLU B CA 1
ATOM 5780 C C . GLU B 1 343 ? -0.131 8.5 -8.922 1 92.81 343 GLU B C 1
ATOM 5782 O O . GLU B 1 343 ? -0.572 9.641 -8.75 1 92.81 343 GLU B O 1
ATOM 5787 N N . PRO B 1 344 ? 0.392 8.125 -10.055 1 90 344 PRO B N 1
ATOM 5788 C CA . PRO B 1 344 ? 0.467 9.109 -11.141 1 90 344 PRO B CA 1
ATOM 5789 C C . PRO B 1 344 ? -0.899 9.422 -11.75 1 90 344 PRO B C 1
ATOM 5791 O O . PRO B 1 344 ? -1.738 8.531 -11.883 1 90 344 PRO B O 1
ATOM 5794 N N . ASN B 1 345 ? -1.1 10.664 -12.023 1 85.38 345 ASN B N 1
ATOM 5795 C CA . ASN B 1 345 ? -2.246 11.062 -12.828 1 85.38 345 ASN B CA 1
ATOM 5796 C C . ASN B 1 345 ? -1.975 10.875 -14.32 1 85.38 345 ASN B C 1
ATOM 5798 O O . ASN B 1 345 ? -1.222 11.648 -14.922 1 85.38 345 ASN B O 1
ATOM 5802 N N . LEU B 1 346 ? -2.578 9.945 -14.922 1 80.06 346 LEU B N 1
ATOM 5803 C CA . LEU B 1 346 ? -2.285 9.547 -16.297 1 80.06 346 LEU B CA 1
ATOM 5804 C C . LEU B 1 346 ? -3.166 10.312 -17.281 1 80.06 346 LEU B C 1
ATOM 5806 O O . LEU B 1 346 ? -2.918 10.289 -18.484 1 80.06 346 LEU B O 1
ATOM 5810 N N . TYR B 1 347 ? -4.145 10.945 -16.859 1 72.44 347 TYR B N 1
ATOM 5811 C CA . TYR B 1 347 ? -5.133 11.57 -17.734 1 72.44 347 TYR B CA 1
ATOM 5812 C C . TYR B 1 347 ? -4.715 12.984 -18.094 1 72.44 347 TYR B C 1
ATOM 5814 O O . TYR B 1 347 ? -4.633 13.328 -19.281 1 72.44 347 TYR B O 1
ATOM 5822 N N . TRP B 1 348 ? -4.355 13.672 -17.156 1 67.44 348 TRP B N 1
ATOM 5823 C CA . TRP B 1 348 ? -4.258 15.109 -17.406 1 67.44 348 TRP B CA 1
ATOM 5824 C C . TRP B 1 348 ? -2.812 15.523 -17.656 1 67.44 348 TRP B C 1
ATOM 5826 O O . TRP B 1 348 ? -2.553 16.531 -18.312 1 67.44 348 TRP B O 1
ATOM 5836 N N . CYS B 1 349 ? -1.928 14.672 -17.141 1 68.38 349 CYS B N 1
ATOM 5837 C CA . CYS B 1 349 ? -0.569 15.195 -17.219 1 68.38 349 CYS B CA 1
ATOM 5838 C C . CYS B 1 349 ? 0.41 14.109 -17.641 1 68.38 349 CYS B C 1
ATOM 5840 O O . CYS B 1 349 ? 1.625 14.289 -17.547 1 68.38 349 CYS B O 1
ATOM 5842 N N . CYS B 1 350 ? -0.124 13.078 -18.062 1 67.62 350 CYS B N 1
ATOM 5843 C CA . CYS B 1 350 ? 0.688 11.969 -18.562 1 67.62 350 CYS B CA 1
ATOM 5844 C C . CYS B 1 350 ? 1.797 11.625 -17.578 1 67.62 350 CYS B C 1
ATOM 5846 O O . CYS B 1 350 ? 2.955 11.469 -17.969 1 67.62 350 CYS B O 1
ATOM 5848 N N . GLY B 1 351 ? 1.478 11.836 -16.406 1 74 351 GLY B N 1
ATOM 5849 C CA . GLY B 1 351 ? 2.441 11.414 -15.406 1 74 351 GLY B CA 1
ATOM 5850 C C . GLY B 1 351 ? 3.25 12.562 -14.836 1 74 351 GLY B C 1
ATOM 5851 O O . GLY B 1 351 ? 4.066 12.367 -13.93 1 74 351 GLY B O 1
ATOM 5852 N N . SER B 1 352 ? 2.996 13.758 -15.281 1 83.62 352 SER B N 1
ATOM 5853 C CA . SER B 1 352 ? 3.732 14.898 -14.742 1 83.62 352 SER B CA 1
ATOM 5854 C C . SER B 1 352 ? 3.059 15.445 -13.492 1 83.62 352 SER B C 1
ATOM 5856 O O . SER B 1 352 ? 3.549 16.406 -12.891 1 83.62 352 SER B O 1
ATOM 5858 N N . CYS B 1 353 ? 1.961 14.922 -13.109 1 90.94 353 CYS B N 1
ATOM 5859 C CA . CYS B 1 353 ? 1.337 15.141 -11.812 1 90.94 353 CYS B CA 1
ATOM 5860 C C . CYS B 1 353 ? 1.205 13.836 -11.039 1 90.94 353 CYS B C 1
ATOM 5862 O O . CYS B 1 353 ? 0.952 12.789 -11.625 1 90.94 353 CYS B O 1
ATOM 5864 N N . GLU B 1 354 ? 1.425 13.953 -9.812 1 93.25 354 GLU B N 1
ATOM 5865 C CA . GLU B 1 354 ? 1.429 12.766 -8.969 1 93.25 354 GLU B CA 1
ATOM 5866 C C . GLU B 1 354 ? 0.632 12.992 -7.688 1 93.25 354 GLU B C 1
ATOM 5868 O O . GLU B 1 354 ? 0.723 14.062 -7.078 1 93.25 354 GLU B O 1
ATOM 5873 N N . GLU B 1 355 ? -0.19 12.016 -7.43 1 95.5 355 GLU B N 1
ATOM 5874 C CA . GLU B 1 355 ? -0.843 12 -6.125 1 95.5 355 GLU B CA 1
ATOM 5875 C C . GLU B 1 355 ? 0.032 11.312 -5.082 1 95.5 355 GLU B C 1
ATOM 5877 O O . GLU B 1 355 ? 0.448 10.164 -5.27 1 95.5 355 GLU B O 1
ATOM 5882 N N . TYR B 1 356 ? 0.35 12.039 -4.004 1 97.94 356 TYR B N 1
ATOM 5883 C CA . TYR B 1 356 ? 1.09 11.461 -2.885 1 97.94 356 TYR B CA 1
ATOM 5884 C C . TYR B 1 356 ? 0.256 11.477 -1.61 1 97.94 356 TYR B C 1
ATOM 5886 O O . TYR B 1 356 ? -0.517 12.414 -1.38 1 97.94 356 TYR B O 1
ATOM 5894 N N . SER B 1 357 ? 0.421 10.469 -0.851 1 98.75 357 SER B N 1
ATOM 5895 C CA . SER B 1 357 ? -0.157 10.406 0.487 1 98.75 357 SER B CA 1
ATOM 5896 C C . SER B 1 357 ? 0.918 10.18 1.544 1 98.75 357 SER B C 1
ATOM 5898 O O . SER B 1 357 ? 1.724 9.25 1.427 1 98.75 357 SER B O 1
ATOM 5900 N N . PHE B 1 358 ? 0.926 11.039 2.551 1 98.81 358 PHE B N 1
ATOM 5901 C CA . PHE B 1 358 ? 1.906 11.023 3.631 1 98.81 358 PHE B CA 1
ATOM 5902 C C . PHE B 1 358 ? 1.231 10.758 4.969 1 98.81 358 PHE B C 1
ATOM 5904 O O . PHE B 1 358 ? 0.062 11.094 5.16 1 98.81 358 PHE B O 1
ATOM 5911 N N . ILE B 1 359 ? 1.996 10.18 5.832 1 98.81 359 ILE B N 1
ATOM 5912 C CA . ILE B 1 359 ? 1.539 9.992 7.207 1 98.81 359 ILE B CA 1
ATOM 5913 C C . ILE B 1 359 ? 2.629 10.438 8.18 1 98.81 359 ILE B C 1
ATOM 5915 O O . ILE B 1 359 ? 3.812 10.18 7.953 1 98.81 359 ILE B O 1
ATOM 5919 N N . ARG B 1 360 ? 2.219 11.117 9.195 1 98.56 360 ARG B N 1
ATOM 5920 C CA . ARG B 1 360 ? 3.131 11.664 10.188 1 98.56 360 ARG B CA 1
ATOM 5921 C C . ARG B 1 360 ? 3.531 10.602 11.211 1 98.56 360 ARG B C 1
ATOM 5923 O O . ARG B 1 360 ? 2.682 9.859 11.703 1 98.56 360 ARG B O 1
ATOM 5930 N N . MET B 1 361 ? 4.785 10.508 11.453 1 98.06 361 MET B N 1
ATOM 5931 C CA . MET B 1 361 ? 5.32 9.633 12.484 1 98.06 361 MET B CA 1
ATOM 5932 C C . MET B 1 361 ? 6.102 10.43 13.523 1 98.06 361 MET B C 1
ATOM 5934 O O . MET B 1 361 ? 6.551 11.547 13.25 1 98.06 361 MET B O 1
ATOM 5938 N N . HIS B 1 362 ? 6.148 9.875 14.688 1 97.31 362 HIS B N 1
ATOM 5939 C CA . HIS B 1 362 ? 7.062 10.414 15.688 1 97.31 362 HIS B CA 1
ATOM 5940 C C . HIS B 1 362 ? 8.5 10.375 15.195 1 97.31 362 HIS B C 1
ATOM 5942 O O . HIS B 1 362 ? 8.891 9.453 14.469 1 97.31 362 HIS B O 1
ATOM 5948 N N . ASP B 1 363 ? 9.297 11.32 15.672 1 95.06 363 ASP B N 1
ATOM 5949 C CA . ASP B 1 363 ? 10.672 11.422 15.195 1 95.06 363 ASP B CA 1
ATOM 5950 C C . ASP B 1 363 ? 11.461 10.148 15.508 1 95.06 363 ASP B C 1
ATOM 5952 O O . ASP B 1 363 ? 12.344 9.758 14.742 1 95.06 363 ASP B O 1
ATOM 5956 N N . SER B 1 364 ? 11.133 9.453 16.516 1 94.44 364 SER B N 1
ATOM 5957 C CA . SER B 1 364 ? 11.859 8.266 16.953 1 94.44 364 SER B CA 1
ATOM 5958 C C . SER B 1 364 ? 11.633 7.105 15.984 1 94.44 364 SER B C 1
ATOM 5960 O O . SER B 1 364 ? 12.383 6.125 16 1 94.44 364 SER B O 1
ATOM 5962 N N . PHE B 1 365 ? 10.609 7.172 15.203 1 96.12 365 PHE B N 1
ATOM 5963 C CA . PHE B 1 365 ? 10.375 6.145 14.188 1 96.12 365 PHE B CA 1
ATOM 5964 C C . PHE B 1 365 ? 11.523 6.102 13.188 1 96.12 365 PHE B C 1
ATOM 5966 O O . PHE B 1 365 ? 11.859 5.031 12.672 1 96.12 365 PHE B O 1
ATOM 5973 N N . PHE B 1 366 ? 12.133 7.254 12.984 1 93.38 366 PHE B N 1
ATOM 5974 C CA . PHE B 1 366 ? 13.133 7.375 11.93 1 93.38 366 PHE B CA 1
ATOM 5975 C C . PHE B 1 366 ? 14.539 7.258 12.5 1 93.38 366 PHE B C 1
ATOM 5977 O O . PHE B 1 366 ? 15.523 7.324 11.766 1 93.38 366 PHE B O 1
ATOM 5984 N N . GLU B 1 367 ? 14.672 7.246 13.805 1 86.94 367 GLU B N 1
ATOM 5985 C CA . GLU B 1 367 ? 15.984 7.113 14.445 1 86.94 367 GLU B CA 1
ATOM 5986 C C . GLU B 1 367 ? 16.422 5.648 14.508 1 86.94 367 GLU B C 1
ATOM 5988 O O . GLU B 1 367 ? 15.703 4.812 15.07 1 86.94 367 GLU B O 1
ATOM 5993 N N . PHE B 1 368 ? 17.297 5.34 13.703 1 67.75 368 PHE B N 1
ATOM 5994 C CA . PHE B 1 368 ? 17.766 3.957 13.672 1 67.75 368 PHE B CA 1
ATOM 5995 C C . PHE B 1 368 ? 19.094 3.812 14.398 1 67.75 368 PHE B C 1
ATOM 5997 O O . PHE B 1 368 ? 20.016 4.609 14.188 1 67.75 368 PHE B O 1
ATOM 6004 N N . LYS B 1 369 ? 19.109 3.438 15.719 1 51.75 369 LYS B N 1
ATOM 6005 C CA . LYS B 1 369 ? 20.375 3.07 16.344 1 51.75 369 LYS B CA 1
ATOM 6006 C C . LYS B 1 369 ? 21.078 1.966 15.555 1 51.75 369 LYS B C 1
ATOM 6008 O O . LYS B 1 369 ? 20.422 1.114 14.953 1 51.75 369 LYS B O 1
ATOM 6013 N N . ASP B 1 370 ? 22.297 2.203 15.055 1 42.88 370 ASP B N 1
ATOM 6014 C CA . ASP B 1 370 ? 23.188 1.205 14.477 1 42.88 370 ASP B CA 1
ATOM 6015 C C . ASP B 1 370 ? 23.062 -0.131 15.203 1 42.88 370 ASP B C 1
ATOM 6017 O O . ASP B 1 370 ? 23.984 -0.557 15.891 1 42.88 370 ASP B O 1
ATOM 6021 N N . THR B 1 371 ? 22.125 -0.283 15.852 1 35.16 371 THR B N 1
ATOM 6022 C CA . THR B 1 371 ? 22.25 -1.511 16.625 1 35.16 371 THR B CA 1
ATOM 6023 C C . THR B 1 371 ? 22.25 -2.732 15.711 1 35.16 371 THR B C 1
ATOM 6025 O O . THR B 1 371 ? 22.234 -3.869 16.188 1 35.16 371 THR B O 1
ATOM 6028 N N . ILE B 1 372 ? 21.734 -2.672 14.641 1 31.42 372 ILE B N 1
ATOM 6029 C CA . ILE B 1 372 ? 21.969 -3.979 14.031 1 31.42 372 ILE B CA 1
ATOM 6030 C C . ILE B 1 372 ? 23.469 -4.199 13.844 1 31.42 372 ILE B C 1
ATOM 6032 O O . ILE B 1 372 ? 24.094 -3.555 13 1 31.42 372 ILE B O 1
ATOM 6036 N N . HIS B 1 373 ? 24.297 -4.027 14.867 1 23.56 373 HIS B N 1
ATOM 6037 C CA . HIS B 1 373 ? 25.594 -4.68 14.703 1 23.56 373 HIS B CA 1
ATOM 6038 C C . HIS B 1 373 ? 25.453 -6.008 13.969 1 23.56 373 HIS B C 1
ATOM 6040 O O . HIS B 1 373 ? 24.547 -6.797 14.273 1 23.56 373 HIS B O 1
ATOM 6046 N N . PRO B 1 374 ? 26.125 -6.121 12.828 1 24.5 374 PRO B N 1
ATOM 6047 C CA . PRO B 1 374 ? 26.406 -7.531 12.547 1 24.5 374 PRO B CA 1
ATOM 6048 C C . PRO B 1 374 ? 26.844 -8.305 13.781 1 24.5 374 PRO B C 1
ATOM 6050 O O . PRO B 1 374 ? 27.406 -7.727 14.711 1 24.5 374 PRO B O 1
#

Solvent-accessible surface area (backbone atoms only — not comparable to full-atom values): 39866 Å² total; per-residue (Å²): 137,83,84,78,77,79,86,79,82,75,68,63,66,66,54,54,62,52,50,58,55,53,57,58,56,60,64,67,61,66,76,60,73,71,72,74,67,73,69,79,76,57,72,70,69,58,62,67,45,53,51,45,50,52,57,28,56,75,71,32,56,78,68,74,85,51,42,44,60,66,49,43,30,44,34,39,40,75,64,70,54,89,46,34,47,31,26,41,31,36,56,48,47,43,75,40,50,47,58,60,43,53,50,45,42,52,52,21,51,60,41,61,76,53,29,75,71,58,77,55,85,48,51,26,53,27,56,47,32,24,68,63,53,29,42,44,38,50,50,46,39,79,31,35,42,68,43,76,76,31,46,61,43,71,30,56,67,35,58,55,40,35,45,44,44,31,46,70,72,65,65,34,76,65,39,45,30,33,41,36,33,45,46,83,70,49,58,48,31,61,55,46,44,36,72,67,38,73,78,36,36,35,43,38,26,26,64,83,45,69,68,88,58,85,87,48,56,68,74,53,59,72,33,50,45,71,39,78,38,63,75,31,36,17,73,40,86,38,4,64,29,44,49,32,52,75,72,57,45,75,28,59,44,37,39,32,53,35,35,38,39,43,56,90,38,41,66,50,53,31,38,44,55,8,35,51,35,45,49,54,56,63,70,28,82,83,63,84,76,75,73,51,73,63,35,52,47,5,31,42,27,45,57,43,52,60,53,37,39,22,43,34,34,52,46,42,46,89,66,50,54,55,68,52,50,54,48,49,55,49,33,45,44,74,59,29,35,41,32,52,39,64,46,66,37,36,73,86,44,50,30,34,24,33,37,38,22,33,37,42,37,34,70,69,56,74,58,73,73,82,61,77,61,128,137,83,83,77,78,79,85,79,85,80,67,66,67,64,54,58,62,52,53,59,55,54,58,59,57,60,65,66,63,66,76,61,73,69,72,74,65,72,69,79,75,57,70,69,68,58,63,68,45,53,50,45,50,52,57,28,55,73,72,31,56,79,67,74,86,50,42,45,62,66,50,42,31,46,35,39,41,75,65,71,54,89,49,33,48,29,25,42,30,35,57,49,46,43,75,40,50,47,59,60,42,51,49,47,41,52,52,21,51,59,41,61,76,52,28,74,71,57,76,54,82,50,51,25,53,27,56,47,33,24,67,63,56,29,42,45,39,50,50,46,40,80,32,35,41,70,43,76,74,32,46,61,43,70,28,57,67,34,56,54,41,33,45,46,43,29,47,70,71,64,65,33,75,64,40,45,30,32,41,36,34,45,47,84,70,48,58,47,31,59,55,48,43,35,72,67,39,72,79,38,36,35,42,37,27,26,65,82,45,68,67,87,57,86,87,48,56,67,75,53,59,73,32,50,45,72,40,77,37,62,74,31,37,16,74,40,84,38,4,65,28,44,50,32,53,75,71,57,45,74,29,61,43,37,38,32,53,35,36,38,40,43,59,89,38,42,65,51,53,30,38,45,55,6,36,51,35,48,50,52,54,65,69,39,65,87,57,79,80,73,70,50,73,63,33,51,47,5,31,41,25,45,56,42,51,60,52,37,40,22,41,32,34,52,45,43,45,91,68,49,54,54,70,53,50,54,48,48,54,49,32,44,44,73,59,30,34,41,32,52,38,65,44,66,36,37,73,86,43,51,29,34,25,34,37,37,20,32,36,42,38,35,70,66,55,74,58,73,72,80,62,76,60,129

pLDDT: mean 83.57, std 22.22, range [19.53, 98.94]

Secondary structure (DSSP, 8-state):
---------TTHHHHHHHHHHHHHHHHTTT--------GGGSPP--HHHHHHHHHHHHHSPP-TT--SHHHHHHHH-SS--TTTHHHHHTTTS----HHHHHHHHHHHHHHHTTS-----S-HHHHHHHS----S--TTEEEESSSSTT-EEEE-HHHHHHHHHIIIIII----EEEEEEE--TT--HHHHHHHHH-TT-EEEEE-SSSPPP-TTS-HHHHHHEEEE------TTSTTSHHHHHHHHT-SSTTEEEEEEEE--TTHHHHHHHHHHHHHHHHHHTTTS-----HHHHHHHHHHHHHTTBSEEEEEEEGGGS-HHHHHHHHHHHHHTTEEEEEEEE-TTTSTTSEEEEEEEE--GGGS---S----/----------THHHHHHHHHHHHHHHHTTT--------GGGSPP--HHHHHHHHHHHHHSPP-TT--SHHHHHHHH-SS--TTTHHHHHTTTS----HHHHHHHHHHHHHHHTTS-----S-HHHHHHHS----S--TTEEEESSSSTT-EEEE-HHHHHHHHHIIIIII----EEEEEEE--TT--HHHHHHHHH-TT-EEEEE-SSSPPP-TTS-HHHHHHEEEE------TTSTTSHHHHHHHTT-SSTTEEEEEEEE--TTHHHHHHHHHHHHHHHHHHSTTS-----HHHHHHHHHHHHHTTBSEEEEEEEGGGS-HHHHHHHHHHHHHTTEEEEEEEE-TTTSTTSEEEEEEEE--GGGS---TT---